Protein AF-A0A946S1A9-F1 (afdb_monomer_lite)

Sequence (657 aa):
MVNKIISTKKECAAPGMSVLFSILTIGLSAFFIILGGCDTFNGHIEGEVAENIAPTVRFSNVPANQDSFAFAPVIYWKGSDPDGFVEFYEYADIIDSAALSQPENFIELIPEDAWVRTINTSDTVYLLTESGEITEHVFYLKCTDDRDQESPVVSHTFYRSNNPPNVPDIKWHTSSDEDYANDVVLSDTLYVLKNITDTWAGLGFNWRSSDPDDKDLYSIPLEYRYFVEKVPHDTVWEWTSRQWSSGQDLNITGLETGHYKLTVWARDDGFEISERPASLTFDVYKPSFEESILLLNCTKVKENFNPALVGLGDVLPGHAIGESYQTLLEEVSFRYPDAVYKHFPTEVDTPLFKSLLGRFRLVILVSENKSGSYAQSFATELGDYARIGGNIWAIGNYVPRNLITDATLGLAQSTFGSSVSVPADEAEFVRATSGVYDVPDLDIDTEKIGETYSKFFFDRDGNPGRYGVYPLMPGVDIIMAGSGAETVYYFKSYTDTASGDVMNDSADVVVNIGTIYYPPTPLDCLVKLYRERVSNITRVENITREEIGEVVSVTNNVGIYNETVVRVSYESGEPWAMGDSIEVDYTFLPYSDFHFRPCAIRYERLSELDDGGFEVRYRVAVFTFPLYYLDNSAESGKKVSEMFASMLDWFFLPFAH

Foldseek 3Di:
DDDDDDDDDDDDDDDDPDCVVVVVVVVVVVVCCVVVVVVVVVPPPPPPPPPFDAKAKDWDPAPDFAEEDAFQDKTFMDIDGPPFDWPKKKKAKDQDPVCVVPVLVCPVVDDPVRIDIDRDRIDRGGSALDADQKGKIKMWMWTAGPVRHIHPIDIGIYIYHHHAWAAKFKDFPPDDPVNTDLEAEDPAAAEAAQDADPLRHARKMFMDTFGPSDDPVDGFQKWKKKWKAFPPRPDGPTPIDPDTHSDGMDGDHDDAFGKMKMWMWIATNSRHIHPGTRIYIHGYHHQDQQAAEEEEELEDADPDDDPVPDDDFRQDPGCLLVVVVVVLCVVCCVVGVRHDYDYPPVRPPPDRHLNVQSHYQEYEYEYATPVSLCLQVCLVSVLSSLSQQHAYEYDYLCHPPSNQPVVSVQFADDDPDPCPVVPQVQAFFAWWCFQDPQAHIWGFDLVSLCVRCVVVQADPVRHGPPPDSRSGDPRQGFDDGGDQKGFGTAGAGDFQDPPWKDWFAWWFFDQDFAPDGHHFDQWKTKIWGPDFAFDDWPWKAQPQVRWTWDFPDWDFQTHPVRIIMTITTTDGDDTDDRPTIMTTITGGDGSDPRGRGGQKIKHWDWDADPVRFIFTRYIYIYGNHHLSRTDCDVVVVRSSSSNSVSVSCVRPPRGDD

Secondary structure (DSSP, 8-state):
------------------SHHHHHHHHHHHHHHHHHSSSSS-----S--PPPPPPEEEE-SPPPTT-EESS--EEEEEEE-SSS-EEEEEEEEE--HHHHH-HHHHGGGS-GGG-EEESSSEEE-------EEEEEEEEEEEEEETTSPBPPPEEEEEEEEE-PPPPPEEEETTS-GGG-BSEEEEEEEEE--SS--SS---EEEEEE---TT-BTTB----EEEEEEEEESSSS---EE-SS-BS--EEEE--PPSEEEEEEEEEE-TT-PBPSS-EEEEEEEE-----EEEEEEE-----TT--TTSS-SS----TTHHHHHHHHHHHHHTTT-TT-EEEETTTTSPSS--HHHHTTEEEEEEE---GGGGGGGGGHHHHHHHHHTT-EEEEESTT--HHHHH-TTT-S-SS---S-----TTS--EEEEEESSTTS--EEB-HHHHHHHHHHHHB-TTSPBPTT-----B------PPPTTEEEEEEEEE--SSTTSSEEEEEEEEESEETTEE----SSEEEEEESSS-EEEEEEEEETTTTEEEEEEEEEEEETTTTEEEEEEE-SS-SPP-TTS-EEEEEEEPPSSTTTT-EEEEEEEEEEE-TTS-EEEEEEEEEE-S-STTB---TTTT-HHHHHHHHHHHHHH-SS--

Structure (mmCIF, N/CA/C/O backbone):
data_AF-A0A946S1A9-F1
#
_entry.id   AF-A0A946S1A9-F1
#
loop_
_atom_site.group_PDB
_atom_site.id
_atom_site.type_symbol
_atom_site.label_atom_id
_atom_site.label_alt_id
_atom_site.label_comp_id
_atom_site.label_asym_id
_atom_site.label_entity_id
_atom_site.label_seq_id
_atom_site.pdbx_PDB_ins_code
_atom_site.Cartn_x
_atom_site.Cartn_y
_atom_site.Cartn_z
_atom_site.occupancy
_atom_site.B_iso_or_equiv
_atom_site.auth_seq_id
_atom_site.auth_comp_id
_atom_site.auth_asym_id
_atom_site.auth_atom_id
_atom_site.pdbx_PDB_model_num
ATOM 1 N N . MET A 1 1 ? 31.779 -44.710 -0.315 1.00 39.25 1 MET A N 1
ATOM 2 C CA . MET A 1 1 ? 31.690 -46.185 -0.357 1.00 39.25 1 MET A CA 1
ATOM 3 C C . MET A 1 1 ? 32.135 -46.660 -1.726 1.00 39.25 1 MET A C 1
ATOM 5 O O . MET A 1 1 ? 31.590 -46.226 -2.728 1.00 39.25 1 MET A O 1
ATOM 9 N N . VAL A 1 2 ? 33.179 -47.480 -1.735 1.00 34.03 2 VAL A N 1
ATOM 10 C CA . VAL A 1 2 ? 33.739 -48.202 -2.883 1.00 34.03 2 VAL A CA 1
ATOM 11 C C . VAL A 1 2 ? 32.852 -49.420 -3.166 1.00 34.03 2 VAL A C 1
ATOM 13 O O . VAL A 1 2 ? 32.483 -50.083 -2.201 1.00 34.03 2 VAL A O 1
ATOM 16 N N . ASN A 1 3 ? 32.542 -49.749 -4.430 1.00 29.20 3 ASN A N 1
ATOM 17 C CA . ASN A 1 3 ? 32.803 -51.102 -4.945 1.00 29.20 3 ASN A CA 1
ATOM 18 C C . ASN A 1 3 ? 32.580 -51.305 -6.451 1.00 29.20 3 ASN A C 1
ATOM 20 O O . ASN A 1 3 ? 31.652 -50.802 -7.074 1.00 29.20 3 ASN A O 1
ATOM 24 N N . LYS A 1 4 ? 33.513 -52.103 -6.973 1.00 32.28 4 LYS A N 1
ATOM 25 C CA . LYS A 1 4 ? 33.746 -52.604 -8.326 1.00 32.28 4 LYS A CA 1
ATOM 26 C C . LYS A 1 4 ? 33.201 -54.046 -8.427 1.00 32.28 4 LYS A C 1
ATOM 28 O O . LYS A 1 4 ? 33.394 -54.802 -7.485 1.00 32.28 4 LYS A O 1
ATOM 33 N N . ILE A 1 5 ? 32.740 -54.413 -9.631 1.00 35.03 5 ILE A N 1
ATOM 34 C CA . ILE A 1 5 ? 32.873 -55.719 -10.340 1.00 35.03 5 ILE A CA 1
ATOM 35 C C . ILE A 1 5 ? 32.128 -56.958 -9.787 1.00 35.03 5 ILE A C 1
ATOM 37 O O . ILE A 1 5 ? 32.215 -57.273 -8.609 1.00 35.03 5 ILE A O 1
ATOM 41 N N . ILE A 1 6 ? 31.488 -57.705 -10.712 1.00 31.58 6 ILE A N 1
ATOM 42 C CA . ILE A 1 6 ? 31.585 -59.167 -11.025 1.00 31.58 6 ILE A CA 1
ATOM 43 C C . ILE A 1 6 ? 30.319 -59.524 -11.853 1.00 31.58 6 ILE A C 1
ATOM 45 O O . ILE A 1 6 ? 29.208 -59.435 -11.351 1.00 31.58 6 ILE A O 1
ATOM 49 N N . SER A 1 7 ? 30.373 -59.665 -13.187 1.00 33.94 7 SER A N 1
ATOM 50 C CA . SER A 1 7 ? 30.731 -60.863 -13.983 1.00 33.94 7 SER A CA 1
ATOM 51 C C . SER A 1 7 ? 29.992 -62.155 -13.602 1.00 33.94 7 SER A C 1
ATOM 53 O O . SER A 1 7 ? 30.291 -62.754 -12.578 1.00 33.94 7 SER A O 1
ATOM 55 N N . THR A 1 8 ? 29.138 -62.678 -14.490 1.00 31.91 8 THR A N 1
ATOM 56 C CA . THR A 1 8 ? 28.910 -64.132 -14.585 1.00 31.91 8 THR A CA 1
ATOM 57 C C . THR A 1 8 ? 28.829 -64.594 -16.040 1.00 31.91 8 THR A C 1
ATOM 59 O O . THR A 1 8 ? 27.943 -64.225 -16.805 1.00 31.91 8 THR A O 1
ATOM 62 N N . LYS A 1 9 ? 29.806 -65.437 -16.393 1.00 32.09 9 LYS A N 1
ATOM 63 C CA . LYS A 1 9 ? 29.830 -66.345 -17.543 1.00 32.09 9 LYS A CA 1
ATOM 64 C C . LYS A 1 9 ? 28.724 -67.401 -17.430 1.00 32.09 9 LYS A C 1
ATOM 66 O O . LYS A 1 9 ? 28.451 -67.892 -16.335 1.00 32.09 9 LYS A O 1
ATOM 71 N N . LYS A 1 10 ? 28.263 -67.902 -18.579 1.00 31.78 10 LYS A N 1
ATOM 72 C CA . LYS A 1 10 ? 27.843 -69.303 -18.725 1.00 31.78 10 LYS A CA 1
ATOM 73 C C . LYS A 1 10 ? 28.473 -69.902 -19.981 1.00 31.78 10 LYS A C 1
ATOM 75 O O . LYS A 1 10 ? 28.267 -69.416 -21.086 1.00 31.78 10 LYS A O 1
ATOM 80 N N . GLU A 1 11 ? 29.284 -70.928 -19.755 1.00 34.75 11 GLU A N 1
ATOM 81 C CA . GLU A 1 11 ? 29.922 -71.789 -20.750 1.00 34.75 11 GLU A CA 1
ATOM 82 C C . GLU A 1 11 ? 28.967 -72.918 -21.161 1.00 34.75 11 GLU A C 1
ATOM 84 O O . GLU A 1 11 ? 28.238 -73.426 -20.309 1.00 34.75 11 GLU A O 1
ATOM 89 N N . CYS A 1 12 ? 29.034 -73.370 -22.420 1.00 30.56 12 CYS A N 1
ATOM 90 C CA . CYS A 1 12 ? 29.021 -74.803 -22.735 1.00 30.56 12 CYS A CA 1
ATOM 91 C C . CYS A 1 12 ? 29.439 -75.113 -24.185 1.00 30.56 12 CYS A C 1
ATOM 93 O O . CYS A 1 12 ? 28.798 -74.684 -25.136 1.00 30.56 12 CYS A O 1
ATOM 95 N N . ALA A 1 13 ? 30.480 -75.948 -24.266 1.00 32.84 13 ALA A N 1
ATOM 96 C CA . ALA A 1 13 ? 30.691 -77.061 -25.195 1.00 32.84 13 ALA A CA 1
ATOM 97 C C . ALA A 1 13 ? 30.849 -76.800 -26.710 1.00 32.84 13 ALA A C 1
ATOM 99 O O . ALA A 1 13 ? 29.887 -76.657 -27.457 1.00 32.84 13 ALA A O 1
ATOM 100 N N . ALA A 1 14 ? 32.098 -76.942 -27.172 1.00 43.31 14 ALA A N 1
ATOM 101 C CA . ALA A 1 14 ? 32.426 -77.466 -28.501 1.00 43.31 14 ALA A CA 1
ATOM 102 C C . ALA A 1 14 ? 32.139 -78.982 -28.545 1.00 43.31 14 ALA A C 1
ATOM 104 O O . ALA A 1 14 ? 32.322 -79.660 -27.529 1.00 43.31 14 ALA A O 1
ATOM 105 N N . PRO A 1 15 ? 31.719 -79.539 -29.694 1.00 42.50 15 PRO A N 1
ATOM 106 C CA . PRO A 1 15 ? 32.713 -80.162 -30.578 1.00 42.50 15 PRO A CA 1
ATOM 107 C C . PRO A 1 15 ? 32.343 -80.056 -32.071 1.00 42.50 15 PRO A C 1
ATOM 109 O O . PRO A 1 15 ? 31.182 -79.885 -32.424 1.00 42.50 15 PRO A O 1
ATOM 112 N N . GLY A 1 16 ? 33.308 -80.236 -32.976 1.00 39.12 16 GLY A N 1
ATOM 113 C CA . GLY A 1 16 ? 32.959 -80.499 -34.381 1.00 39.12 16 GLY A CA 1
ATOM 114 C C . GLY A 1 16 ? 33.975 -80.033 -35.403 1.00 39.12 16 GLY A C 1
ATOM 115 O O . GLY A 1 16 ? 33.690 -79.215 -36.270 1.00 39.12 16 GLY A O 1
ATOM 116 N N . MET A 1 17 ? 35.177 -80.575 -35.292 1.00 46.88 17 MET A N 1
ATOM 117 C CA . MET A 1 17 ? 36.280 -80.450 -36.232 1.00 46.88 17 MET A CA 1
ATOM 118 C C . MET A 1 17 ? 35.890 -81.082 -37.586 1.00 46.88 17 MET A C 1
ATOM 120 O O . MET A 1 17 ? 36.119 -82.266 -37.795 1.00 46.88 17 MET A O 1
ATOM 124 N N . SER A 1 18 ? 35.244 -80.325 -38.484 1.00 47.88 18 SER A N 1
ATOM 125 C CA . SER A 1 18 ? 35.008 -80.757 -39.881 1.00 47.88 18 SER A CA 1
ATOM 126 C C . SER A 1 18 ? 34.768 -79.621 -40.900 1.00 47.88 18 SER A C 1
ATOM 128 O O . SER A 1 18 ? 34.360 -79.895 -42.025 1.00 47.88 18 SER A O 1
ATOM 130 N N . VAL A 1 19 ? 35.026 -78.351 -40.558 1.00 46.44 19 VAL A N 1
ATOM 131 C CA . VAL A 1 19 ? 34.833 -77.209 -41.495 1.00 46.44 19 VAL A CA 1
ATOM 132 C C . VAL A 1 19 ? 36.122 -76.392 -41.719 1.00 46.44 19 VAL A C 1
ATOM 134 O O . VAL A 1 19 ? 36.218 -75.575 -42.633 1.00 46.44 19 VAL A O 1
ATOM 137 N N . LEU A 1 20 ? 37.186 -76.682 -40.963 1.00 43.69 20 LEU A N 1
ATOM 138 C CA . LEU A 1 20 ? 38.464 -75.955 -41.020 1.00 43.69 20 LEU A CA 1
ATOM 139 C C . LEU A 1 20 ? 39.317 -76.234 -42.272 1.00 43.69 20 LEU A C 1
ATOM 141 O O . LEU A 1 20 ? 40.260 -75.495 -42.530 1.00 43.69 20 LEU A O 1
ATOM 145 N N . PHE A 1 21 ? 38.960 -77.230 -43.089 1.00 43.72 21 PHE A N 1
ATOM 146 C CA . PHE A 1 21 ? 39.637 -77.502 -44.365 1.00 43.72 21 PHE A CA 1
ATOM 147 C C . PHE A 1 21 ? 38.958 -76.866 -45.591 1.00 43.72 21 PHE A C 1
ATOM 149 O O . PHE A 1 21 ? 39.537 -76.885 -46.673 1.00 43.72 21 PHE A O 1
ATOM 156 N N . SER A 1 22 ? 37.775 -76.257 -45.426 1.00 49.78 22 SER A N 1
ATOM 157 C CA . SER A 1 22 ? 37.062 -75.546 -46.505 1.00 49.78 22 SER A CA 1
ATOM 158 C C . SER A 1 22 ? 37.144 -74.019 -46.377 1.00 49.78 22 SER A C 1
ATOM 160 O O . SER A 1 22 ? 36.990 -73.311 -47.366 1.00 49.78 22 SER A O 1
ATOM 162 N N . ILE A 1 23 ? 37.439 -73.494 -45.181 1.00 50.78 23 ILE A N 1
ATOM 163 C CA . ILE A 1 23 ? 37.608 -72.047 -44.949 1.00 50.78 23 ILE A CA 1
ATOM 164 C C . ILE A 1 23 ? 39.038 -71.588 -45.283 1.00 50.78 23 ILE A C 1
ATOM 166 O O . ILE A 1 23 ? 39.228 -70.463 -45.741 1.00 50.78 23 ILE A O 1
ATOM 170 N N . LEU A 1 24 ? 40.044 -72.464 -45.155 1.00 47.53 24 LEU A N 1
ATOM 171 C CA . LEU A 1 24 ? 41.423 -72.114 -45.515 1.00 47.53 24 LEU A CA 1
ATOM 172 C C . LEU A 1 24 ? 41.619 -71.981 -47.038 1.00 47.53 24 LEU A C 1
ATOM 174 O O . LEU A 1 24 ? 42.442 -71.191 -47.487 1.00 47.53 24 LEU A O 1
ATOM 178 N N . THR A 1 25 ? 40.832 -72.703 -47.839 1.00 52.09 25 THR A N 1
ATOM 179 C CA . THR A 1 25 ? 40.868 -72.632 -49.308 1.00 52.09 25 THR A CA 1
ATOM 180 C C . THR A 1 25 ? 40.114 -71.418 -49.851 1.00 52.09 25 THR A C 1
ATOM 182 O O . THR A 1 25 ? 40.596 -70.804 -50.792 1.00 52.09 25 THR A O 1
ATOM 185 N N . ILE A 1 26 ? 39.013 -70.985 -49.221 1.00 55.50 26 ILE A N 1
ATOM 186 C CA . ILE A 1 26 ? 38.316 -69.737 -49.600 1.00 55.50 26 ILE A CA 1
ATOM 187 C C . ILE A 1 26 ? 39.092 -68.500 -49.110 1.00 55.50 26 ILE A C 1
ATOM 189 O O . ILE A 1 26 ? 39.162 -67.497 -49.819 1.00 55.50 26 ILE A O 1
ATOM 193 N N . GLY A 1 27 ? 39.753 -68.584 -47.949 1.00 55.41 27 GLY A N 1
ATOM 194 C CA . GLY A 1 27 ? 40.601 -67.511 -47.420 1.00 55.41 27 GLY A CA 1
ATOM 195 C C . GLY A 1 27 ? 41.852 -67.240 -48.262 1.00 55.41 27 GLY A C 1
ATOM 196 O O . GLY A 1 27 ? 42.198 -66.081 -48.475 1.00 55.41 27 GLY A O 1
ATOM 197 N N . LEU A 1 28 ? 42.497 -68.278 -48.812 1.00 51.72 28 LEU A N 1
ATOM 198 C CA . LEU A 1 28 ? 43.658 -68.084 -49.689 1.00 51.72 28 LEU A CA 1
ATOM 199 C C . LEU A 1 28 ? 43.263 -67.589 -51.092 1.00 51.72 28 LEU A C 1
ATOM 201 O O . LEU A 1 28 ? 44.003 -66.812 -51.688 1.00 51.72 28 LEU A O 1
ATOM 205 N N . SER A 1 29 ? 42.089 -67.973 -51.610 1.00 54.94 29 SER A N 1
ATOM 206 C CA . SER A 1 29 ? 41.574 -67.445 -52.883 1.00 54.94 29 SER A CA 1
ATOM 207 C C . SER A 1 29 ? 41.122 -65.985 -52.772 1.00 54.94 29 SER A C 1
ATOM 209 O O . SER A 1 29 ? 41.391 -65.202 -53.678 1.00 54.94 29 SER A O 1
ATOM 211 N N . ALA A 1 30 ? 40.506 -65.582 -51.655 1.00 54.81 30 ALA A N 1
ATOM 212 C CA . ALA A 1 30 ? 40.133 -64.186 -51.414 1.00 54.81 30 ALA A CA 1
ATOM 213 C C . ALA A 1 30 ? 41.361 -63.280 -51.206 1.00 54.81 30 ALA A C 1
ATOM 215 O O . ALA A 1 30 ? 41.366 -62.143 -51.667 1.00 54.81 30 ALA A O 1
ATOM 216 N N . PHE A 1 31 ? 42.436 -63.789 -50.595 1.00 54.34 31 PHE A N 1
ATOM 217 C CA . PHE A 1 31 ? 43.674 -63.023 -50.417 1.00 54.34 31 PHE A CA 1
ATOM 218 C C . PHE A 1 31 ? 44.420 -62.780 -51.744 1.00 54.34 31 PHE A C 1
ATOM 220 O O . PHE A 1 31 ? 44.946 -61.690 -51.957 1.00 54.34 31 PHE A O 1
ATOM 227 N N . PHE A 1 32 ? 44.394 -63.737 -52.684 1.00 53.88 32 PHE A N 1
ATOM 228 C CA . PHE A 1 32 ? 44.943 -63.530 -54.034 1.00 53.88 32 PHE A CA 1
ATOM 229 C C . PHE A 1 32 ? 44.050 -62.668 -54.945 1.00 53.88 32 PHE A C 1
ATOM 231 O O . PHE A 1 32 ? 44.579 -62.007 -55.833 1.00 53.88 32 PHE A O 1
ATOM 238 N N . ILE A 1 33 ? 42.734 -62.596 -54.708 1.00 57.09 33 ILE A N 1
ATOM 239 C CA . ILE A 1 33 ? 41.859 -61.634 -55.405 1.00 57.09 33 ILE A CA 1
ATOM 240 C C . ILE A 1 33 ? 42.073 -60.207 -54.868 1.00 57.09 33 ILE A C 1
ATOM 242 O O . ILE A 1 33 ? 42.062 -59.262 -55.649 1.00 57.09 33 ILE A O 1
ATOM 246 N N . ILE A 1 34 ? 42.356 -60.034 -53.571 1.00 56.41 34 ILE A N 1
ATOM 247 C CA . ILE A 1 34 ? 42.611 -58.708 -52.977 1.00 56.41 34 ILE A CA 1
ATOM 248 C C . ILE A 1 34 ? 44.023 -58.185 -53.306 1.00 56.41 34 ILE A C 1
ATOM 250 O O . ILE A 1 34 ? 44.187 -56.986 -53.503 1.00 56.41 34 ILE A O 1
ATOM 254 N N . LEU A 1 35 ? 45.034 -59.054 -53.448 1.00 53.53 35 LEU A N 1
ATOM 255 C CA . LEU A 1 35 ? 46.390 -58.633 -53.846 1.00 53.53 35 LEU A CA 1
ATOM 256 C C . LEU A 1 35 ? 46.642 -58.636 -55.365 1.00 53.53 35 LEU A C 1
ATOM 258 O O . LEU A 1 35 ? 47.577 -57.982 -55.812 1.00 53.53 35 LEU A O 1
ATOM 262 N N . GLY A 1 36 ? 45.823 -59.329 -56.164 1.00 51.06 36 GLY A N 1
ATOM 263 C CA . GLY A 1 36 ? 45.875 -59.297 -57.635 1.00 51.06 36 GLY A CA 1
ATOM 264 C C . GLY A 1 36 ? 44.861 -58.350 -58.292 1.00 51.06 36 GLY A C 1
ATOM 265 O O . GLY A 1 36 ? 44.973 -58.072 -59.482 1.00 51.06 36 GLY A O 1
ATOM 266 N N . GLY A 1 37 ? 43.878 -57.848 -57.535 1.00 44.59 37 GLY A N 1
ATOM 267 C CA . GLY A 1 37 ? 42.864 -56.895 -58.005 1.00 44.59 37 GLY A CA 1
ATOM 268 C C . GLY A 1 37 ? 43.255 -55.420 -57.867 1.00 44.59 37 GLY A C 1
ATOM 269 O O . GLY A 1 37 ? 42.503 -54.555 -58.305 1.00 44.59 37 GLY A O 1
ATOM 270 N N . CYS A 1 38 ? 44.420 -55.119 -57.285 1.00 48.34 38 CYS A N 1
ATOM 271 C CA . CYS A 1 38 ? 44.869 -53.742 -57.047 1.00 48.34 38 CYS A CA 1
ATOM 272 C C . CYS A 1 38 ? 45.770 -53.153 -58.148 1.00 48.34 38 CYS A C 1
ATOM 274 O O . CYS A 1 38 ? 46.136 -51.992 -58.037 1.00 48.34 38 CYS A O 1
ATOM 276 N N . ASP A 1 39 ? 46.065 -53.895 -59.225 1.00 44.56 39 ASP A N 1
ATOM 277 C CA . ASP A 1 39 ? 46.786 -53.376 -60.407 1.00 44.56 39 ASP A CA 1
ATOM 278 C C . ASP A 1 39 ? 45.893 -53.238 -61.660 1.00 44.56 39 ASP A C 1
ATOM 280 O O . ASP A 1 39 ? 46.374 -52.940 -62.750 1.00 44.56 39 ASP A O 1
ATOM 284 N N . THR A 1 40 ? 44.569 -53.399 -61.525 1.00 46.38 40 THR A N 1
ATOM 285 C CA . THR A 1 40 ? 43.589 -53.139 -62.608 1.00 46.38 40 THR A CA 1
ATOM 286 C C . THR A 1 40 ? 42.586 -52.019 -62.308 1.00 46.38 40 THR A C 1
ATOM 288 O O . THR A 1 40 ? 41.685 -51.782 -63.104 1.00 46.38 40 THR A O 1
ATOM 291 N N . PHE A 1 41 ? 42.814 -51.239 -61.244 1.00 42.09 41 PHE A N 1
ATOM 292 C CA . PHE A 1 41 ? 42.332 -49.849 -61.132 1.00 42.09 41 PHE A CA 1
ATOM 293 C C . PHE A 1 41 ? 43.438 -48.819 -61.451 1.00 42.09 41 PHE A C 1
ATOM 295 O O . PHE A 1 41 ? 43.287 -47.637 -61.186 1.00 42.09 41 PHE A O 1
ATOM 302 N N . ASN A 1 42 ? 44.522 -49.274 -62.094 1.00 41.72 42 ASN A N 1
ATOM 303 C CA . ASN A 1 42 ? 45.310 -48.474 -63.040 1.00 41.72 42 ASN A CA 1
ATOM 304 C C . ASN A 1 42 ? 44.774 -48.648 -64.472 1.00 41.72 42 ASN A C 1
ATOM 306 O O . ASN A 1 42 ? 45.490 -48.460 -65.453 1.00 41.72 42 ASN A O 1
ATOM 310 N N . GLY A 1 43 ? 43.487 -48.988 -64.611 1.00 40.31 43 GLY A N 1
ATOM 311 C CA . GLY A 1 43 ? 42.743 -48.374 -65.690 1.00 40.31 43 GLY A CA 1
ATOM 312 C C . GLY A 1 43 ? 42.828 -46.886 -65.415 1.00 40.31 43 GLY A C 1
ATOM 313 O O . GLY A 1 43 ? 42.133 -46.387 -64.531 1.00 40.31 43 GLY A O 1
ATOM 314 N N . HIS A 1 44 ? 43.707 -46.188 -66.136 1.00 41.84 44 HIS A N 1
ATOM 315 C CA . HIS A 1 44 ? 43.395 -44.820 -66.468 1.00 41.84 44 HIS A CA 1
ATOM 316 C C . HIS A 1 44 ? 41.909 -44.840 -66.827 1.00 41.84 44 HIS A C 1
ATOM 318 O O . HIS A 1 44 ? 41.502 -45.538 -67.762 1.00 41.84 44 HIS A O 1
ATOM 324 N N . ILE A 1 45 ? 41.083 -44.129 -66.062 1.00 44.59 45 ILE A N 1
ATOM 325 C CA . ILE A 1 45 ? 39.919 -43.532 -66.687 1.00 44.59 45 ILE A CA 1
ATOM 326 C C . ILE A 1 45 ? 40.558 -42.563 -67.684 1.00 44.59 45 ILE A C 1
ATOM 328 O O . ILE A 1 45 ? 40.765 -41.396 -67.396 1.00 44.59 45 ILE A O 1
ATOM 332 N N . GLU A 1 46 ? 40.973 -43.098 -68.834 1.00 47.25 46 GLU A N 1
ATOM 333 C CA . GLU A 1 46 ? 41.120 -42.402 -70.101 1.00 47.25 46 GLU A CA 1
ATOM 334 C C . GLU A 1 46 ? 39.687 -42.080 -70.549 1.00 47.25 46 GLU A C 1
ATOM 336 O O . GLU A 1 46 ? 39.170 -42.572 -71.546 1.00 47.25 46 GLU A O 1
ATOM 341 N N . GLY A 1 47 ? 38.986 -41.319 -69.716 1.00 46.38 47 GLY A N 1
ATOM 342 C CA . GLY A 1 47 ? 38.204 -40.208 -70.199 1.00 46.38 47 GLY A CA 1
ATOM 343 C C . GLY A 1 47 ? 39.132 -39.013 -70.077 1.00 46.38 47 GLY A C 1
ATOM 344 O O . GLY A 1 47 ? 39.935 -38.950 -69.144 1.00 46.38 47 GLY A O 1
ATOM 345 N N . GLU A 1 48 ? 39.068 -38.087 -71.024 1.00 47.53 48 GLU A N 1
ATOM 346 C CA . GLU A 1 48 ? 39.593 -36.746 -70.780 1.00 47.53 48 GLU A CA 1
ATOM 347 C C . GLU A 1 48 ? 39.142 -36.331 -69.370 1.00 47.53 48 GLU A C 1
ATOM 349 O O . GLU A 1 48 ? 37.973 -36.542 -69.029 1.00 47.53 48 GLU A O 1
ATOM 354 N N . VAL A 1 49 ? 40.058 -35.842 -68.518 1.00 52.62 49 VAL A N 1
ATOM 355 C CA . VAL A 1 49 ? 39.630 -35.104 -67.323 1.00 52.62 49 VAL A CA 1
ATOM 356 C C . VAL A 1 49 ? 38.717 -34.039 -67.894 1.00 52.62 49 VAL A C 1
ATOM 358 O O . VAL A 1 49 ? 39.201 -33.189 -68.643 1.00 52.62 49 VAL A O 1
ATOM 361 N N . ALA A 1 50 ? 37.406 -34.191 -67.684 1.00 60.91 50 ALA A N 1
ATOM 362 C CA . ALA A 1 50 ? 36.456 -33.221 -68.183 1.00 60.91 50 ALA A CA 1
ATOM 363 C C . ALA A 1 50 ? 36.951 -31.881 -67.644 1.00 60.91 50 ALA A C 1
ATOM 365 O O . ALA A 1 50 ? 37.240 -31.783 -66.448 1.00 60.91 50 ALA A O 1
ATOM 366 N N . GLU A 1 51 ? 37.201 -30.925 -68.542 1.00 79.62 51 GLU A N 1
ATOM 367 C CA . GLU A 1 51 ? 37.613 -29.594 -68.115 1.00 79.62 51 GLU A CA 1
ATOM 368 C C . GLU A 1 51 ? 36.604 -29.127 -67.067 1.00 79.62 51 GLU A C 1
ATOM 370 O O . GLU A 1 51 ? 35.399 -29.261 -67.291 1.00 79.62 51 GLU A O 1
ATOM 375 N N . ASN A 1 52 ? 37.109 -28.670 -65.918 1.00 83.94 52 ASN A N 1
ATOM 376 C CA . ASN A 1 52 ? 36.267 -28.213 -64.821 1.00 83.94 52 ASN A CA 1
ATOM 377 C C . ASN A 1 52 ? 35.280 -27.172 -65.360 1.00 83.94 52 ASN A C 1
ATOM 379 O O . ASN A 1 52 ? 35.678 -26.255 -66.095 1.00 83.94 52 ASN A O 1
ATOM 383 N N . ILE A 1 53 ? 33.992 -27.361 -65.089 1.00 87.94 53 ILE A N 1
ATOM 384 C CA . ILE A 1 53 ? 32.958 -26.483 -65.615 1.00 87.94 53 ILE A CA 1
ATOM 385 C C . ILE A 1 53 ? 32.656 -25.466 -64.531 1.00 87.94 53 ILE A C 1
ATOM 387 O O . ILE A 1 53 ? 32.188 -25.822 -63.461 1.00 87.94 53 ILE A O 1
ATOM 391 N N . ALA A 1 54 ? 32.874 -24.184 -64.836 1.00 89.50 54 ALA A N 1
ATOM 392 C CA . ALA A 1 54 ? 32.617 -23.117 -63.878 1.00 89.50 54 ALA A CA 1
ATOM 393 C C . ALA A 1 54 ? 31.218 -23.250 -63.241 1.00 89.50 54 ALA A C 1
ATOM 395 O O . ALA A 1 54 ? 30.228 -23.451 -63.967 1.00 89.50 54 ALA A O 1
ATOM 396 N N . PRO A 1 55 ? 31.109 -23.082 -61.912 1.00 94.25 55 PRO A N 1
ATOM 397 C CA . PRO A 1 55 ? 29.832 -23.169 -61.236 1.00 94.25 55 PRO A CA 1
ATOM 398 C C . PRO A 1 55 ? 28.930 -22.005 -61.660 1.00 94.25 55 PRO A C 1
ATOM 400 O O . PRO A 1 55 ? 29.340 -21.019 -62.277 1.00 94.25 55 PRO A O 1
ATOM 403 N N . THR A 1 56 ? 27.651 -22.101 -61.317 1.00 94.19 56 THR A N 1
ATOM 404 C CA . THR A 1 56 ? 26.665 -21.047 -61.572 1.00 94.19 56 THR A CA 1
ATOM 405 C C . THR A 1 56 ? 26.000 -20.635 -60.275 1.00 94.19 56 THR A C 1
ATOM 407 O O . THR A 1 56 ? 25.645 -21.487 -59.461 1.00 94.19 56 THR A O 1
ATOM 410 N N . VAL A 1 57 ? 25.774 -19.336 -60.096 1.00 94.44 57 VAL A N 1
ATOM 411 C CA . VAL A 1 57 ? 25.057 -18.791 -58.942 1.00 94.44 57 VAL A CA 1
ATOM 412 C C . VAL A 1 57 ? 23.862 -17.971 -59.405 1.00 94.44 57 VAL A C 1
ATOM 414 O O . VAL A 1 57 ? 23.868 -17.364 -60.475 1.00 94.44 57 VAL A O 1
ATOM 417 N N . ARG A 1 58 ? 22.798 -17.974 -58.605 1.00 91.88 58 ARG A N 1
ATOM 418 C CA . ARG A 1 58 ? 21.636 -17.113 -58.819 1.00 91.88 58 ARG A CA 1
ATOM 419 C C . ARG A 1 58 ? 20.981 -16.725 -57.504 1.00 91.88 58 ARG A C 1
ATOM 421 O O . ARG A 1 58 ? 20.977 -17.506 -56.550 1.00 91.88 58 ARG A O 1
ATOM 428 N N . PHE A 1 59 ? 20.331 -15.570 -57.504 1.00 89.69 59 PHE A N 1
ATOM 429 C CA . PHE A 1 59 ? 19.390 -15.193 -56.457 1.00 89.69 59 PHE A CA 1
ATOM 430 C C . PHE A 1 59 ? 18.189 -16.149 -56.443 1.00 89.69 59 PHE A C 1
ATOM 432 O O . PHE A 1 59 ? 17.736 -16.634 -57.484 1.00 89.69 59 PHE A O 1
ATOM 439 N N . SER A 1 60 ? 17.679 -16.459 -55.257 1.00 86.12 60 SER A N 1
ATOM 440 C CA . SER A 1 60 ? 16.575 -17.399 -55.064 1.00 86.12 60 SER A CA 1
ATOM 441 C C . SER A 1 60 ? 15.646 -16.854 -54.000 1.00 86.12 60 SER A C 1
ATOM 443 O O . SER A 1 60 ? 16.088 -16.730 -52.880 1.00 86.12 60 SER A O 1
ATOM 445 N N . ASN A 1 61 ? 14.367 -16.594 -54.287 1.00 70.31 61 ASN A N 1
ATOM 446 C CA . ASN A 1 61 ? 13.449 -15.984 -53.306 1.00 70.31 61 ASN A CA 1
ATOM 447 C C . ASN A 1 61 ? 13.948 -14.622 -52.773 1.00 70.31 61 ASN A C 1
ATOM 449 O O . ASN A 1 61 ? 13.805 -14.310 -51.594 1.00 70.31 61 ASN A O 1
ATOM 453 N N . VAL A 1 62 ? 14.567 -13.843 -53.661 1.00 71.38 62 VAL A N 1
ATOM 454 C CA . VAL A 1 62 ? 15.010 -12.471 -53.401 1.00 71.38 62 VAL A CA 1
ATOM 455 C C . VAL A 1 62 ? 13.975 -11.519 -53.995 1.00 71.38 62 VAL A C 1
ATOM 457 O O . VAL A 1 62 ? 13.382 -11.853 -55.028 1.00 71.38 62 VAL A O 1
ATOM 460 N N . PRO A 1 63 ? 13.752 -10.361 -53.362 1.00 68.50 63 PRO A N 1
ATOM 461 C CA . PRO A 1 63 ? 12.976 -9.262 -53.926 1.00 68.50 63 PRO A CA 1
ATOM 462 C C . PRO A 1 63 ? 13.443 -8.912 -55.346 1.00 68.50 63 PRO A C 1
ATOM 464 O O . PRO A 1 63 ? 14.571 -9.226 -55.751 1.00 68.50 63 PRO A O 1
ATOM 467 N N . ALA A 1 64 ? 12.541 -8.350 -56.145 1.00 72.94 64 ALA A N 1
ATOM 468 C CA . ALA A 1 64 ? 12.843 -8.018 -57.525 1.00 72.94 64 ALA A CA 1
ATOM 469 C C . ALA A 1 64 ? 14.032 -7.047 -57.590 1.00 72.94 64 ALA A C 1
ATOM 471 O O . ALA A 1 64 ? 14.288 -6.267 -56.674 1.00 72.94 64 ALA A O 1
ATOM 472 N N . ASN A 1 65 ? 14.789 -7.118 -58.684 1.00 76.38 65 ASN A N 1
ATOM 473 C CA . ASN A 1 65 ? 15.817 -6.119 -58.947 1.00 76.38 65 ASN A CA 1
ATOM 474 C C . ASN A 1 65 ? 15.163 -4.727 -58.932 1.00 76.38 65 ASN A C 1
ATOM 476 O O . ASN A 1 65 ? 14.121 -4.567 -59.570 1.00 76.38 65 ASN A O 1
ATOM 480 N N . GLN A 1 66 ? 15.790 -3.756 -58.264 1.00 77.88 66 GLN A N 1
ATOM 481 C CA . GLN A 1 66 ? 15.274 -2.403 -58.010 1.00 77.88 66 GLN A CA 1
ATOM 482 C C . GLN A 1 66 ? 14.197 -2.291 -56.917 1.00 77.88 66 GLN A C 1
ATOM 484 O O . GLN A 1 66 ? 13.575 -1.235 -56.793 1.00 77.88 66 GLN A O 1
ATOM 489 N N . ASP A 1 67 ? 13.982 -3.328 -56.104 1.00 75.50 67 ASP A N 1
ATOM 490 C CA . ASP A 1 67 ? 13.116 -3.217 -54.927 1.00 75.50 67 ASP A CA 1
ATOM 491 C C . ASP A 1 67 ? 13.745 -2.335 -53.835 1.00 75.50 67 ASP A C 1
ATOM 493 O O . ASP A 1 67 ? 14.971 -2.235 -53.702 1.00 75.50 67 ASP A O 1
ATOM 497 N N . SER A 1 68 ? 12.879 -1.695 -53.045 1.00 74.75 68 SER A N 1
ATOM 498 C CA . SER A 1 68 ? 13.260 -0.865 -51.906 1.00 74.75 68 SER A CA 1
ATOM 499 C C . SER A 1 68 ? 12.954 -1.535 -50.570 1.00 74.75 68 SER A C 1
ATOM 501 O O . SER A 1 68 ? 11.901 -2.147 -50.376 1.00 74.75 68 SER A O 1
ATOM 503 N N . PHE A 1 69 ? 13.876 -1.373 -49.628 1.00 75.00 69 PHE A N 1
ATOM 504 C CA . PHE A 1 69 ? 13.804 -1.897 -48.277 1.00 75.00 69 PHE A CA 1
ATOM 505 C C . PHE A 1 69 ? 13.786 -0.776 -47.253 1.00 75.00 69 PHE A C 1
ATOM 507 O O . PHE A 1 69 ? 14.547 0.182 -47.347 1.00 75.00 69 PHE A O 1
ATOM 514 N N . ALA A 1 70 ? 12.933 -0.957 -46.253 1.00 73.25 70 ALA A N 1
ATOM 515 C CA . ALA A 1 70 ? 12.904 -0.147 -45.042 1.00 73.25 70 ALA A CA 1
ATOM 516 C C . ALA A 1 70 ? 13.726 -0.779 -43.899 1.00 73.25 70 ALA A C 1
ATOM 518 O O . ALA A 1 70 ? 13.779 -0.236 -42.814 1.00 73.25 70 ALA A O 1
ATOM 519 N N . PHE A 1 71 ? 14.306 -1.965 -44.107 1.00 75.94 71 PHE A N 1
ATOM 520 C CA . PHE A 1 71 ? 15.023 -2.745 -43.092 1.00 75.94 71 PHE A CA 1
ATOM 521 C C . PHE A 1 71 ? 16.101 -3.598 -43.768 1.00 75.94 71 PHE A C 1
ATOM 523 O O . PHE A 1 71 ? 16.052 -3.781 -44.982 1.00 75.94 71 PHE A O 1
ATOM 530 N N . ALA A 1 72 ? 17.042 -4.161 -43.016 1.00 82.50 72 ALA A N 1
ATOM 531 C CA . ALA A 1 72 ? 18.080 -5.058 -43.514 1.00 82.50 72 ALA A CA 1
ATOM 532 C C . ALA A 1 72 ? 17.467 -6.378 -44.043 1.00 82.50 72 ALA A C 1
ATOM 534 O O . ALA A 1 72 ? 17.013 -7.213 -43.248 1.00 82.50 72 ALA A O 1
ATOM 535 N N . PRO A 1 73 ? 17.423 -6.615 -45.371 1.00 81.19 73 PRO A N 1
ATOM 536 C CA . PRO A 1 73 ? 16.798 -7.812 -45.916 1.00 81.19 73 PRO A CA 1
ATOM 537 C C . PRO A 1 73 ? 17.642 -9.067 -45.679 1.00 81.19 73 PRO A C 1
ATOM 539 O O . PRO A 1 73 ? 18.873 -9.049 -45.707 1.00 81.19 73 PRO A O 1
ATOM 542 N N . VAL A 1 74 ? 16.962 -10.210 -45.562 1.00 85.81 74 VAL A N 1
ATOM 543 C CA . VAL A 1 74 ? 17.610 -11.516 -45.723 1.00 85.81 74 VAL A CA 1
ATOM 544 C C . VAL A 1 74 ? 17.620 -11.861 -47.208 1.00 85.81 74 VAL A C 1
ATOM 546 O O . VAL A 1 74 ? 16.568 -12.111 -47.803 1.00 85.81 74 VAL A O 1
ATOM 549 N N . ILE A 1 75 ? 18.806 -11.875 -47.809 1.00 87.56 75 ILE A N 1
ATOM 550 C CA . ILE A 1 75 ? 18.995 -12.207 -49.223 1.00 87.56 75 ILE A CA 1
ATOM 551 C C . ILE A 1 75 ? 19.347 -13.686 -49.323 1.00 87.56 75 ILE A C 1
ATOM 553 O O . ILE A 1 75 ? 20.172 -14.190 -48.571 1.00 87.56 75 ILE A O 1
ATOM 557 N N . TYR A 1 76 ? 18.710 -14.385 -50.258 1.00 91.19 76 TYR A N 1
ATOM 558 C CA . TYR A 1 76 ? 18.850 -15.822 -50.464 1.00 91.19 76 TYR A CA 1
ATOM 559 C C . TYR A 1 76 ? 19.450 -16.110 -51.843 1.00 91.19 76 TYR A C 1
ATOM 561 O O . TYR A 1 76 ? 19.077 -15.521 -52.860 1.00 91.19 76 TYR A O 1
ATOM 569 N N . TRP A 1 77 ? 20.349 -17.077 -51.922 1.00 93.69 77 TRP A N 1
ATOM 570 C CA . TRP A 1 77 ? 20.985 -17.474 -53.171 1.00 93.69 77 TRP A CA 1
ATOM 571 C C . TRP A 1 77 ? 21.166 -18.976 -53.266 1.00 93.69 77 TRP A C 1
ATOM 573 O O . TRP A 1 77 ? 21.010 -19.726 -52.306 1.00 93.69 77 TRP A O 1
ATOM 583 N N . LYS A 1 78 ? 21.462 -19.439 -54.476 1.00 93.69 78 LYS A N 1
ATOM 584 C CA . LYS A 1 78 ? 21.750 -20.840 -54.733 1.00 93.69 78 LYS A CA 1
ATOM 585 C C . LYS A 1 78 ? 22.822 -20.978 -55.798 1.00 93.69 78 LYS A C 1
ATOM 587 O O . LYS A 1 78 ? 22.658 -20.462 -56.904 1.00 93.69 78 LYS A O 1
ATOM 592 N N . GLY A 1 79 ? 23.863 -21.726 -55.460 1.00 93.25 79 GLY A N 1
ATOM 593 C CA . GLY A 1 79 ? 24.871 -22.205 -56.390 1.00 93.25 79 GLY A CA 1
ATOM 594 C C . GLY A 1 79 ? 24.531 -23.590 -56.944 1.00 93.25 79 GLY A C 1
ATOM 595 O O . GLY A 1 79 ? 23.806 -24.372 -56.319 1.00 93.25 79 GLY A O 1
ATOM 596 N N . SER A 1 80 ? 25.034 -23.886 -58.135 1.00 92.94 80 SER A N 1
ATOM 597 C CA . SER A 1 80 ? 25.024 -25.212 -58.741 1.00 92.94 80 SER A CA 1
ATOM 598 C C . SER A 1 80 ? 26.291 -25.387 -59.556 1.00 92.94 80 SER A C 1
ATOM 600 O O . SER A 1 80 ? 26.574 -24.573 -60.433 1.00 92.94 80 SER A O 1
ATOM 602 N N . ASP A 1 81 ? 26.983 -26.486 -59.307 1.00 91.75 81 ASP A N 1
ATOM 603 C CA . ASP A 1 81 ? 28.134 -26.926 -60.078 1.00 91.75 81 ASP A CA 1
ATOM 604 C C . ASP A 1 81 ? 27.728 -28.176 -60.896 1.00 91.75 81 ASP A C 1
ATOM 606 O O . ASP A 1 81 ? 27.150 -29.108 -60.324 1.00 91.75 81 ASP A O 1
ATOM 610 N N . PRO A 1 82 ? 27.889 -28.175 -62.234 1.00 88.75 82 PRO A N 1
ATOM 611 C CA . PRO A 1 82 ? 27.575 -29.323 -63.081 1.00 88.75 82 PRO A CA 1
ATOM 612 C C . PRO A 1 82 ? 28.447 -30.567 -62.861 1.00 88.75 82 PRO A C 1
ATOM 614 O O . PRO A 1 82 ? 27.947 -31.669 -63.115 1.00 88.75 82 PRO A O 1
ATOM 617 N N . ASP A 1 83 ? 29.712 -30.424 -62.453 1.00 87.31 83 ASP A N 1
ATOM 618 C CA . ASP A 1 83 ? 30.668 -31.539 -62.345 1.00 87.31 83 ASP A CA 1
ATOM 619 C C . ASP A 1 83 ? 31.271 -31.755 -60.947 1.00 87.31 83 ASP A C 1
ATOM 621 O O . ASP A 1 83 ? 31.999 -32.734 -60.742 1.00 87.31 83 ASP A O 1
ATOM 625 N N . GLY A 1 84 ? 30.872 -30.937 -59.974 1.00 88.94 84 GLY A N 1
ATOM 626 C CA . GLY A 1 84 ? 31.269 -31.049 -58.573 1.00 88.94 84 GLY A CA 1
ATOM 627 C C . GLY A 1 84 ? 30.245 -30.465 -57.595 1.00 88.94 84 GLY A C 1
ATOM 628 O O . GLY A 1 84 ? 29.039 -30.752 -57.664 1.00 88.94 84 GLY A O 1
ATOM 629 N N . PHE A 1 85 ? 30.731 -29.703 -56.616 1.00 89.81 85 PHE A N 1
ATOM 630 C CA . PHE A 1 85 ? 29.902 -28.969 -55.664 1.00 89.81 85 PHE A CA 1
ATOM 631 C C . PHE A 1 85 ? 30.468 -27.578 -55.378 1.00 89.81 85 PHE A C 1
ATOM 633 O O . PHE A 1 85 ? 31.665 -27.334 -55.417 1.00 89.81 85 PHE A O 1
ATOM 640 N N . VAL A 1 86 ? 29.578 -26.660 -55.002 1.00 93.88 86 VAL A N 1
ATOM 641 C CA . VAL A 1 86 ? 29.982 -25.323 -54.556 1.00 93.88 86 VAL A CA 1
ATOM 642 C C . VAL A 1 86 ? 30.603 -25.414 -53.163 1.00 93.88 86 VAL A C 1
ATOM 644 O O . VAL A 1 86 ? 29.936 -25.859 -52.225 1.00 93.88 86 VAL A O 1
ATOM 647 N N . GLU A 1 87 ? 31.853 -24.977 -53.027 1.00 93.62 87 GLU A N 1
ATOM 648 C CA . GLU A 1 87 ? 32.594 -24.982 -51.766 1.00 93.62 87 GLU A CA 1
ATOM 649 C C . GLU A 1 87 ? 32.196 -23.792 -50.878 1.00 93.62 87 GLU A C 1
ATOM 651 O O . GLU A 1 87 ? 31.918 -23.970 -49.689 1.00 93.62 87 GLU A O 1
ATOM 656 N N . PHE A 1 88 ? 32.115 -22.583 -51.446 1.00 95.38 88 PHE A N 1
ATOM 657 C CA . PHE A 1 88 ? 31.679 -21.373 -50.741 1.00 95.38 88 PHE A CA 1
ATOM 658 C C . PHE A 1 88 ? 31.098 -20.306 -51.686 1.00 95.38 88 PHE A C 1
ATOM 660 O O . PHE A 1 88 ? 31.209 -20.375 -52.911 1.00 95.38 88 PHE A O 1
ATOM 667 N N . TYR A 1 89 ? 30.463 -19.301 -51.086 1.00 96.56 89 TYR A N 1
ATOM 668 C CA . TYR A 1 89 ? 29.922 -18.105 -51.723 1.00 96.56 89 TYR A CA 1
ATOM 669 C C . TYR A 1 89 ? 30.687 -16.871 -51.256 1.00 96.56 89 TYR A C 1
ATOM 671 O O . TYR A 1 89 ? 31.159 -16.817 -50.118 1.00 96.56 89 TYR A O 1
ATOM 679 N N . GLU A 1 90 ? 30.747 -15.862 -52.112 1.00 95.62 90 GLU A N 1
ATOM 680 C CA . GLU A 1 90 ? 31.278 -14.543 -51.786 1.00 95.62 90 GLU A CA 1
ATOM 681 C C . GLU A 1 90 ? 30.300 -13.481 -52.278 1.00 95.62 90 GLU A C 1
ATOM 683 O O . GLU A 1 90 ? 29.804 -13.559 -53.406 1.00 95.62 90 GLU A O 1
ATOM 688 N N . TYR A 1 91 ? 30.009 -12.496 -51.431 1.00 94.06 91 TYR A N 1
ATOM 689 C CA . TYR A 1 91 ? 29.159 -11.368 -51.797 1.00 94.06 91 TYR A CA 1
ATOM 690 C C . TYR A 1 91 ? 29.789 -10.025 -51.423 1.00 94.06 91 TYR A C 1
ATOM 692 O O . TYR A 1 91 ? 30.576 -9.953 -50.483 1.00 94.06 91 TYR A O 1
ATOM 700 N N . ALA A 1 92 ? 29.432 -8.967 -52.147 1.00 91.94 92 ALA A N 1
ATOM 701 C CA . ALA A 1 92 ? 29.884 -7.602 -51.883 1.00 91.94 92 ALA A CA 1
ATOM 702 C C . ALA A 1 92 ? 28.728 -6.610 -52.069 1.00 91.94 92 ALA A C 1
ATOM 704 O O . ALA A 1 92 ? 27.954 -6.726 -53.019 1.00 91.94 92 ALA A O 1
ATOM 705 N N . ASP A 1 93 ? 28.626 -5.631 -51.172 1.00 88.75 93 ASP A N 1
ATOM 706 C CA . ASP A 1 93 ? 27.655 -4.533 -51.232 1.00 88.75 93 ASP A CA 1
ATOM 707 C C . ASP A 1 93 ? 28.380 -3.217 -51.545 1.00 88.75 93 ASP A C 1
ATOM 709 O O . ASP A 1 93 ? 29.289 -2.822 -50.814 1.00 88.75 93 ASP A O 1
ATOM 713 N N . ILE A 1 94 ? 28.018 -2.565 -52.654 1.00 88.19 94 ILE A N 1
ATOM 714 C CA . ILE A 1 94 ? 28.754 -1.425 -53.212 1.00 88.19 94 ILE A CA 1
ATOM 715 C C . ILE A 1 94 ? 27.811 -0.251 -53.508 1.00 88.19 94 ILE A C 1
ATOM 717 O O . ILE A 1 94 ? 26.826 -0.405 -54.228 1.00 88.19 94 ILE A O 1
ATOM 721 N N . ILE A 1 95 ? 28.190 0.943 -53.038 1.00 84.94 95 ILE A N 1
ATOM 722 C CA . ILE A 1 95 ? 27.489 2.226 -53.273 1.00 84.94 95 ILE A CA 1
ATOM 723 C C . ILE A 1 95 ? 28.243 3.177 -54.219 1.00 84.94 95 ILE A C 1
ATOM 725 O O . ILE A 1 95 ? 27.870 4.337 -54.389 1.00 84.94 95 ILE A O 1
ATOM 729 N N . ASP A 1 96 ? 29.346 2.721 -54.817 1.00 85.25 96 ASP A N 1
ATOM 730 C CA . ASP A 1 96 ? 30.150 3.547 -55.717 1.00 85.25 96 ASP A CA 1
ATOM 731 C C . ASP A 1 96 ? 29.335 3.974 -56.949 1.00 85.25 96 ASP A C 1
ATOM 733 O O . ASP A 1 96 ? 28.744 3.150 -57.643 1.00 85.25 96 ASP A O 1
ATOM 737 N N . SER A 1 97 ? 29.337 5.271 -57.261 1.00 84.00 97 SER A N 1
ATOM 738 C CA . SER A 1 97 ? 28.567 5.821 -58.387 1.00 84.00 97 SER A CA 1
ATOM 739 C C . SER A 1 97 ? 28.864 5.159 -59.745 1.00 84.00 97 SER A C 1
ATOM 741 O O . SER A 1 97 ? 27.975 5.075 -60.597 1.00 84.00 97 SER A O 1
ATOM 743 N N . ALA A 1 98 ? 30.086 4.656 -59.961 1.00 85.38 98 ALA A N 1
ATOM 744 C CA . ALA A 1 98 ? 30.438 3.899 -61.155 1.00 85.38 98 ALA A CA 1
ATOM 745 C C . ALA A 1 98 ? 29.778 2.514 -61.144 1.00 85.38 98 ALA A C 1
ATOM 747 O O . ALA A 1 98 ? 29.208 2.126 -62.165 1.00 85.38 98 ALA A O 1
ATOM 748 N N . ALA A 1 99 ? 29.769 1.829 -59.994 1.00 85.88 99 ALA A N 1
ATOM 749 C CA . ALA A 1 99 ? 29.056 0.566 -59.802 1.00 85.88 99 ALA A CA 1
ATOM 750 C C . ALA A 1 99 ? 27.549 0.720 -60.044 1.00 85.88 99 ALA A C 1
ATOM 752 O O . ALA A 1 99 ? 26.969 -0.091 -60.757 1.00 85.88 99 ALA A O 1
ATOM 753 N N . LEU A 1 100 ? 26.931 1.790 -59.531 1.00 84.06 100 LEU A N 1
ATOM 754 C CA . LEU A 1 100 ? 25.500 2.065 -59.718 1.00 84.06 100 LEU A CA 1
ATOM 755 C C . LEU A 1 100 ? 25.143 2.308 -61.192 1.00 84.06 100 LEU A C 1
ATOM 757 O O . LEU A 1 100 ? 24.122 1.836 -61.685 1.00 84.06 100 LEU A O 1
ATOM 761 N N . SER A 1 101 ? 25.999 3.030 -61.923 1.00 85.19 101 SER A N 1
ATOM 762 C CA . SER A 1 101 ? 25.740 3.359 -63.330 1.00 85.19 101 SER A CA 1
ATOM 763 C C . SER A 1 101 ? 25.997 2.198 -64.298 1.00 85.19 101 SER A C 1
ATOM 765 O O . SER A 1 101 ? 25.321 2.102 -65.326 1.00 85.19 101 SER A O 1
ATOM 767 N N . GLN A 1 102 ? 26.986 1.344 -64.008 1.00 87.69 102 GLN A N 1
ATOM 768 C CA . GLN A 1 102 ? 27.405 0.227 -64.861 1.00 87.69 102 GLN A CA 1
ATOM 769 C C . GLN A 1 102 ? 27.878 -0.983 -64.029 1.00 87.69 102 GLN A C 1
ATOM 771 O O . GLN A 1 102 ? 29.078 -1.273 -64.016 1.00 87.69 102 GLN A O 1
ATOM 776 N N . PRO A 1 103 ? 26.954 -1.731 -63.392 1.00 87.50 103 PRO A N 1
ATOM 777 C CA . PRO A 1 103 ? 27.289 -2.849 -62.507 1.00 87.50 103 PRO A CA 1
ATOM 778 C C . PRO A 1 103 ? 28.240 -3.882 -63.122 1.00 87.50 103 PRO A C 1
ATOM 780 O O . PRO A 1 103 ? 29.251 -4.254 -62.536 1.00 87.50 103 PRO A O 1
ATOM 783 N N . GLU A 1 104 ? 27.960 -4.298 -64.358 1.00 88.06 104 GLU A N 1
ATOM 784 C CA . GLU A 1 104 ? 28.727 -5.340 -65.052 1.00 88.06 104 GLU A CA 1
ATOM 785 C C . GLU A 1 104 ? 30.188 -4.931 -65.310 1.00 88.06 104 GLU A C 1
ATOM 787 O O . GLU A 1 104 ? 31.085 -5.767 -65.263 1.00 88.06 104 GLU A O 1
ATOM 792 N N . ASN A 1 105 ? 30.450 -3.638 -65.534 1.00 88.44 105 ASN A N 1
ATOM 793 C CA . ASN A 1 105 ? 31.800 -3.133 -65.808 1.00 88.44 105 ASN A CA 1
ATOM 794 C C . ASN A 1 105 ? 32.608 -2.882 -64.528 1.00 88.44 105 ASN A C 1
ATOM 796 O O . ASN A 1 105 ? 33.820 -2.684 -64.601 1.00 88.44 105 ASN A O 1
ATOM 800 N N . PHE A 1 106 ? 31.947 -2.846 -63.370 1.00 90.12 106 PHE A N 1
ATOM 801 C CA . PHE A 1 106 ? 32.584 -2.553 -62.091 1.00 90.12 106 PHE A CA 1
ATOM 802 C C . PHE A 1 106 ? 33.117 -3.807 -61.389 1.00 90.12 106 PHE A C 1
ATOM 804 O O . PHE A 1 106 ? 33.938 -3.683 -60.489 1.00 90.12 106 PHE A O 1
ATOM 811 N N . ILE A 1 107 ? 32.712 -5.008 -61.818 1.00 90.44 107 ILE A N 1
ATOM 812 C CA . ILE A 1 107 ? 33.082 -6.285 -61.183 1.00 90.44 107 ILE A CA 1
ATOM 813 C C . ILE A 1 107 ? 34.601 -6.412 -60.965 1.00 90.44 107 ILE A C 1
ATOM 815 O O . ILE A 1 107 ? 35.034 -6.778 -59.876 1.00 90.44 107 ILE A O 1
ATOM 819 N N . GLU A 1 108 ? 35.414 -6.057 -61.964 1.00 88.00 108 GLU A N 1
ATOM 820 C CA . GLU A 1 108 ? 36.885 -6.140 -61.891 1.00 88.00 108 GLU A CA 1
ATOM 821 C C . GLU A 1 108 ? 37.527 -5.071 -60.983 1.00 88.00 108 GLU A C 1
ATOM 823 O O . GLU A 1 108 ? 38.722 -5.132 -60.696 1.00 88.00 108 GLU A O 1
ATOM 828 N N . LEU A 1 109 ? 36.753 -4.070 -60.553 1.00 89.94 109 LEU A N 1
ATOM 829 C CA . LEU A 1 109 ? 37.192 -2.964 -59.700 1.00 89.94 109 LEU A CA 1
ATOM 830 C C . LEU A 1 109 ? 36.796 -3.157 -58.229 1.00 89.94 109 LEU A C 1
ATOM 832 O O . LEU A 1 109 ? 37.180 -2.330 -57.399 1.00 89.94 109 LEU A O 1
ATOM 836 N N . ILE A 1 110 ? 36.046 -4.215 -57.899 1.00 90.50 110 ILE A N 1
ATOM 837 C CA . ILE A 1 110 ? 35.644 -4.523 -56.523 1.00 90.50 110 ILE A CA 1
ATOM 838 C C . ILE A 1 110 ? 36.896 -4.931 -55.724 1.00 90.50 110 ILE A C 1
ATOM 840 O O . ILE A 1 110 ? 37.557 -5.902 -56.095 1.00 90.50 110 ILE A O 1
ATOM 844 N N . PRO A 1 111 ? 37.241 -4.221 -54.634 1.00 89.69 111 PRO A N 1
ATOM 845 C CA . PRO A 1 111 ? 38.369 -4.590 -53.784 1.00 89.69 111 PRO A CA 1
ATOM 846 C C . PRO A 1 111 ? 38.203 -5.988 -53.173 1.00 89.69 111 PRO A C 1
ATOM 848 O O . PRO A 1 111 ? 37.109 -6.360 -52.757 1.00 89.69 111 PRO A O 1
ATOM 851 N N . GLU A 1 112 ? 39.294 -6.751 -53.065 1.00 87.62 112 GLU A N 1
ATOM 852 C CA . GLU A 1 112 ? 39.274 -8.108 -52.486 1.00 87.62 112 GLU A CA 1
ATOM 853 C C . GLU A 1 112 ? 38.748 -8.141 -51.039 1.00 87.62 112 GLU A C 1
ATOM 855 O O . GLU A 1 112 ? 38.101 -9.097 -50.627 1.00 87.62 112 GLU A O 1
ATOM 860 N N . ASP A 1 113 ? 38.980 -7.082 -50.260 1.00 88.81 113 ASP A N 1
ATOM 861 C CA . ASP A 1 113 ? 38.506 -6.950 -48.879 1.00 88.81 113 ASP A CA 1
ATOM 862 C C . ASP A 1 113 ? 37.024 -6.560 -48.759 1.00 88.81 113 ASP A C 1
ATOM 864 O O . ASP A 1 113 ? 36.470 -6.629 -47.661 1.00 88.81 113 ASP A O 1
ATOM 868 N N . ALA A 1 114 ? 36.370 -6.191 -49.865 1.00 88.38 114 ALA A N 1
ATOM 869 C CA . ALA A 1 114 ? 34.930 -5.938 -49.902 1.00 88.38 114 ALA A CA 1
ATOM 870 C C . ALA A 1 114 ? 34.100 -7.232 -49.989 1.00 88.38 114 ALA A C 1
ATOM 872 O O . ALA A 1 114 ? 32.899 -7.207 -49.715 1.00 88.38 114 ALA A O 1
ATOM 873 N N . TRP A 1 115 ? 34.718 -8.358 -50.365 1.00 92.56 115 TRP A N 1
ATOM 874 C CA . TRP A 1 115 ? 34.039 -9.645 -50.478 1.00 92.56 115 TRP A CA 1
ATOM 875 C C . TRP A 1 115 ? 33.900 -10.333 -49.119 1.00 92.56 115 TRP A C 1
ATOM 877 O O . TRP A 1 115 ? 34.874 -10.633 -48.427 1.00 92.56 115 TRP A O 1
ATOM 887 N N . VAL A 1 116 ? 32.662 -10.654 -48.758 1.00 92.62 116 VAL A N 1
ATOM 888 C CA . VAL A 1 116 ? 32.327 -11.440 -47.574 1.00 92.62 116 VAL A CA 1
ATOM 889 C C . VAL A 1 116 ? 32.144 -12.896 -47.980 1.00 92.62 116 VAL A C 1
ATOM 891 O O . VAL A 1 116 ? 31.224 -13.235 -48.725 1.00 92.62 116 VAL A O 1
ATOM 894 N N . ARG A 1 117 ? 33.013 -13.772 -47.466 1.00 94.06 117 ARG A N 1
ATOM 895 C CA . ARG A 1 117 ? 32.942 -15.220 -47.701 1.00 94.06 117 ARG A CA 1
ATOM 896 C C . ARG A 1 117 ? 31.975 -15.902 -46.736 1.00 94.06 117 ARG A C 1
ATOM 898 O O . ARG A 1 117 ? 32.062 -15.720 -45.522 1.00 94.06 117 ARG A O 1
ATOM 905 N N . THR A 1 118 ? 31.121 -16.774 -47.262 1.00 93.50 118 THR A N 1
ATOM 906 C CA . THR A 1 118 ? 30.169 -17.573 -46.482 1.00 93.50 118 THR A CA 1
ATOM 907 C C . THR A 1 118 ? 29.867 -18.911 -47.155 1.00 93.50 118 THR A C 1
ATOM 909 O O . THR A 1 118 ? 29.922 -19.042 -48.371 1.00 93.50 118 THR A O 1
ATOM 912 N N . ILE A 1 119 ? 29.530 -19.931 -46.367 1.00 93.81 119 ILE A N 1
ATOM 913 C CA . ILE A 1 119 ? 29.035 -21.226 -46.879 1.00 93.81 119 ILE A CA 1
ATOM 914 C C . ILE A 1 119 ? 27.503 -21.302 -46.864 1.00 93.81 119 ILE A C 1
ATOM 916 O O . ILE A 1 119 ? 26.913 -22.267 -47.352 1.00 93.81 119 ILE A O 1
ATOM 920 N N . ASN A 1 120 ? 26.848 -20.296 -46.279 1.00 94.19 120 ASN A N 1
ATOM 921 C CA . ASN A 1 120 ? 25.399 -20.237 -46.191 1.00 94.19 120 ASN A CA 1
ATOM 922 C C . ASN A 1 120 ? 24.798 -19.830 -47.540 1.00 94.19 120 ASN A C 1
ATOM 924 O O . ASN A 1 120 ? 25.411 -19.127 -48.338 1.00 94.19 120 ASN A O 1
ATOM 928 N N . THR A 1 121 ? 23.555 -20.244 -47.770 1.00 92.19 121 THR A N 1
ATOM 929 C CA . THR A 1 121 ? 22.757 -19.872 -48.950 1.00 92.19 121 THR A CA 1
ATOM 930 C C . THR A 1 121 ? 21.884 -18.637 -48.708 1.00 92.19 121 THR A C 1
ATOM 932 O O . THR A 1 121 ? 20.942 -18.384 -49.458 1.00 92.19 121 THR A O 1
ATOM 935 N N . SER A 1 122 ? 22.131 -17.919 -47.615 1.00 90.38 122 SER A N 1
ATOM 936 C CA . SER A 1 122 ? 21.454 -16.677 -47.261 1.00 90.38 122 SER A CA 1
ATOM 937 C C . SER A 1 122 ? 22.227 -15.918 -46.193 1.00 90.38 122 SER A C 1
ATOM 939 O O . SER A 1 122 ? 22.865 -16.555 -45.349 1.00 90.38 122 SER A O 1
ATOM 941 N N . ASP A 1 123 ? 22.084 -14.597 -46.173 1.00 87.94 123 ASP A N 1
ATOM 942 C CA . ASP A 1 123 ? 22.602 -13.739 -45.105 1.00 87.94 123 ASP A CA 1
ATOM 943 C C . ASP A 1 123 ? 21.721 -12.493 -44.910 1.00 87.94 123 ASP A C 1
ATOM 945 O O . ASP A 1 123 ? 20.982 -12.102 -45.822 1.00 87.94 123 ASP A O 1
ATOM 949 N N . THR A 1 124 ? 21.783 -11.891 -43.720 1.00 84.69 124 THR A N 1
ATOM 950 C CA . THR A 1 124 ? 21.182 -10.581 -43.442 1.00 84.69 124 THR A CA 1
ATOM 951 C C . THR A 1 124 ? 22.130 -9.515 -43.962 1.00 84.69 124 THR A C 1
ATOM 953 O O . THR A 1 124 ? 23.201 -9.281 -43.401 1.00 84.69 124 THR A O 1
ATOM 956 N N . VAL A 1 125 ? 21.738 -8.867 -45.052 1.00 80.00 125 VAL A N 1
ATOM 957 C CA . VAL A 1 125 ? 22.575 -7.881 -45.726 1.00 80.00 125 VAL A CA 1
ATOM 958 C C . VAL A 1 125 ? 22.121 -6.504 -45.289 1.00 80.00 125 VAL A C 1
ATOM 960 O O . VAL A 1 125 ? 21.021 -6.078 -45.613 1.00 80.00 125 VAL A O 1
ATOM 963 N N . TYR A 1 126 ? 22.977 -5.806 -44.550 1.00 74.31 126 TYR A N 1
ATOM 964 C CA . TYR A 1 126 ? 22.636 -4.491 -44.020 1.00 74.31 126 TYR A CA 1
ATOM 965 C C . TYR A 1 126 ? 22.576 -3.406 -45.109 1.00 74.31 126 TYR A C 1
ATOM 967 O O . TYR A 1 126 ? 21.928 -2.410 -44.875 1.00 74.31 126 TYR A O 1
ATOM 975 N N . LEU A 1 127 ? 23.158 -3.575 -46.306 1.00 73.25 127 LEU A N 1
ATOM 976 C CA . LEU A 1 127 ? 23.064 -2.578 -47.395 1.00 73.25 127 LEU A CA 1
ATOM 977 C C . LEU A 1 127 ? 23.474 -1.153 -46.934 1.00 73.25 127 LEU A C 1
ATOM 979 O O . LEU A 1 127 ? 22.673 -0.231 -47.017 1.00 73.25 127 LEU A O 1
ATOM 983 N N . LEU A 1 128 ? 24.699 -1.018 -46.394 1.00 60.22 128 LEU A N 1
ATOM 984 C CA . LEU A 1 128 ? 25.254 0.075 -45.553 1.00 60.22 128 LEU A CA 1
ATOM 985 C C . LEU A 1 128 ? 24.329 0.735 -44.502 1.00 60.22 128 LEU A C 1
ATOM 987 O O . LEU A 1 128 ? 23.108 0.726 -44.543 1.00 60.22 128 LEU A O 1
ATOM 991 N N . THR A 1 129 ? 24.975 1.292 -43.481 1.00 57.22 129 THR A N 1
ATOM 992 C CA . THR A 1 129 ? 24.390 1.764 -42.214 1.00 57.22 129 THR A CA 1
ATOM 993 C C . THR A 1 129 ? 24.284 3.288 -42.119 1.00 57.22 129 THR A C 1
ATOM 995 O O . THR A 1 129 ? 24.072 3.810 -41.032 1.00 57.22 129 THR A O 1
ATOM 998 N N . GLU A 1 130 ? 24.538 4.024 -43.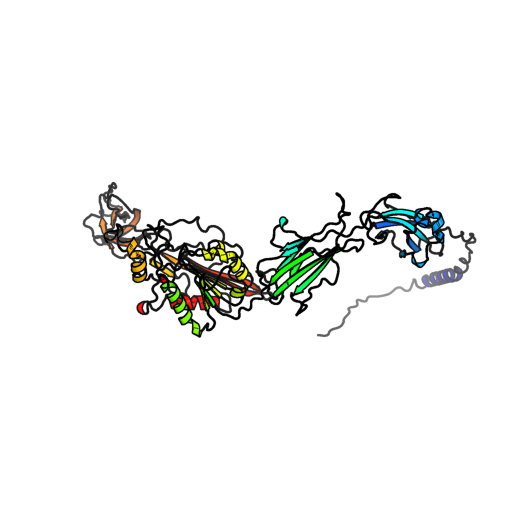204 1.00 64.38 130 GLU A N 1
ATOM 999 C CA . GLU A 1 130 ? 24.508 5.490 -43.164 1.00 64.38 130 GLU A CA 1
ATOM 1000 C C . GLU A 1 130 ? 23.069 5.999 -43.251 1.00 64.38 130 GLU A C 1
ATOM 1002 O O . GLU A 1 130 ? 22.284 5.531 -44.077 1.00 64.38 130 GLU A O 1
ATOM 1007 N N . SER A 1 131 ? 22.723 6.962 -42.399 1.00 64.62 131 SER A N 1
ATOM 1008 C CA . SER A 1 131 ? 21.405 7.589 -42.425 1.00 64.62 131 SER A CA 1
ATOM 1009 C C . SER A 1 131 ? 21.108 8.304 -43.748 1.00 64.62 131 SER A C 1
ATOM 1011 O O . SER A 1 131 ? 21.907 9.094 -44.261 1.00 64.62 131 SER A O 1
ATOM 1013 N N . GLY A 1 132 ? 19.919 8.063 -44.297 1.00 67.94 132 GLY A N 1
ATOM 1014 C CA . GLY A 1 132 ? 19.491 8.656 -45.558 1.00 67.94 132 GLY A CA 1
ATOM 1015 C C . GLY A 1 132 ? 18.094 8.227 -45.998 1.00 67.94 132 GLY A C 1
ATOM 1016 O O . GLY A 1 132 ? 17.641 7.122 -45.705 1.00 67.94 132 GLY A O 1
ATOM 1017 N N . GLU A 1 133 ? 17.419 9.112 -46.744 1.00 65.88 133 GLU A N 1
ATOM 1018 C CA . GLU A 1 133 ? 16.055 8.860 -47.227 1.00 65.88 133 GLU A CA 1
ATOM 1019 C C . GLU A 1 133 ? 15.990 7.654 -48.172 1.00 65.88 133 GLU A C 1
ATOM 1021 O O . GLU A 1 133 ? 15.069 6.860 -48.039 1.00 65.88 133 GLU A O 1
ATOM 1026 N N . ILE A 1 134 ? 16.940 7.514 -49.110 1.00 76.06 134 ILE A N 1
ATOM 1027 C CA . ILE A 1 134 ? 17.135 6.324 -49.956 1.00 76.06 134 ILE A CA 1
ATOM 1028 C C . ILE A 1 134 ? 18.607 6.258 -50.404 1.00 76.06 134 ILE A C 1
ATOM 1030 O O . ILE A 1 134 ? 19.080 7.167 -51.090 1.00 76.06 134 ILE A O 1
ATOM 1034 N N . THR A 1 135 ? 19.311 5.173 -50.094 1.00 76.62 135 THR A N 1
ATOM 1035 C CA . THR A 1 135 ? 20.608 4.799 -50.669 1.00 76.62 135 THR A CA 1
ATOM 1036 C C . THR A 1 135 ? 20.425 3.701 -51.717 1.00 76.62 135 THR A C 1
ATOM 1038 O O . THR A 1 135 ? 19.577 2.822 -51.576 1.00 76.62 135 THR A O 1
ATOM 1041 N N . GLU A 1 136 ? 21.186 3.769 -52.810 1.00 84.81 136 GLU A N 1
ATOM 1042 C CA . GLU A 1 136 ? 21.187 2.758 -53.874 1.00 84.81 136 GLU A CA 1
ATOM 1043 C C . GLU A 1 136 ? 22.420 1.866 -53.724 1.00 84.81 136 GLU A C 1
ATOM 1045 O O . GLU A 1 136 ? 23.531 2.360 -53.540 1.00 84.81 136 GLU A O 1
ATOM 1050 N N . HIS A 1 137 ? 22.211 0.558 -53.819 1.00 86.81 137 HIS A N 1
ATOM 1051 C CA . HIS A 1 137 ? 23.197 -0.480 -53.551 1.00 86.81 137 HIS A CA 1
ATOM 1052 C C . HIS A 1 137 ? 23.260 -1.444 -54.716 1.00 86.81 137 HIS A C 1
ATOM 1054 O O . HIS A 1 137 ? 22.220 -1.888 -55.198 1.00 86.81 137 HIS A O 1
ATOM 1060 N N . VAL A 1 138 ? 24.461 -1.838 -55.130 1.00 88.62 138 VAL A N 1
ATOM 1061 C CA . VAL A 1 138 ? 24.641 -2.979 -56.028 1.00 88.62 138 VAL A CA 1
ATOM 1062 C C . VAL A 1 138 ? 25.245 -4.130 -55.242 1.00 88.62 138 VAL A C 1
ATOM 1064 O O . VAL A 1 138 ? 26.397 -4.075 -54.815 1.00 88.62 138 VAL A O 1
ATOM 1067 N N . PHE A 1 139 ? 24.453 -5.184 -55.077 1.00 90.81 139 PHE A N 1
ATOM 1068 C CA . PHE A 1 139 ? 24.842 -6.412 -54.407 1.00 90.81 139 PHE A CA 1
ATOM 1069 C C . PHE A 1 139 ? 25.382 -7.413 -55.426 1.00 90.81 139 PHE A C 1
ATOM 1071 O O . PHE A 1 139 ? 24.626 -7.920 -56.259 1.00 90.81 139 PHE A O 1
ATOM 1078 N N . TYR A 1 140 ? 26.676 -7.701 -55.350 1.00 93.00 140 TYR A N 1
ATOM 1079 C CA . TYR A 1 140 ? 27.371 -8.678 -56.182 1.00 93.00 140 TYR A CA 1
ATOM 1080 C C . TYR A 1 140 ? 27.477 -10.016 -55.464 1.00 93.00 140 TYR A C 1
ATOM 1082 O O . TYR A 1 140 ? 27.667 -10.067 -54.252 1.00 93.00 140 TYR A O 1
ATOM 1090 N N . LEU A 1 141 ? 27.392 -11.104 -56.220 1.00 94.75 141 LEU A N 1
ATOM 1091 C CA . LEU A 1 141 ? 27.451 -12.461 -55.702 1.00 94.75 141 LEU A CA 1
ATOM 1092 C C . LEU A 1 141 ? 28.197 -13.370 -56.681 1.00 94.75 141 LEU A C 1
ATOM 1094 O O . LEU A 1 141 ? 27.887 -13.399 -57.874 1.00 94.75 141 LEU A O 1
ATOM 1098 N N . LYS A 1 142 ? 29.125 -14.165 -56.156 1.00 95.50 142 LYS A N 1
ATOM 1099 C CA . LYS A 1 142 ? 29.780 -15.273 -56.859 1.00 95.50 142 LYS A CA 1
ATOM 1100 C C . LYS A 1 142 ? 29.875 -16.503 -55.964 1.00 95.50 142 LYS A C 1
ATOM 1102 O O . LYS A 1 142 ? 29.645 -16.441 -54.755 1.00 95.50 142 LYS A O 1
ATOM 1107 N N . CYS A 1 143 ? 30.179 -17.641 -56.567 1.00 95.88 143 CYS A N 1
ATOM 1108 C CA . CYS A 1 143 ? 30.501 -18.863 -55.848 1.00 95.88 143 CYS A CA 1
ATOM 1109 C C . CYS A 1 143 ? 31.718 -19.544 -56.464 1.00 95.88 143 CYS A C 1
ATOM 1111 O O . CYS A 1 143 ? 31.969 -19.384 -57.660 1.00 95.88 143 CYS A O 1
ATOM 1113 N N . THR A 1 144 ? 32.419 -20.318 -55.645 1.00 95.69 144 THR A N 1
ATOM 1114 C CA . THR A 1 144 ? 33.618 -21.063 -56.032 1.00 95.69 144 THR A CA 1
ATOM 1115 C C . THR A 1 144 ? 33.380 -22.546 -55.775 1.00 95.69 144 THR A C 1
ATOM 1117 O O . THR A 1 144 ? 32.778 -22.912 -54.758 1.00 95.69 144 THR A O 1
ATOM 1120 N N . ASP A 1 145 ? 33.768 -23.390 -56.725 1.00 93.50 145 ASP A N 1
ATOM 1121 C CA . ASP A 1 145 ? 33.622 -24.846 -56.638 1.00 93.50 145 ASP A CA 1
ATOM 1122 C C . ASP A 1 145 ? 34.773 -25.528 -55.879 1.00 93.50 145 ASP A C 1
ATOM 1124 O O . ASP A 1 145 ? 35.703 -24.878 -55.405 1.00 93.50 145 ASP A O 1
ATOM 1128 N N . ASP A 1 146 ? 34.712 -26.858 -55.767 1.00 90.38 146 ASP A N 1
ATOM 1129 C CA . ASP A 1 146 ? 35.714 -27.691 -55.094 1.00 90.38 146 ASP A CA 1
ATOM 1130 C C . ASP A 1 146 ? 37.070 -27.792 -55.820 1.00 90.38 146 ASP A C 1
ATOM 1132 O O . ASP A 1 146 ? 37.968 -28.511 -55.366 1.00 90.38 146 ASP A O 1
ATOM 1136 N N . ARG A 1 147 ? 37.239 -27.079 -56.940 1.00 90.62 147 ARG A N 1
ATOM 1137 C CA . ARG A 1 147 ? 38.480 -27.005 -57.721 1.00 90.62 147 ARG A CA 1
ATOM 1138 C C . ARG A 1 147 ? 38.942 -25.566 -57.966 1.00 90.62 147 ARG A C 1
ATOM 1140 O O . ARG A 1 147 ? 39.701 -25.326 -58.908 1.00 90.62 147 ARG A O 1
ATOM 1147 N N . ASP A 1 148 ? 38.539 -24.644 -57.091 1.00 89.94 148 ASP A N 1
ATOM 1148 C CA . ASP A 1 148 ? 38.915 -23.226 -57.097 1.00 89.94 148 ASP A CA 1
ATOM 1149 C C . ASP A 1 148 ? 38.473 -22.454 -58.363 1.00 89.94 148 ASP A C 1
ATOM 1151 O O . ASP A 1 148 ? 39.056 -21.415 -58.693 1.00 89.94 148 ASP A O 1
ATOM 1155 N N . GLN A 1 149 ? 37.451 -22.917 -59.094 1.00 92.50 149 GLN A N 1
ATOM 1156 C CA . GLN A 1 149 ? 36.896 -22.175 -60.229 1.00 92.50 149 GLN A CA 1
ATOM 1157 C C . GLN A 1 149 ? 35.684 -21.338 -59.815 1.00 92.50 149 GLN A C 1
ATOM 1159 O O . GLN A 1 149 ? 34.747 -21.807 -59.170 1.00 92.50 149 GLN A O 1
ATOM 1164 N N . GLU A 1 150 ? 35.699 -20.068 -60.219 1.00 93.12 150 GLU A N 1
ATOM 1165 C CA . GLU A 1 150 ? 34.651 -19.105 -59.884 1.00 93.12 150 GLU A CA 1
ATOM 1166 C C . GLU A 1 150 ? 33.519 -19.093 -60.917 1.00 93.12 150 GLU A C 1
ATOM 1168 O O . GLU A 1 150 ? 33.733 -19.202 -62.129 1.00 93.12 150 GLU A O 1
ATOM 1173 N N . SER A 1 151 ? 32.295 -18.885 -60.437 1.00 94.94 151 SER A N 1
ATOM 1174 C CA . SER A 1 151 ? 31.147 -18.573 -61.282 1.00 94.94 151 SER A CA 1
ATOM 1175 C C . SER A 1 151 ? 31.240 -17.155 -61.851 1.00 94.94 151 SER A C 1
ATOM 1177 O O . SER A 1 151 ? 31.791 -16.272 -61.189 1.00 94.94 151 SER A O 1
ATOM 1179 N N . PRO A 1 152 ? 30.567 -16.856 -62.977 1.00 93.50 152 PRO A N 1
ATOM 1180 C CA . PRO A 1 152 ? 30.260 -15.476 -63.335 1.00 93.50 152 PRO A CA 1
ATOM 1181 C C . PRO A 1 152 ? 29.587 -14.745 -62.165 1.00 93.50 152 PRO A C 1
ATOM 1183 O O . PRO A 1 152 ? 28.682 -15.291 -61.528 1.00 93.50 152 PRO A O 1
ATOM 1186 N N . VAL A 1 153 ? 30.024 -13.516 -61.893 1.00 93.94 153 VAL A N 1
ATOM 1187 C CA . VAL A 1 153 ? 29.416 -12.671 -60.861 1.00 93.94 153 VAL A CA 1
ATOM 1188 C C . VAL A 1 153 ? 28.029 -12.241 -61.333 1.00 93.94 153 VAL A C 1
ATOM 1190 O O . VAL A 1 153 ? 27.865 -11.752 -62.451 1.00 93.94 153 VAL A O 1
ATOM 1193 N N . VAL A 1 154 ? 27.029 -12.406 -60.474 1.00 92.75 154 VAL A N 1
ATOM 1194 C CA . VAL A 1 154 ? 25.685 -11.855 -60.677 1.00 92.75 154 VAL A CA 1
ATOM 1195 C C . VAL A 1 154 ? 25.488 -10.658 -59.760 1.00 92.75 154 VAL A C 1
ATOM 1197 O O . VAL A 1 154 ? 26.032 -10.627 -58.659 1.00 92.75 154 VAL A O 1
ATOM 1200 N N . SER A 1 155 ? 24.698 -9.679 -60.195 1.00 90.56 155 SER A N 1
A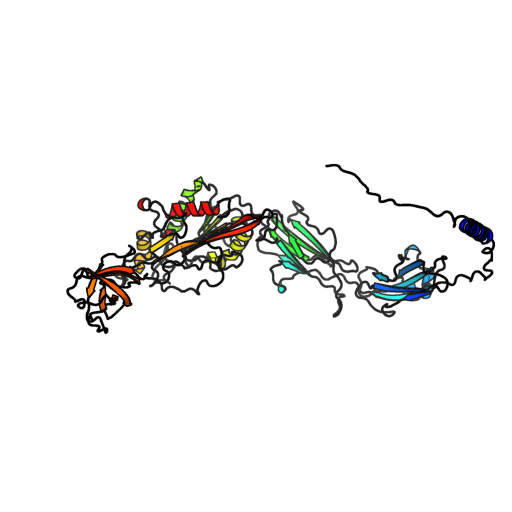TOM 1201 C CA . SER A 1 155 ? 24.425 -8.476 -59.409 1.00 90.56 155 SER A CA 1
ATOM 1202 C C . SER A 1 155 ? 22.942 -8.131 -59.385 1.00 90.56 155 SER A C 1
ATOM 1204 O O . SER A 1 155 ? 22.257 -8.291 -60.395 1.00 90.56 155 SER A O 1
ATOM 1206 N N . HIS A 1 156 ? 22.461 -7.610 -58.261 1.00 89.25 156 HIS A N 1
ATOM 1207 C CA . HIS A 1 156 ? 21.147 -6.978 -58.130 1.00 89.25 156 HIS A CA 1
ATOM 1208 C C . HIS A 1 156 ? 21.304 -5.587 -57.522 1.00 89.25 156 HIS A C 1
ATOM 1210 O O . HIS A 1 156 ? 22.147 -5.381 -56.653 1.00 89.25 156 HIS A O 1
ATOM 1216 N N . THR A 1 157 ? 20.471 -4.653 -57.965 1.00 85.88 157 THR A N 1
ATOM 1217 C CA . THR A 1 157 ? 20.372 -3.323 -57.377 1.00 85.88 157 THR A CA 1
ATOM 1218 C C . THR A 1 157 ? 19.249 -3.312 -56.348 1.00 85.88 157 THR A C 1
ATOM 1220 O O . THR A 1 157 ? 18.136 -3.756 -56.638 1.00 85.88 157 THR A O 1
ATOM 1223 N N . PHE A 1 158 ? 19.535 -2.789 -55.162 1.00 85.56 158 PHE A N 1
ATOM 1224 C CA . PHE A 1 158 ? 18.581 -2.607 -54.075 1.00 85.56 158 PHE A CA 1
ATOM 1225 C C . PHE A 1 158 ? 18.586 -1.157 -53.607 1.00 85.56 158 PHE A C 1
ATOM 1227 O O . PHE A 1 158 ? 19.600 -0.468 -53.706 1.00 85.56 158 PHE A O 1
ATOM 1234 N N . TYR A 1 159 ? 17.457 -0.704 -53.076 1.00 82.00 159 TYR A N 1
ATOM 1235 C CA . TYR A 1 159 ? 17.345 0.597 -52.426 1.00 82.00 159 TYR A CA 1
ATOM 1236 C C . TYR A 1 159 ? 17.107 0.398 -50.929 1.00 82.00 159 TYR A C 1
ATOM 1238 O O . TYR A 1 159 ? 16.309 -0.463 -50.562 1.00 82.00 159 TYR A O 1
ATOM 1246 N N . ARG A 1 160 ? 17.751 1.183 -50.062 1.00 80.38 160 ARG A N 1
ATOM 1247 C CA . ARG A 1 160 ? 17.528 1.157 -48.608 1.00 80.38 160 ARG A CA 1
ATOM 1248 C C . ARG A 1 160 ? 17.179 2.554 -48.106 1.00 80.38 160 ARG A C 1
ATOM 1250 O O . ARG A 1 160 ? 17.879 3.499 -48.437 1.00 80.38 160 ARG A O 1
ATOM 1257 N N . SER A 1 161 ? 16.120 2.694 -47.315 1.00 79.88 161 SER A N 1
ATOM 1258 C CA . SER A 1 161 ? 15.964 3.851 -46.428 1.00 79.88 161 SER A CA 1
ATOM 1259 C C . SER A 1 161 ? 16.434 3.465 -45.028 1.00 79.88 161 SER A C 1
ATOM 1261 O O . SER A 1 161 ? 16.223 2.328 -44.601 1.00 79.88 161 SER A O 1
ATOM 1263 N N . ASN A 1 162 ? 17.152 4.371 -44.368 1.00 84.69 162 ASN A N 1
ATOM 1264 C CA . ASN A 1 162 ? 17.625 4.172 -43.003 1.00 84.69 162 ASN A CA 1
ATOM 1265 C C . ASN A 1 162 ? 17.578 5.514 -42.276 1.00 84.69 162 ASN A C 1
ATOM 1267 O O . ASN A 1 162 ? 18.469 6.353 -42.430 1.00 84.69 162 ASN A O 1
ATOM 1271 N N . ASN A 1 163 ? 16.507 5.761 -41.542 1.00 85.06 163 ASN A N 1
ATOM 1272 C CA . ASN A 1 163 ? 16.321 6.958 -40.746 1.00 85.06 163 ASN A CA 1
ATOM 1273 C C . ASN A 1 163 ? 16.455 6.595 -39.269 1.00 85.06 163 ASN A C 1
ATOM 1275 O O . ASN A 1 163 ? 15.912 5.582 -38.853 1.00 85.06 163 ASN A O 1
ATOM 1279 N N . PRO A 1 164 ? 17.114 7.436 -38.452 1.00 88.75 164 PRO A N 1
ATOM 1280 C CA . PRO A 1 164 ? 17.200 7.172 -37.027 1.00 88.75 164 PRO A CA 1
ATOM 1281 C C . PRO A 1 164 ? 15.809 6.963 -36.412 1.00 88.75 164 PRO A C 1
ATOM 1283 O O . PRO A 1 164 ? 14.882 7.719 -36.740 1.00 88.75 164 PRO A O 1
ATOM 1286 N N . PRO A 1 165 ? 15.667 6.019 -35.468 1.00 93.38 165 PRO A N 1
ATOM 1287 C CA . PRO A 1 165 ? 14.388 5.754 -34.838 1.00 93.38 165 PRO A CA 1
ATOM 1288 C C . PRO A 1 165 ? 13.889 6.999 -34.105 1.00 93.38 165 PRO A C 1
ATOM 1290 O O . PRO A 1 165 ? 14.670 7.834 -33.624 1.00 93.38 165 PRO A O 1
ATOM 1293 N N . ASN A 1 166 ? 12.569 7.107 -33.959 1.00 94.88 166 ASN A N 1
ATOM 1294 C CA . ASN A 1 166 ? 11.976 8.192 -33.193 1.00 94.88 166 ASN A CA 1
ATOM 1295 C C . ASN A 1 166 ? 12.492 8.164 -31.744 1.00 94.88 166 ASN A C 1
ATOM 1297 O O . ASN A 1 166 ? 12.908 7.130 -31.204 1.00 94.88 166 ASN A O 1
ATOM 1301 N N . VAL A 1 167 ? 12.468 9.330 -31.095 1.00 96.25 167 VAL A N 1
ATOM 1302 C CA . VAL A 1 167 ? 12.819 9.428 -29.675 1.00 96.25 167 VAL A CA 1
ATOM 1303 C C . VAL A 1 167 ? 11.889 8.499 -28.883 1.00 96.25 167 VAL A C 1
ATOM 1305 O O . VAL A 1 167 ? 10.674 8.569 -29.084 1.00 96.25 167 VAL A O 1
ATOM 1308 N N . PRO A 1 168 ? 12.416 7.633 -27.996 1.00 96.62 168 PRO A N 1
ATOM 1309 C CA . PRO A 1 168 ? 11.569 6.738 -27.219 1.00 96.62 168 PRO A CA 1
ATOM 1310 C C . PRO A 1 168 ? 10.575 7.509 -26.350 1.00 96.62 168 PRO A C 1
ATOM 1312 O O . PRO A 1 168 ? 10.866 8.600 -25.866 1.00 96.62 168 PRO A O 1
ATOM 1315 N N . ASP A 1 169 ? 9.428 6.917 -26.071 1.00 96.94 169 ASP A N 1
ATOM 1316 C CA . ASP A 1 169 ? 8.556 7.367 -24.994 1.00 96.94 169 ASP A CA 1
ATOM 1317 C C . ASP A 1 169 ? 8.769 6.475 -23.776 1.00 96.94 169 ASP A C 1
ATOM 1319 O O . ASP A 1 169 ? 8.808 5.252 -23.910 1.00 96.94 169 ASP A O 1
ATOM 1323 N N . ILE A 1 170 ? 8.851 7.063 -22.584 1.00 96.62 170 ILE A N 1
ATOM 1324 C CA . ILE A 1 170 ? 8.952 6.350 -21.305 1.00 96.62 170 ILE A CA 1
ATOM 1325 C C . ILE A 1 170 ? 7.711 6.672 -20.468 1.00 96.62 170 ILE A C 1
ATOM 1327 O O . ILE A 1 170 ? 7.154 7.765 -20.558 1.00 96.62 170 ILE A O 1
ATOM 1331 N N . LYS A 1 171 ? 7.294 5.737 -19.615 1.00 95.31 171 LYS A N 1
ATOM 1332 C CA . LYS A 1 171 ? 6.329 5.980 -18.542 1.00 95.31 171 LYS A CA 1
ATOM 1333 C C . LYS A 1 171 ? 6.645 5.173 -17.284 1.00 95.31 171 LYS A C 1
ATOM 1335 O O . LYS A 1 171 ? 7.413 4.208 -17.305 1.00 95.31 171 LYS A O 1
ATOM 1340 N N . TRP A 1 172 ? 5.981 5.542 -16.193 1.00 93.31 172 TRP A N 1
ATOM 1341 C CA . TRP A 1 172 ? 5.868 4.697 -15.008 1.00 93.31 172 TRP A CA 1
ATOM 1342 C C . TRP A 1 172 ? 4.952 3.497 -15.295 1.00 93.31 172 TRP A C 1
ATOM 1344 O O . TRP A 1 172 ? 3.912 3.655 -15.933 1.00 93.31 172 TRP A O 1
ATOM 1354 N N . HIS A 1 173 ? 5.317 2.296 -14.841 1.00 89.62 173 HIS A N 1
ATOM 1355 C CA . HIS A 1 173 ? 4.643 1.055 -15.252 1.00 89.62 173 HIS A CA 1
ATOM 1356 C C . HIS A 1 173 ? 3.141 1.033 -14.940 1.00 89.62 173 HIS A C 1
ATOM 1358 O O . HIS A 1 173 ? 2.351 0.504 -15.719 1.00 89.62 173 HIS A O 1
ATOM 1364 N N . THR A 1 174 ? 2.728 1.640 -13.824 1.00 85.56 174 THR A N 1
ATOM 1365 C CA . THR A 1 174 ? 1.313 1.670 -13.419 1.00 85.56 174 THR A CA 1
ATOM 1366 C C . THR A 1 174 ? 0.526 2.827 -14.033 1.00 85.56 174 THR A C 1
ATOM 1368 O O . THR A 1 174 ? -0.671 2.944 -13.774 1.00 85.56 174 THR A O 1
ATOM 1371 N N . SER A 1 175 ? 1.179 3.705 -14.798 1.00 89.31 175 SER A N 1
ATOM 1372 C CA . SER A 1 175 ? 0.523 4.805 -15.505 1.00 89.31 175 SER A CA 1
ATOM 1373 C C . SER A 1 175 ? -0.209 4.305 -16.750 1.00 89.31 175 SER A C 1
ATOM 1375 O O . SER A 1 175 ? 0.065 3.217 -17.270 1.00 89.31 175 SER A O 1
ATOM 1377 N N . SER A 1 176 ? -1.156 5.102 -17.240 1.00 91.56 176 SER A N 1
ATOM 1378 C CA . SER A 1 176 ? -1.928 4.775 -18.439 1.00 91.56 176 SER A CA 1
ATOM 1379 C C . SER A 1 176 ? -1.044 4.789 -19.694 1.00 91.56 176 SER A C 1
ATOM 1381 O O . SER A 1 176 ? 0.103 5.233 -19.669 1.00 91.56 176 SER A O 1
ATOM 1383 N N . ASP A 1 177 ? -1.539 4.273 -20.818 1.00 91.44 177 ASP A N 1
ATOM 1384 C CA . ASP A 1 177 ? -0.809 4.339 -22.097 1.00 91.44 177 ASP A CA 1
ATOM 1385 C C . ASP A 1 177 ? -0.839 5.739 -22.739 1.00 91.44 177 ASP A C 1
ATOM 1387 O O . ASP A 1 177 ? -0.126 5.989 -23.711 1.00 91.44 177 ASP A O 1
ATOM 1391 N N . GLU A 1 178 ? -1.636 6.661 -22.197 1.00 92.88 178 GLU A N 1
ATOM 1392 C CA . GLU A 1 178 ? -1.653 8.069 -22.610 1.00 92.88 178 GLU A CA 1
ATOM 1393 C C . GLU A 1 178 ? -0.485 8.859 -21.994 1.00 92.88 178 GLU A C 1
ATOM 1395 O O . GLU A 1 178 ? -0.113 9.905 -22.517 1.00 92.88 178 GLU A O 1
ATOM 1400 N N . ASP A 1 179 ? 0.135 8.334 -20.929 1.00 92.25 179 ASP A N 1
ATOM 1401 C CA . ASP A 1 179 ? 1.208 8.997 -20.171 1.00 92.25 179 ASP A CA 1
ATOM 1402 C C . ASP A 1 179 ? 2.614 8.774 -20.760 1.00 92.25 179 ASP A C 1
ATOM 1404 O O . ASP A 1 179 ? 3.610 9.224 -20.192 1.00 92.25 179 ASP A O 1
ATOM 1408 N N . TYR A 1 180 ? 2.717 8.053 -21.879 1.00 95.62 180 TYR A N 1
ATOM 1409 C CA . TYR A 1 180 ? 3.970 7.897 -22.615 1.00 95.62 180 TYR A CA 1
ATOM 1410 C C . TYR A 1 180 ? 4.447 9.254 -23.146 1.00 95.62 180 TYR A C 1
ATOM 1412 O O . TYR A 1 180 ? 3.736 9.911 -23.906 1.00 95.62 180 TYR A O 1
ATOM 1420 N N . ALA A 1 181 ? 5.662 9.651 -22.767 1.00 95.62 181 ALA A N 1
ATOM 1421 C CA . ALA A 1 181 ? 6.296 10.869 -23.260 1.00 95.62 181 ALA A CA 1
ATOM 1422 C C . ALA A 1 181 ? 7.825 10.739 -23.298 1.00 95.62 181 ALA A C 1
ATOM 1424 O O . ALA A 1 181 ? 8.413 9.909 -22.602 1.00 95.62 181 ALA A O 1
ATOM 1425 N N . ASN A 1 182 ? 8.486 11.604 -24.072 1.00 95.50 182 ASN A N 1
ATOM 1426 C CA . ASN A 1 182 ? 9.948 11.613 -24.159 1.00 95.50 182 ASN A CA 1
ATOM 1427 C C . ASN A 1 182 ? 10.627 12.201 -22.912 1.00 95.50 182 ASN A C 1
ATOM 1429 O O . ASN A 1 182 ? 11.790 11.899 -22.672 1.00 95.50 182 ASN A O 1
ATOM 1433 N N . ASP A 1 183 ? 9.944 13.059 -22.148 1.00 95.19 183 ASP A N 1
ATOM 1434 C CA . ASP A 1 183 ? 10.501 13.753 -20.981 1.00 95.19 183 ASP A CA 1
ATOM 1435 C C . ASP A 1 183 ? 9.473 13.776 -19.841 1.00 95.19 183 ASP A C 1
ATOM 1437 O O . ASP A 1 183 ? 8.488 14.515 -19.883 1.00 95.19 183 ASP A O 1
ATOM 1441 N N . VAL A 1 184 ? 9.695 12.945 -18.822 1.00 93.94 184 VAL A N 1
ATOM 1442 C CA . VAL A 1 184 ? 8.755 12.701 -17.718 1.00 93.94 184 VAL A CA 1
ATOM 1443 C C . VAL A 1 184 ? 9.367 13.140 -16.390 1.00 93.94 184 VAL A C 1
ATOM 1445 O O . VAL A 1 184 ? 10.526 12.858 -16.096 1.00 93.94 184 VAL A O 1
ATOM 1448 N N . VAL A 1 185 ? 8.575 13.801 -15.547 1.00 92.81 185 VAL A N 1
ATOM 1449 C CA . VAL A 1 185 ? 8.952 14.122 -14.165 1.00 92.81 185 VAL A CA 1
ATOM 1450 C C . VAL A 1 185 ? 7.916 13.504 -13.242 1.00 92.81 185 VAL A C 1
ATOM 1452 O O . VAL A 1 185 ? 6.751 13.903 -13.259 1.00 92.81 185 VAL A O 1
ATOM 1455 N N . LEU A 1 186 ? 8.331 12.536 -12.429 1.00 88.94 186 LEU A N 1
ATOM 1456 C CA . LEU A 1 186 ? 7.482 11.995 -11.375 1.00 88.94 186 LEU A CA 1
ATOM 1457 C C . LEU A 1 186 ? 7.531 12.954 -10.184 1.00 88.94 186 LEU A C 1
ATOM 1459 O O . LEU A 1 186 ? 8.580 13.158 -9.581 1.00 88.94 186 LEU A O 1
ATOM 1463 N N . SER A 1 187 ? 6.390 13.569 -9.868 1.00 78.38 187 SER A N 1
ATOM 1464 C CA . SER A 1 187 ? 6.276 14.552 -8.783 1.00 78.38 187 SER A CA 1
ATOM 1465 C C . SER A 1 187 ? 6.289 13.936 -7.384 1.00 78.38 187 SER A C 1
ATOM 1467 O O . SER A 1 187 ? 6.388 14.667 -6.403 1.00 78.38 187 SER A O 1
ATOM 1469 N N . ASP A 1 188 ? 6.118 12.619 -7.286 1.00 73.69 188 ASP A N 1
ATOM 1470 C CA . ASP A 1 188 ? 6.022 11.903 -6.019 1.00 73.69 188 ASP A CA 1
ATOM 1471 C C . ASP A 1 188 ? 7.326 11.162 -5.694 1.00 73.69 188 ASP A C 1
ATOM 1473 O O . ASP A 1 188 ? 8.042 10.689 -6.579 1.00 73.69 188 ASP A O 1
ATOM 1477 N N . THR A 1 189 ? 7.622 11.043 -4.402 1.00 85.38 189 THR A N 1
ATOM 1478 C CA . THR A 1 189 ? 8.734 10.228 -3.913 1.00 85.38 189 THR A CA 1
ATOM 1479 C C . THR A 1 189 ? 8.349 8.751 -3.995 1.00 85.38 189 THR A C 1
ATOM 1481 O O . THR A 1 189 ? 7.250 8.354 -3.624 1.00 85.38 189 THR A O 1
ATOM 1484 N N . LEU A 1 190 ? 9.252 7.889 -4.444 1.00 89.94 190 LEU A N 1
ATOM 1485 C CA . LEU A 1 190 ? 9.010 6.451 -4.552 1.00 89.94 190 LEU A CA 1
ATOM 1486 C C . LEU A 1 190 ? 9.768 5.699 -3.459 1.00 89.94 190 LEU A C 1
ATOM 1488 O O . LEU A 1 190 ? 10.922 6.013 -3.166 1.00 89.94 190 LEU A O 1
ATOM 1492 N N . TYR A 1 191 ? 9.153 4.681 -2.859 1.00 92.38 191 TYR A N 1
ATOM 1493 C CA . TYR A 1 191 ? 9.883 3.805 -1.947 1.00 92.38 191 TYR A CA 1
ATOM 1494 C C . TYR A 1 191 ? 10.720 2.783 -2.702 1.00 92.38 191 TYR A C 1
ATOM 1496 O O . TYR A 1 191 ? 10.243 2.165 -3.653 1.00 92.38 191 TYR A O 1
ATOM 1504 N N . VAL A 1 192 ? 11.943 2.548 -2.227 1.00 92.94 192 VAL A N 1
ATOM 1505 C CA . VAL A 1 192 ? 12.834 1.535 -2.797 1.00 92.94 192 VAL A CA 1
ATOM 1506 C C . VAL A 1 192 ? 13.340 0.565 -1.735 1.00 92.94 192 VAL A C 1
ATOM 1508 O O . VAL A 1 192 ? 13.960 0.964 -0.751 1.00 92.94 192 VAL A O 1
ATOM 1511 N N . LEU A 1 193 ? 13.098 -0.730 -1.946 1.00 92.81 193 LEU A N 1
ATOM 1512 C CA . LEU A 1 193 ? 13.680 -1.800 -1.140 1.00 92.81 193 LEU A CA 1
ATOM 1513 C C . LEU A 1 193 ? 14.893 -2.412 -1.832 1.00 92.81 193 LEU A C 1
ATOM 1515 O O . LEU A 1 193 ? 15.088 -2.291 -3.041 1.00 92.81 193 LEU A O 1
ATOM 1519 N N . LYS A 1 194 ? 15.720 -3.104 -1.044 1.00 91.38 194 LYS A N 1
ATOM 1520 C CA . LYS A 1 194 ? 16.902 -3.815 -1.544 1.00 91.38 194 LYS A CA 1
ATOM 1521 C C . LYS A 1 194 ? 16.529 -4.950 -2.503 1.00 91.38 194 LYS A C 1
ATOM 1523 O O . LYS A 1 194 ? 17.146 -5.085 -3.556 1.00 91.38 194 LYS A O 1
ATOM 1528 N N . ASN A 1 195 ? 15.522 -5.731 -2.128 1.00 89.94 195 ASN A N 1
ATOM 1529 C CA . ASN A 1 195 ? 15.035 -6.886 -2.871 1.00 89.94 195 ASN A CA 1
ATOM 1530 C C . ASN A 1 195 ? 13.540 -6.713 -3.143 1.00 89.94 195 ASN A C 1
ATOM 1532 O O . ASN A 1 195 ? 12.854 -6.041 -2.372 1.00 89.94 195 ASN A O 1
ATOM 1536 N N . ILE A 1 196 ? 13.052 -7.349 -4.205 1.00 90.75 196 ILE A N 1
ATOM 1537 C CA . ILE A 1 196 ? 11.613 -7.518 -4.421 1.00 90.75 196 ILE A CA 1
ATOM 1538 C C . ILE A 1 196 ? 11.005 -8.376 -3.303 1.00 90.75 196 ILE A C 1
ATOM 1540 O O . ILE A 1 196 ? 11.668 -9.267 -2.766 1.00 90.75 196 ILE A O 1
ATOM 1544 N N . THR A 1 197 ? 9.748 -8.112 -2.972 1.00 88.12 197 THR A N 1
ATOM 1545 C CA . THR A 1 197 ? 8.927 -8.927 -2.069 1.00 88.12 197 THR A CA 1
ATOM 1546 C C . THR A 1 197 ? 7.635 -9.318 -2.786 1.00 88.12 197 THR A C 1
ATOM 1548 O O . THR A 1 197 ? 7.338 -8.826 -3.874 1.00 88.12 197 THR A O 1
ATOM 1551 N N . ASP A 1 198 ? 6.832 -10.195 -2.189 1.00 84.88 198 ASP A N 1
ATOM 1552 C CA . ASP A 1 198 ? 5.489 -10.514 -2.696 1.00 84.88 198 ASP A CA 1
ATOM 1553 C C . ASP A 1 198 ? 4.526 -9.312 -2.637 1.00 84.88 198 ASP A C 1
ATOM 1555 O O . ASP A 1 198 ? 3.522 -9.291 -3.345 1.00 84.88 198 ASP A O 1
ATOM 1559 N N . THR A 1 199 ? 4.834 -8.310 -1.808 1.00 84.44 199 THR A N 1
ATOM 1560 C CA . THR A 1 199 ? 4.063 -7.069 -1.644 1.00 84.44 199 THR A CA 1
ATOM 1561 C C . THR A 1 199 ? 4.652 -5.868 -2.394 1.00 84.44 199 THR A C 1
ATOM 1563 O O . THR A 1 199 ? 3.961 -4.862 -2.556 1.00 84.44 199 THR A O 1
ATOM 1566 N N . TRP A 1 200 ? 5.901 -5.948 -2.869 1.00 89.62 200 TRP A N 1
ATOM 1567 C CA . TRP A 1 200 ? 6.604 -4.869 -3.568 1.00 89.62 200 TRP A CA 1
ATOM 1568 C C . TRP A 1 200 ? 7.443 -5.411 -4.735 1.00 89.62 200 TRP A C 1
ATOM 1570 O O . TRP A 1 200 ? 8.480 -6.048 -4.545 1.00 89.62 200 TRP A O 1
ATOM 1580 N N . ALA A 1 201 ? 7.008 -5.118 -5.962 1.00 89.50 201 ALA A N 1
ATOM 1581 C CA . ALA A 1 201 ? 7.582 -5.673 -7.192 1.00 89.50 201 ALA A CA 1
ATOM 1582 C C . ALA A 1 201 ? 8.837 -4.943 -7.716 1.00 89.50 201 ALA A C 1
ATOM 1584 O O . ALA A 1 201 ? 9.414 -5.364 -8.718 1.00 89.50 201 ALA A O 1
ATOM 1585 N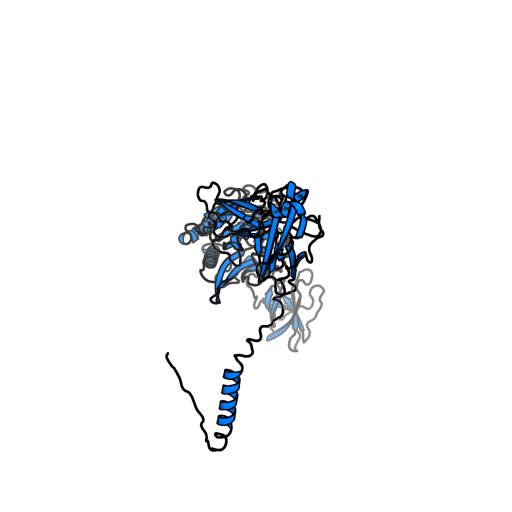 N . GLY A 1 202 ? 9.271 -3.863 -7.061 1.00 91.81 202 GLY A N 1
ATOM 1586 C CA . GLY A 1 202 ? 10.318 -2.981 -7.579 1.00 91.81 202 GLY A CA 1
ATOM 1587 C C . GLY A 1 202 ? 9.776 -1.693 -8.194 1.00 91.81 202 GLY A C 1
ATOM 1588 O O . GLY A 1 202 ? 8.567 -1.473 -8.275 1.00 91.81 202 GLY A O 1
ATOM 1589 N N . LEU A 1 203 ? 10.694 -0.822 -8.617 1.00 92.44 203 LEU A N 1
ATOM 1590 C CA . LEU A 1 203 ? 10.356 0.383 -9.370 1.00 92.44 203 LEU A CA 1
ATOM 1591 C C . LEU A 1 203 ? 10.267 0.054 -10.862 1.00 92.44 203 LEU A C 1
ATOM 1593 O O . LEU A 1 203 ? 11.306 -0.152 -11.492 1.00 92.44 203 LEU A O 1
ATOM 1597 N N . GLY A 1 204 ? 9.045 -0.012 -11.390 1.00 93.38 204 GLY A N 1
ATOM 1598 C CA . GLY A 1 204 ? 8.771 -0.431 -12.763 1.00 93.38 204 GLY A CA 1
ATOM 1599 C C . GLY A 1 204 ? 8.636 0.726 -13.748 1.00 93.38 204 GLY A C 1
ATOM 1600 O O . GLY A 1 204 ? 7.835 1.639 -13.545 1.00 93.38 204 GLY A O 1
ATOM 1601 N N . PHE A 1 205 ? 9.351 0.640 -14.864 1.00 94.94 205 PHE A N 1
ATOM 1602 C CA . PHE A 1 205 ? 9.293 1.589 -15.973 1.00 94.94 205 PHE A CA 1
ATOM 1603 C C . PHE A 1 205 ? 9.071 0.848 -17.284 1.00 94.94 205 PHE A C 1
ATOM 1605 O O . PHE A 1 205 ? 9.598 -0.247 -17.468 1.00 94.94 205 PHE A O 1
ATOM 1612 N N . ASN A 1 206 ? 8.333 1.462 -18.206 1.00 96.56 206 ASN A N 1
ATOM 1613 C CA . ASN A 1 206 ? 8.161 0.950 -19.563 1.00 96.56 206 ASN A CA 1
ATOM 1614 C C . ASN A 1 206 ? 8.544 2.004 -20.580 1.00 96.56 206 ASN A C 1
ATOM 1616 O O . ASN A 1 206 ? 8.341 3.197 -20.351 1.00 96.56 206 ASN A O 1
ATOM 1620 N N . TRP A 1 207 ? 9.015 1.555 -21.734 1.00 96.62 207 TRP A N 1
ATOM 1621 C CA . TRP A 1 207 ? 9.258 2.420 -22.873 1.00 96.62 207 TRP A CA 1
ATOM 1622 C C . TRP A 1 207 ? 8.808 1.779 -24.175 1.00 96.62 207 TRP A C 1
ATOM 1624 O O . TRP A 1 207 ? 8.634 0.567 -24.277 1.00 96.62 207 TRP A O 1
ATOM 1634 N N . ARG A 1 208 ? 8.606 2.621 -25.178 1.00 95.25 208 ARG A N 1
ATOM 1635 C CA . ARG A 1 208 ? 8.329 2.220 -26.554 1.00 95.25 208 ARG A CA 1
ATOM 1636 C C . ARG A 1 208 ? 9.005 3.195 -27.500 1.00 95.25 208 ARG A C 1
ATOM 1638 O O . ARG A 1 208 ? 9.295 4.324 -27.122 1.00 95.25 208 ARG A O 1
ATOM 1645 N N . SER A 1 209 ? 9.224 2.771 -28.728 1.00 94.50 209 SER A N 1
ATOM 1646 C CA . SER A 1 209 ? 9.592 3.666 -29.813 1.00 94.50 209 SER A CA 1
ATOM 1647 C C . SER A 1 209 ? 9.003 3.145 -31.123 1.00 94.50 209 SER A C 1
ATOM 1649 O O . SER A 1 209 ? 8.379 2.082 -31.153 1.00 94.50 209 SER A O 1
ATOM 1651 N N . SER A 1 210 ? 9.156 3.933 -32.175 1.00 93.19 210 SER A N 1
ATOM 1652 C CA . SER A 1 210 ? 8.781 3.619 -33.550 1.00 93.19 210 SER A CA 1
ATOM 1653 C C . SER A 1 210 ? 9.891 4.085 -34.471 1.00 93.19 210 SER A C 1
ATOM 1655 O O . SER A 1 210 ? 10.673 4.966 -34.102 1.00 93.19 210 SER A O 1
ATOM 1657 N N . ASP A 1 211 ? 9.932 3.528 -35.665 1.00 91.25 211 ASP A N 1
ATOM 1658 C CA . ASP A 1 211 ? 10.892 3.923 -36.676 1.00 91.25 211 ASP A CA 1
ATOM 1659 C C . ASP A 1 211 ? 10.189 4.703 -37.802 1.00 91.25 211 ASP A C 1
ATOM 1661 O O . ASP A 1 211 ? 9.106 4.295 -38.233 1.00 91.25 211 ASP A O 1
ATOM 1665 N N . PRO A 1 212 ? 10.728 5.839 -38.287 1.00 88.44 212 PRO A N 1
ATOM 1666 C CA . PRO A 1 212 ? 10.152 6.551 -39.430 1.00 88.44 212 PRO A CA 1
ATOM 1667 C C . PRO A 1 212 ? 10.002 5.689 -40.692 1.00 88.44 212 PRO A C 1
ATOM 1669 O O . PRO A 1 212 ? 9.143 5.978 -41.534 1.00 88.44 212 PRO A O 1
ATOM 1672 N N . ASP A 1 213 ? 10.815 4.640 -40.829 1.00 84.19 213 ASP A N 1
ATOM 1673 C CA . ASP A 1 213 ? 10.784 3.722 -41.961 1.00 84.19 213 ASP A CA 1
ATOM 1674 C C . ASP A 1 213 ? 9.723 2.612 -41.832 1.00 84.19 213 ASP A C 1
ATOM 1676 O O . ASP A 1 213 ? 9.433 1.934 -42.827 1.00 84.19 213 ASP A O 1
ATOM 1680 N N . ASP A 1 214 ? 9.050 2.500 -40.676 1.00 83.12 214 ASP A N 1
ATOM 1681 C CA . ASP A 1 214 ? 7.940 1.568 -40.437 1.00 83.12 214 ASP A CA 1
ATOM 1682 C C . ASP A 1 214 ? 6.852 1.654 -41.533 1.00 83.12 214 ASP A C 1
ATOM 1684 O O . ASP A 1 214 ? 6.515 2.721 -42.064 1.00 83.12 214 ASP A O 1
ATOM 1688 N N . LYS A 1 215 ? 6.258 0.503 -41.883 1.00 80.31 215 LYS A N 1
ATOM 1689 C CA . LYS A 1 215 ? 5.166 0.371 -42.869 1.00 80.31 215 LYS A CA 1
ATOM 1690 C C . LYS A 1 215 ? 3.970 -0.367 -42.263 1.00 80.31 215 LYS A C 1
ATOM 1692 O O . LYS A 1 215 ? 4.120 -1.172 -41.354 1.00 80.31 215 LYS A O 1
ATOM 1697 N N . ASP A 1 216 ? 2.781 -0.197 -42.850 1.00 74.50 216 ASP A N 1
ATOM 1698 C CA . ASP A 1 216 ? 1.517 -0.793 -42.360 1.00 74.50 216 ASP A CA 1
ATOM 1699 C C . ASP A 1 216 ? 1.567 -2.312 -42.088 1.00 74.50 216 ASP A C 1
ATOM 1701 O O . ASP A 1 216 ? 0.792 -2.830 -41.285 1.00 74.50 216 ASP A O 1
ATOM 1705 N N . LEU A 1 217 ? 2.445 -3.044 -42.781 1.00 73.62 217 LEU A N 1
ATOM 1706 C CA . LEU A 1 217 ? 2.583 -4.500 -42.676 1.00 73.62 217 LEU A CA 1
ATOM 1707 C C . LEU A 1 217 ? 3.909 -4.948 -42.045 1.00 73.62 217 LEU A C 1
ATOM 1709 O O . LEU A 1 217 ? 4.129 -6.153 -41.918 1.00 73.62 217 LEU A O 1
ATOM 1713 N N . TYR A 1 218 ? 4.796 -4.017 -41.686 1.00 69.88 218 TYR A N 1
ATOM 1714 C CA . TYR A 1 218 ? 6.129 -4.330 -41.179 1.00 69.88 218 TYR A CA 1
ATOM 1715 C C . TYR A 1 218 ? 6.655 -3.237 -40.243 1.00 69.88 218 TYR A C 1
ATOM 1717 O O . TYR A 1 218 ? 6.746 -2.078 -40.640 1.00 69.88 218 TYR A O 1
ATOM 1725 N N . SER A 1 219 ? 7.045 -3.636 -39.032 1.00 82.12 219 SER A N 1
ATOM 1726 C CA . SER A 1 219 ? 7.720 -2.783 -38.051 1.00 82.12 219 SER A CA 1
ATOM 1727 C C . SER A 1 219 ? 9.188 -3.172 -37.928 1.00 82.12 219 SER A C 1
ATOM 1729 O O . SER A 1 219 ? 9.495 -4.363 -37.789 1.00 82.12 219 SER A O 1
ATOM 1731 N N . ILE A 1 220 ? 10.074 -2.188 -37.910 1.00 85.38 220 ILE A N 1
ATOM 1732 C CA . ILE A 1 220 ? 11.509 -2.386 -37.751 1.00 85.38 220 ILE A CA 1
ATOM 1733 C C . ILE A 1 220 ? 11.792 -2.828 -36.309 1.00 85.38 220 ILE A C 1
ATOM 1735 O O . ILE A 1 220 ? 11.319 -2.204 -35.354 1.00 85.38 220 ILE A O 1
ATOM 1739 N N . PRO A 1 221 ? 12.518 -3.942 -36.105 1.00 86.81 221 PRO A N 1
ATOM 1740 C CA . PRO A 1 221 ? 12.905 -4.368 -34.769 1.00 86.81 221 PRO A CA 1
ATOM 1741 C C . PRO A 1 221 ? 13.843 -3.344 -34.123 1.00 86.81 221 PRO A C 1
ATOM 1743 O O . PRO A 1 221 ? 14.971 -3.161 -34.569 1.00 86.81 221 PRO A O 1
ATOM 1746 N N . LEU A 1 222 ? 13.383 -2.713 -33.042 1.00 92.88 222 LEU A N 1
ATOM 1747 C CA . LEU A 1 222 ? 14.179 -1.750 -32.285 1.00 92.88 222 LEU A CA 1
ATOM 1748 C C . LEU A 1 222 ? 14.873 -2.403 -31.091 1.00 92.88 222 LEU A C 1
ATOM 1750 O O . LEU A 1 222 ? 14.291 -3.219 -30.367 1.00 92.88 222 LEU A O 1
ATOM 1754 N N . GLU A 1 223 ? 16.102 -1.967 -30.840 1.00 94.19 223 GLU A N 1
ATOM 1755 C CA . GLU A 1 223 ? 16.851 -2.287 -29.637 1.00 94.19 223 GLU A CA 1
ATOM 1756 C C . GLU A 1 223 ? 16.995 -1.058 -28.740 1.00 94.19 223 GLU A C 1
ATOM 1758 O O . GLU A 1 223 ? 17.121 0.076 -29.196 1.00 94.19 223 GLU A O 1
ATOM 1763 N N . TYR A 1 224 ? 17.042 -1.291 -27.434 1.00 95.12 224 TYR A N 1
ATOM 1764 C CA . TYR A 1 224 ? 17.089 -0.251 -26.423 1.00 95.12 224 TYR A CA 1
ATOM 1765 C C . TYR A 1 224 ? 18.320 -0.375 -25.543 1.00 95.12 224 TYR A C 1
ATOM 1767 O O . TYR A 1 224 ? 18.794 -1.475 -25.219 1.00 95.12 224 TYR A O 1
ATOM 1775 N N . ARG A 1 225 ? 18.804 0.785 -25.105 1.00 93.88 225 ARG A N 1
ATOM 1776 C CA . ARG A 1 225 ? 19.841 0.906 -24.089 1.00 93.88 225 ARG A CA 1
ATOM 1777 C C . ARG A 1 225 ? 19.449 1.958 -23.069 1.00 93.88 225 ARG A C 1
ATOM 1779 O O . ARG A 1 225 ? 19.058 3.057 -23.447 1.00 93.88 225 ARG A O 1
ATOM 1786 N N . TYR A 1 226 ? 19.589 1.642 -21.786 1.00 92.56 226 TYR A N 1
ATOM 1787 C CA . TYR A 1 226 ? 19.183 2.546 -20.714 1.00 92.56 226 TYR A CA 1
ATOM 1788 C C . TYR A 1 226 ? 20.290 2.809 -19.696 1.00 92.56 226 TYR A C 1
ATOM 1790 O O . TYR A 1 226 ? 21.187 1.983 -19.489 1.00 92.56 226 TYR A O 1
ATOM 1798 N N . PHE A 1 227 ? 20.185 3.967 -19.047 1.00 90.31 227 PHE A N 1
ATOM 1799 C CA . PHE A 1 227 ? 21.069 4.428 -17.983 1.00 90.31 227 PHE A CA 1
ATOM 1800 C C . PHE A 1 227 ? 20.232 5.016 -16.854 1.00 90.31 227 PHE A C 1
ATOM 1802 O O . PHE A 1 227 ? 19.387 5.875 -17.098 1.00 90.31 227 PHE A O 1
ATOM 1809 N N . VAL A 1 228 ? 20.487 4.583 -15.623 1.00 90.50 228 VAL A N 1
ATOM 1810 C CA . VAL A 1 228 ? 19.923 5.201 -14.418 1.00 90.50 228 VAL A CA 1
ATOM 1811 C C . VAL A 1 228 ? 21.061 5.860 -13.661 1.00 90.50 228 VAL A C 1
ATOM 1813 O O . VAL A 1 228 ? 22.044 5.195 -13.338 1.00 90.50 228 VAL A O 1
ATOM 1816 N N . GLU A 1 229 ? 20.926 7.151 -13.383 1.00 88.88 229 GLU A N 1
ATOM 1817 C CA . GLU A 1 229 ? 21.942 7.958 -12.712 1.00 88.88 229 GLU A CA 1
ATOM 1818 C C . GLU A 1 229 ? 21.359 8.722 -11.523 1.00 88.88 229 GLU A C 1
ATOM 1820 O O . GLU A 1 229 ? 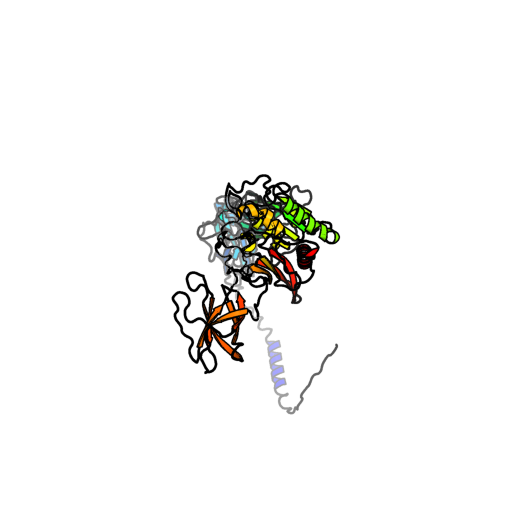20.224 9.193 -11.568 1.00 88.88 229 GLU A O 1
ATOM 1825 N N . LYS A 1 230 ? 22.149 8.861 -10.454 1.00 88.50 230 LYS A N 1
ATOM 1826 C CA . LYS A 1 230 ? 21.812 9.707 -9.304 1.00 88.50 230 LYS A CA 1
ATOM 1827 C C . LYS A 1 230 ? 22.223 11.153 -9.589 1.00 88.50 230 LYS A C 1
ATOM 1829 O O . LYS A 1 230 ? 23.332 11.397 -10.061 1.00 88.50 230 LYS A O 1
ATOM 1834 N N . VAL A 1 231 ? 21.354 12.107 -9.273 1.00 84.06 231 VAL A N 1
ATOM 1835 C CA . VAL A 1 231 ? 21.520 13.536 -9.563 1.00 84.06 231 VAL A CA 1
ATOM 1836 C C . VAL A 1 231 ? 21.544 14.334 -8.246 1.00 84.06 231 VAL A C 1
ATOM 1838 O O . VAL A 1 231 ? 20.660 14.139 -7.411 1.00 84.06 231 VAL A O 1
ATOM 1841 N N . PRO A 1 232 ? 22.505 15.257 -8.028 1.00 76.06 232 PRO A N 1
ATOM 1842 C CA . PRO A 1 232 ? 23.709 15.502 -8.831 1.00 76.06 232 PRO A CA 1
ATOM 1843 C C . PRO A 1 232 ? 24.694 14.316 -8.773 1.00 76.06 232 PRO A C 1
ATOM 1845 O O . PRO A 1 232 ? 24.650 13.523 -7.834 1.00 76.06 232 PRO A O 1
ATOM 1848 N N . HIS A 1 233 ? 25.572 14.194 -9.778 1.00 65.44 233 HIS A N 1
ATOM 1849 C CA . HIS A 1 233 ? 26.440 13.028 -10.057 1.00 65.44 233 HIS A CA 1
ATOM 1850 C C . HIS A 1 233 ? 27.546 12.731 -9.013 1.00 65.44 233 HIS A C 1
ATOM 1852 O O . HIS A 1 233 ? 28.604 12.204 -9.356 1.00 65.44 233 HIS A O 1
ATOM 1858 N N . ASP A 1 234 ? 27.338 13.044 -7.736 1.00 56.41 234 ASP A N 1
ATOM 1859 C CA . ASP A 1 234 ? 28.337 12.870 -6.675 1.00 56.41 234 ASP A CA 1
ATOM 1860 C C . ASP A 1 234 ? 28.636 11.385 -6.386 1.00 56.41 234 ASP A C 1
ATOM 1862 O O . ASP A 1 234 ? 29.670 11.043 -5.815 1.00 56.41 234 ASP A O 1
ATOM 1866 N N . THR A 1 235 ? 27.737 10.479 -6.787 1.00 54.00 235 THR A N 1
ATOM 1867 C CA . THR A 1 235 ? 27.899 9.020 -6.692 1.00 54.00 235 THR A CA 1
ATOM 1868 C C . THR A 1 235 ? 27.260 8.359 -7.910 1.00 54.00 235 THR A C 1
ATOM 1870 O O . THR A 1 235 ? 26.043 8.196 -7.967 1.00 54.00 235 THR A O 1
ATOM 1873 N N . VAL A 1 236 ? 28.068 7.982 -8.904 1.00 51.16 236 VAL A N 1
ATOM 1874 C CA . VAL A 1 236 ? 27.579 7.287 -10.104 1.00 51.16 236 VAL A CA 1
ATOM 1875 C C . VAL A 1 236 ? 27.233 5.839 -9.739 1.00 51.16 236 VAL A C 1
ATOM 1877 O O . VAL A 1 236 ? 28.055 4.933 -9.848 1.00 51.16 236 VAL A O 1
ATOM 1880 N N . TRP A 1 237 ? 26.009 5.617 -9.263 1.00 54.19 237 TRP A N 1
ATOM 1881 C CA . TRP A 1 237 ? 25.362 4.309 -9.339 1.00 54.19 237 TRP A CA 1
ATOM 1882 C C . TRP A 1 237 ? 24.813 4.160 -10.754 1.00 54.19 237 TRP A C 1
ATOM 1884 O O . TRP A 1 237 ? 23.655 4.473 -10.996 1.00 54.19 237 TRP A O 1
ATOM 1894 N N . GLU A 1 238 ? 25.662 3.755 -11.699 1.00 58.25 238 GLU A N 1
ATOM 1895 C CA . GLU A 1 238 ? 25.234 3.498 -13.076 1.00 58.25 238 GLU A CA 1
ATOM 1896 C C . GLU A 1 238 ? 24.609 2.104 -13.150 1.00 58.25 238 GLU A C 1
ATOM 1898 O O . GLU A 1 238 ? 25.311 1.087 -13.144 1.00 58.25 238 GLU A O 1
ATOM 1903 N N . TRP A 1 239 ? 23.283 2.038 -13.240 1.00 60.62 239 TRP A N 1
ATOM 1904 C CA . TRP A 1 239 ? 22.647 0.854 -13.810 1.00 60.62 239 TRP A CA 1
ATOM 1905 C C . TRP A 1 239 ? 22.616 1.044 -15.316 1.00 60.62 239 TRP A C 1
ATOM 1907 O O . TRP A 1 239 ? 21.860 1.870 -15.825 1.00 60.62 239 TRP A O 1
ATOM 1917 N N . THR A 1 240 ? 23.464 0.296 -16.016 1.00 62.69 240 THR A N 1
ATOM 1918 C CA . THR A 1 240 ? 23.502 0.297 -17.476 1.00 62.69 240 THR A CA 1
ATOM 1919 C C . THR A 1 240 ? 23.106 -1.053 -18.016 1.00 62.69 240 THR A C 1
ATOM 1921 O O . THR A 1 240 ? 23.637 -2.086 -17.591 1.00 62.69 240 THR A O 1
ATOM 1924 N N . SER A 1 241 ? 22.243 -1.055 -19.030 1.00 73.12 241 SER A N 1
ATOM 1925 C CA . SER A 1 241 ? 22.285 -2.177 -19.953 1.00 73.12 241 SER A CA 1
ATOM 1926 C C . SER A 1 241 ? 23.615 -2.092 -20.715 1.00 73.12 241 SER A C 1
ATOM 1928 O O . SER A 1 241 ? 23.935 -1.119 -21.409 1.00 73.12 241 SER A O 1
ATOM 1930 N N . ARG A 1 242 ? 24.469 -3.103 -20.511 1.00 72.00 242 ARG A N 1
ATOM 1931 C CA . ARG A 1 242 ? 25.761 -3.205 -21.214 1.00 72.00 242 ARG A CA 1
ATOM 1932 C C . ARG A 1 242 ? 25.585 -3.532 -22.694 1.00 72.00 242 ARG A C 1
ATOM 1934 O O . ARG A 1 242 ? 26.509 -3.324 -23.472 1.00 72.00 242 ARG A O 1
ATOM 1941 N N . GLN A 1 243 ? 24.422 -4.062 -23.056 1.00 85.31 243 GLN A N 1
ATOM 1942 C CA . GLN A 1 243 ? 24.074 -4.498 -24.397 1.00 85.31 243 GLN A CA 1
ATOM 1943 C C . GLN A 1 243 ? 22.763 -3.839 -24.820 1.00 85.31 243 GLN A C 1
ATOM 1945 O O . GLN A 1 243 ? 21.901 -3.558 -23.983 1.00 85.31 243 GLN A O 1
ATOM 1950 N N . TRP A 1 244 ? 22.652 -3.592 -26.120 1.00 90.75 244 TRP A N 1
ATOM 1951 C CA . TRP A 1 244 ? 21.387 -3.288 -26.770 1.00 90.75 244 TRP A CA 1
ATOM 1952 C C . TRP A 1 244 ? 20.485 -4.523 -26.687 1.00 90.75 244 TRP A C 1
ATOM 1954 O O . TRP A 1 244 ? 20.973 -5.651 -26.771 1.00 90.75 244 TRP A O 1
ATOM 1964 N N . SER A 1 245 ? 19.195 -4.324 -26.427 1.00 92.19 245 SER A N 1
ATOM 1965 C CA . SER A 1 245 ? 18.238 -5.426 -26.291 1.00 92.19 245 SER A CA 1
ATOM 1966 C C . SER A 1 245 ? 16.841 -4.998 -26.710 1.00 92.19 245 SER A C 1
ATOM 1968 O O . SER A 1 245 ? 16.491 -3.835 -26.556 1.00 92.19 245 SER A O 1
ATOM 1970 N N . SER A 1 246 ? 15.999 -5.933 -27.138 1.00 91.69 246 SER A N 1
ATOM 1971 C CA . SER A 1 246 ? 14.591 -5.658 -27.455 1.00 91.69 246 SER A CA 1
ATOM 1972 C C . SER A 1 246 ? 13.702 -5.431 -26.218 1.00 91.69 246 SER A C 1
ATOM 1974 O O . SER A 1 246 ? 12.484 -5.356 -26.352 1.00 91.69 246 SER A O 1
ATOM 1976 N N . GLY A 1 247 ? 14.276 -5.394 -25.007 1.00 91.94 247 GLY A N 1
ATOM 1977 C CA . GLY A 1 247 ? 13.534 -5.182 -23.763 1.00 91.94 247 GLY A CA 1
ATOM 1978 C C . GLY A 1 247 ? 12.886 -3.798 -23.719 1.00 91.94 247 GLY A C 1
ATOM 1979 O O . GLY A 1 247 ? 13.511 -2.806 -24.096 1.00 91.94 247 GLY A O 1
ATOM 1980 N N . GLN A 1 248 ? 11.637 -3.745 -23.255 1.00 94.12 248 GLN A N 1
ATOM 1981 C CA . GLN A 1 248 ? 10.796 -2.538 -23.211 1.00 94.12 248 GLN A CA 1
ATOM 1982 C C . GLN A 1 248 ? 10.382 -2.152 -21.785 1.00 94.12 248 GLN A C 1
ATOM 1984 O O . GLN A 1 248 ? 9.481 -1.336 -21.567 1.00 94.12 248 GLN A O 1
ATOM 1989 N N . ASP A 1 249 ? 11.022 -2.767 -20.799 1.00 93.56 249 ASP A N 1
ATOM 1990 C CA . ASP A 1 249 ? 10.703 -2.622 -19.394 1.00 93.56 249 ASP A CA 1
ATOM 1991 C C . ASP A 1 249 ? 11.948 -2.728 -18.510 1.00 93.56 249 ASP A C 1
ATOM 1993 O O . ASP A 1 249 ? 12.958 -3.345 -18.860 1.00 93.56 249 ASP A O 1
ATOM 1997 N N . LEU A 1 250 ? 11.866 -2.093 -17.343 1.00 91.81 250 LEU A N 1
ATOM 1998 C CA . LEU A 1 250 ? 12.886 -2.136 -16.306 1.00 91.81 250 LEU A CA 1
ATOM 1999 C C . LEU A 1 250 ? 12.224 -2.158 -14.936 1.00 91.81 250 LEU A C 1
ATOM 2001 O O . LEU A 1 250 ? 11.453 -1.258 -14.615 1.00 91.81 250 LEU A O 1
ATOM 2005 N N . ASN A 1 251 ? 12.614 -3.121 -14.104 1.00 92.06 251 ASN A N 1
ATOM 2006 C CA . ASN A 1 251 ? 12.316 -3.123 -12.676 1.00 92.06 251 ASN A CA 1
ATOM 2007 C C . ASN A 1 251 ? 13.601 -2.872 -11.881 1.00 92.06 251 ASN A C 1
ATOM 2009 O O . ASN A 1 251 ? 14.555 -3.646 -11.975 1.00 92.06 251 ASN A O 1
ATOM 2013 N N . ILE A 1 252 ? 13.630 -1.793 -11.097 1.00 91.12 252 ILE A N 1
ATOM 2014 C CA . ILE A 1 252 ? 14.799 -1.386 -10.306 1.00 91.12 252 ILE A CA 1
ATOM 2015 C C . ILE A 1 252 ? 14.576 -1.677 -8.821 1.00 91.12 252 ILE A C 1
ATOM 2017 O O . ILE A 1 252 ? 13.521 -1.370 -8.261 1.00 91.12 252 ILE A O 1
ATOM 2021 N N . THR A 1 253 ? 15.612 -2.192 -8.156 1.00 92.75 253 THR A N 1
ATOM 2022 C CA . THR A 1 253 ? 15.686 -2.307 -6.695 1.00 92.75 253 THR A CA 1
ATOM 2023 C C . THR A 1 253 ? 17.018 -1.777 -6.163 1.00 92.75 253 THR A C 1
ATOM 2025 O O . THR A 1 253 ? 17.964 -1.535 -6.912 1.00 92.75 253 THR A O 1
ATOM 2028 N N . GLY A 1 254 ? 17.103 -1.576 -4.848 1.00 90.06 254 GLY A N 1
ATOM 2029 C CA . GLY A 1 254 ? 18.362 -1.307 -4.152 1.00 90.06 254 GLY A CA 1
ATOM 2030 C C . GLY A 1 254 ? 18.988 0.062 -4.405 1.00 90.06 254 GLY A C 1
ATOM 2031 O O . GLY A 1 254 ? 20.163 0.236 -4.088 1.00 90.06 254 GLY A O 1
ATOM 2032 N N . LEU A 1 255 ? 18.237 1.029 -4.940 1.00 89.44 255 LEU A N 1
ATOM 2033 C CA . LEU A 1 255 ? 18.705 2.413 -5.026 1.00 89.44 255 LEU A CA 1
ATOM 2034 C C . LEU A 1 255 ? 18.857 3.020 -3.624 1.00 89.44 255 LEU A C 1
ATOM 2036 O O . LEU A 1 255 ? 18.085 2.736 -2.709 1.00 89.44 255 LEU A O 1
ATOM 2040 N N . GLU A 1 256 ? 19.852 3.888 -3.459 1.00 89.62 256 GLU A N 1
ATOM 2041 C CA . GLU A 1 256 ? 19.978 4.713 -2.255 1.00 89.62 256 GLU A CA 1
ATOM 2042 C C . GLU A 1 256 ? 19.066 5.938 -2.347 1.00 89.62 256 GLU A C 1
ATOM 2044 O O . GLU A 1 256 ? 18.821 6.437 -3.443 1.00 89.62 256 GLU A O 1
ATOM 2049 N N . THR A 1 257 ? 18.631 6.485 -1.210 1.00 90.25 257 THR A N 1
ATOM 2050 C CA . THR A 1 257 ? 17.817 7.714 -1.167 1.00 90.25 257 THR A CA 1
ATOM 2051 C C . THR A 1 257 ? 18.454 8.852 -1.976 1.00 90.25 257 THR A C 1
ATOM 2053 O O . THR A 1 257 ? 19.650 9.145 -1.825 1.00 90.25 257 THR A O 1
ATOM 2056 N N . GLY A 1 258 ? 17.662 9.506 -2.825 1.00 89.62 258 GLY A N 1
ATOM 2057 C CA . GLY A 1 258 ? 18.074 10.666 -3.616 1.00 89.62 258 GLY A CA 1
ATOM 2058 C C . GLY A 1 258 ? 17.245 10.875 -4.882 1.00 89.62 258 GLY A C 1
ATOM 2059 O O . GLY A 1 258 ? 16.258 10.181 -5.107 1.00 89.62 258 GLY A O 1
ATOM 2060 N N . HIS A 1 259 ? 17.679 11.830 -5.701 1.00 90.88 259 HIS A N 1
ATOM 2061 C CA . HIS A 1 259 ? 17.071 12.142 -6.992 1.00 90.88 259 HIS A CA 1
ATOM 2062 C C . HIS A 1 259 ? 17.748 11.330 -8.100 1.00 90.88 259 HIS A C 1
ATOM 2064 O O . HIS A 1 259 ? 18.976 11.204 -8.101 1.00 90.88 259 HIS A O 1
ATOM 2070 N N . TYR A 1 260 ? 16.973 10.780 -9.031 1.00 92.12 260 TYR A N 1
ATOM 2071 C CA . TYR A 1 260 ? 17.472 9.947 -10.122 1.00 92.12 260 TYR A CA 1
ATOM 2072 C C . TYR A 1 260 ? 16.920 10.385 -11.471 1.00 92.12 260 TYR A C 1
ATOM 2074 O O . TYR A 1 260 ? 15.829 10.946 -11.573 1.00 92.12 260 TYR A O 1
ATOM 2082 N N . LYS A 1 261 ? 17.684 10.075 -12.517 1.00 92.56 261 LYS A N 1
ATOM 2083 C CA . LYS A 1 261 ? 17.290 10.214 -13.913 1.00 92.56 261 LYS A CA 1
ATOM 2084 C C . LYS A 1 261 ? 17.485 8.881 -14.631 1.00 92.56 261 LYS A C 1
ATOM 2086 O O . LYS A 1 261 ? 18.584 8.335 -14.647 1.00 92.56 261 LYS A O 1
ATOM 2091 N N . LEU A 1 262 ? 16.415 8.360 -15.216 1.00 93.50 262 LEU A N 1
ATOM 2092 C CA . LEU A 1 262 ? 16.433 7.263 -16.175 1.00 93.50 262 LEU A CA 1
ATOM 2093 C C . LEU A 1 262 ? 16.512 7.867 -17.578 1.00 93.50 262 LEU A C 1
ATOM 2095 O O . LEU A 1 262 ? 15.733 8.755 -17.915 1.00 93.50 262 LEU A O 1
ATOM 2099 N N . THR A 1 263 ? 17.441 7.389 -18.397 1.00 94.31 263 THR A N 1
ATOM 2100 C CA . THR A 1 263 ? 17.511 7.715 -19.822 1.00 94.31 263 THR A CA 1
ATOM 2101 C C . THR A 1 263 ? 17.440 6.452 -20.656 1.00 94.31 263 THR A C 1
ATOM 2103 O O . THR A 1 263 ? 18.035 5.441 -20.284 1.00 94.31 263 THR A O 1
ATOM 2106 N N . VAL A 1 264 ? 16.715 6.507 -21.770 1.00 95.44 264 VAL A N 1
ATOM 2107 C CA . VAL A 1 264 ? 16.546 5.381 -22.696 1.00 95.44 264 VAL A CA 1
ATOM 2108 C C . VAL A 1 264 ? 16.844 5.854 -24.111 1.00 95.44 264 VAL A C 1
ATOM 2110 O O . VAL A 1 264 ? 16.293 6.852 -24.571 1.00 95.44 264 VAL A O 1
ATOM 2113 N N . TRP A 1 265 ? 17.713 5.122 -24.791 1.00 95.56 265 TRP A N 1
ATOM 2114 C CA . TRP A 1 265 ? 18.032 5.272 -26.204 1.00 95.56 265 TRP A CA 1
ATOM 2115 C C . TRP A 1 265 ? 17.388 4.138 -26.991 1.00 95.56 265 TRP A C 1
ATOM 2117 O O . TRP A 1 265 ? 17.355 3.007 -26.498 1.00 95.56 265 TRP A O 1
ATOM 2127 N N . ALA A 1 266 ? 16.936 4.430 -28.207 1.00 95.94 266 ALA A N 1
ATOM 2128 C CA . ALA A 1 266 ? 16.568 3.419 -29.192 1.00 95.94 266 ALA A CA 1
ATOM 2129 C C . ALA A 1 266 ? 17.596 3.393 -30.320 1.00 95.94 266 ALA A C 1
ATOM 2131 O O . ALA A 1 266 ? 18.228 4.408 -30.625 1.00 95.94 266 ALA A O 1
ATOM 2132 N N . ARG A 1 267 ? 17.748 2.219 -30.917 1.00 92.56 267 ARG A N 1
ATOM 2133 C CA . ARG A 1 267 ? 18.554 1.980 -32.102 1.00 92.56 267 ARG A CA 1
ATOM 2134 C C . ARG A 1 267 ? 17.815 1.025 -33.030 1.00 92.56 267 ARG A C 1
ATOM 2136 O O . ARG A 1 267 ? 17.172 0.091 -32.546 1.00 92.56 267 ARG A O 1
ATOM 2143 N N . ASP A 1 268 ? 17.909 1.280 -34.321 1.00 89.69 268 ASP A N 1
ATOM 2144 C CA . ASP A 1 268 ? 17.314 0.458 -35.373 1.00 89.69 268 ASP A CA 1
ATOM 2145 C C . ASP A 1 268 ? 18.228 -0.717 -35.786 1.00 89.69 268 ASP A C 1
ATOM 2147 O O . ASP A 1 268 ? 19.247 -1.019 -35.146 1.00 89.69 268 ASP A O 1
ATOM 2151 N N . ASP A 1 269 ? 17.859 -1.390 -36.874 1.00 84.25 269 ASP A N 1
ATOM 2152 C CA . ASP A 1 269 ? 18.623 -2.473 -37.491 1.00 84.25 269 ASP A CA 1
ATOM 2153 C C . ASP A 1 269 ? 19.791 -1.985 -38.373 1.00 84.25 269 ASP A C 1
ATOM 2155 O O . ASP A 1 269 ? 20.710 -2.752 -38.667 1.00 84.25 269 ASP A O 1
ATOM 2159 N N . GLY A 1 270 ? 19.791 -0.710 -38.774 1.00 81.94 270 GLY A N 1
ATOM 2160 C CA . GLY A 1 270 ? 20.917 0.007 -39.375 1.00 81.94 270 GLY A CA 1
ATOM 2161 C C . GLY A 1 270 ? 21.961 0.489 -38.371 1.00 81.94 270 GLY A C 1
ATOM 2162 O O . GLY A 1 270 ? 23.000 1.000 -38.777 1.00 81.94 270 GLY A O 1
ATOM 2163 N N . PHE A 1 271 ? 21.727 0.264 -37.079 1.00 86.31 271 PHE A N 1
ATOM 2164 C CA . PHE A 1 271 ? 22.523 0.747 -35.958 1.00 86.31 271 PHE A CA 1
ATOM 2165 C C . PHE A 1 271 ? 22.504 2.270 -35.747 1.00 86.31 271 PHE A C 1
ATOM 2167 O O . PHE A 1 271 ? 23.305 2.765 -34.943 1.00 86.31 271 PHE A O 1
ATOM 2174 N N . GLU A 1 272 ? 21.583 2.991 -36.385 1.00 89.19 272 GLU A N 1
ATOM 2175 C CA . GLU A 1 272 ? 21.354 4.412 -36.144 1.00 89.19 272 GLU A CA 1
ATOM 2176 C C . GLU A 1 272 ? 20.599 4.610 -34.834 1.00 89.19 272 GLU A C 1
ATOM 2178 O O . GLU A 1 272 ? 19.675 3.879 -34.474 1.00 89.19 272 GLU A O 1
ATOM 2183 N N . ILE A 1 273 ? 21.048 5.599 -34.070 1.00 92.50 273 ILE A N 1
ATOM 2184 C CA . ILE A 1 273 ? 20.555 5.868 -32.721 1.00 92.50 273 ILE A CA 1
ATOM 2185 C C . ILE A 1 273 ? 19.595 7.051 -32.787 1.00 92.50 273 ILE A C 1
ATOM 2187 O O . ILE A 1 273 ? 19.874 8.039 -33.463 1.00 92.50 273 ILE A O 1
ATOM 2191 N N . SER A 1 274 ? 18.501 6.983 -32.027 1.00 94.88 274 SER A N 1
ATOM 2192 C CA . SER A 1 274 ? 17.544 8.085 -31.888 1.00 94.88 274 SER A CA 1
ATOM 2193 C C . SER A 1 274 ? 18.247 9.420 -31.606 1.00 94.88 274 SER A C 1
ATOM 2195 O O . SER A 1 274 ? 19.167 9.457 -30.788 1.00 94.88 274 SER A O 1
ATOM 2197 N N . GLU A 1 275 ? 17.767 10.523 -32.197 1.00 94.44 275 GLU A N 1
ATOM 2198 C CA . GLU A 1 275 ? 18.393 11.865 -32.127 1.00 94.44 275 GLU A CA 1
ATOM 2199 C C . GLU A 1 275 ? 18.815 12.280 -30.703 1.00 94.44 275 GLU A C 1
ATOM 2201 O O . GLU A 1 275 ? 19.851 12.912 -30.484 1.00 94.44 275 GLU A O 1
ATOM 2206 N N . ARG A 1 276 ? 18.002 11.906 -29.714 1.00 95.38 276 ARG A N 1
ATOM 2207 C CA . ARG A 1 276 ? 18.240 12.121 -28.286 1.00 95.38 276 ARG A CA 1
ATOM 2208 C C . ARG A 1 276 ? 17.626 10.973 -27.479 1.00 95.38 276 ARG A C 1
ATOM 2210 O O . ARG A 1 276 ? 16.727 10.305 -27.992 1.00 95.38 276 ARG A O 1
ATOM 2217 N N . PRO A 1 277 ? 18.032 10.764 -26.214 1.00 95.00 277 PRO A N 1
ATOM 2218 C CA . PRO A 1 277 ? 17.347 9.813 -25.364 1.00 95.00 277 PRO A CA 1
ATOM 2219 C C . PRO A 1 277 ? 16.035 10.403 -24.857 1.00 95.00 277 PRO A C 1
ATOM 2221 O O . PRO A 1 277 ? 15.878 11.622 -24.710 1.00 95.00 277 PRO A O 1
ATOM 2224 N N . ALA A 1 278 ? 15.141 9.505 -24.488 1.00 96.94 278 ALA A N 1
ATOM 2225 C CA . ALA A 1 278 ? 14.044 9.815 -23.598 1.00 96.94 278 ALA A CA 1
ATOM 2226 C C . ALA A 1 278 ? 14.563 9.940 -22.162 1.00 96.94 278 ALA A C 1
ATOM 2228 O O . ALA A 1 278 ? 15.535 9.272 -21.795 1.00 96.94 278 ALA A O 1
ATOM 2229 N N . SER A 1 279 ? 13.944 10.788 -21.346 1.00 95.44 279 SER A N 1
ATOM 2230 C CA . SER A 1 279 ? 14.351 11.024 -19.967 1.00 95.44 279 SER A CA 1
ATOM 2231 C C . SER A 1 279 ? 13.182 10.970 -18.986 1.00 95.44 279 SER A C 1
ATOM 2233 O O . SER A 1 279 ? 12.093 11.460 -19.260 1.00 95.44 279 SER A O 1
ATOM 2235 N N . LEU A 1 280 ? 13.408 10.364 -17.822 1.00 95.25 280 LEU A N 1
ATOM 2236 C CA . LEU A 1 280 ? 12.453 10.323 -16.720 1.00 95.25 280 LEU A CA 1
ATOM 2237 C C . LEU A 1 280 ? 13.175 10.637 -15.409 1.00 95.25 280 LEU A C 1
ATOM 2239 O O . LEU A 1 280 ? 14.112 9.929 -15.043 1.00 95.25 280 LEU A O 1
ATOM 2243 N N . THR A 1 281 ? 12.756 11.681 -14.694 1.00 94.31 281 THR A N 1
ATOM 2244 C CA . THR A 1 281 ? 13.304 12.030 -13.374 1.00 94.31 281 THR A CA 1
ATOM 2245 C C . THR A 1 281 ? 12.340 11.684 -12.248 1.00 94.31 281 THR A C 1
ATOM 2247 O O . THR A 1 281 ? 11.122 11.804 -12.389 1.00 94.31 281 THR A O 1
ATOM 2250 N N . PHE A 1 282 ? 12.889 11.215 -11.130 1.00 92.81 282 PHE A N 1
ATOM 2251 C CA . PHE A 1 282 ? 12.111 10.753 -9.986 1.00 92.81 282 PHE A CA 1
ATOM 2252 C C . PHE A 1 282 ? 12.926 10.806 -8.694 1.00 92.81 282 PHE A C 1
ATOM 2254 O O . PHE A 1 282 ? 14.149 10.652 -8.704 1.00 92.81 282 PHE A O 1
ATOM 2261 N N . ASP A 1 283 ? 12.239 10.999 -7.571 1.00 91.12 283 ASP A N 1
ATOM 2262 C CA . ASP A 1 283 ? 12.839 10.922 -6.242 1.00 91.12 283 ASP A CA 1
ATOM 2263 C C . ASP A 1 283 ? 12.598 9.547 -5.636 1.00 91.12 283 ASP A C 1
ATOM 2265 O O . ASP A 1 283 ? 11.490 9.014 -5.695 1.00 91.12 283 ASP A O 1
ATOM 2269 N N . VAL A 1 284 ? 13.623 8.975 -5.007 1.00 91.31 284 VAL A N 1
ATOM 2270 C CA . VAL A 1 284 ? 13.486 7.730 -4.248 1.00 91.31 284 VAL A CA 1
ATOM 2271 C C . VAL A 1 284 ? 13.869 7.921 -2.795 1.00 91.31 284 VAL A C 1
ATOM 2273 O O . VAL A 1 284 ? 14.822 8.626 -2.451 1.00 91.31 284 VAL A O 1
ATOM 2276 N N . TYR A 1 285 ? 13.150 7.213 -1.936 1.00 91.38 285 TYR A N 1
ATOM 2277 C CA . TYR A 1 285 ? 13.436 7.100 -0.523 1.00 91.38 285 TYR A CA 1
ATOM 2278 C C . TYR A 1 285 ? 13.569 5.630 -0.140 1.00 91.38 285 TYR A C 1
ATOM 2280 O O . TYR A 1 285 ? 12.638 4.834 -0.272 1.00 91.38 285 TYR A O 1
ATOM 2288 N N . LYS A 1 286 ? 14.751 5.274 0.352 1.00 92.19 286 LYS A N 1
ATOM 2289 C CA . LYS A 1 286 ? 15.010 3.980 0.966 1.00 92.19 286 LYS A CA 1
ATOM 2290 C C . LYS A 1 286 ? 14.535 4.047 2.424 1.00 92.19 286 LYS A C 1
ATOM 2292 O O . LYS A 1 286 ? 15.118 4.820 3.189 1.00 92.19 286 LYS A O 1
ATOM 2297 N N . PRO A 1 287 ? 13.485 3.300 2.805 1.00 93.44 287 PRO A N 1
ATOM 2298 C CA . PRO A 1 287 ? 12.956 3.331 4.162 1.00 93.44 287 PRO A CA 1
ATOM 2299 C C . PRO A 1 287 ? 14.003 2.821 5.156 1.00 93.44 287 PRO A C 1
ATOM 2301 O O . PRO A 1 287 ? 14.693 1.835 4.885 1.00 93.44 287 PRO A O 1
ATOM 2304 N N . SER A 1 288 ? 14.146 3.517 6.287 1.00 92.50 288 SER A N 1
ATOM 2305 C CA . SER A 1 288 ? 15.106 3.155 7.333 1.00 92.50 288 SER A CA 1
ATOM 2306 C C . SER A 1 288 ? 14.485 2.268 8.409 1.00 92.50 288 SER A C 1
ATOM 2308 O O . SER A 1 288 ? 15.173 1.388 8.922 1.00 92.50 288 SER A O 1
ATOM 2310 N N . PHE A 1 289 ? 13.198 2.466 8.733 1.00 93.44 289 PHE A N 1
ATOM 2311 C CA . PHE A 1 289 ? 12.507 1.765 9.829 1.00 93.44 289 PHE A CA 1
ATOM 2312 C C . PHE A 1 289 ? 13.298 1.780 11.157 1.00 93.44 289 PHE A C 1
ATOM 2314 O O . PHE A 1 289 ? 13.266 0.825 11.944 1.00 93.44 289 PHE A O 1
ATOM 2321 N N . GLU A 1 290 ? 14.067 2.848 11.372 1.00 93.75 290 GLU A N 1
ATOM 2322 C CA . GLU A 1 290 ? 14.922 3.037 12.544 1.00 93.75 290 GLU A CA 1
ATOM 2323 C C . GLU A 1 290 ? 14.130 3.529 13.754 1.00 93.75 290 GLU A C 1
ATOM 2325 O O . GLU A 1 290 ? 14.501 3.190 14.873 1.00 93.75 290 GLU A O 1
ATOM 2330 N N . GLU A 1 291 ? 13.050 4.278 13.520 1.00 95.19 291 GLU A N 1
ATOM 2331 C CA . GLU A 1 291 ? 12.169 4.807 14.556 1.00 95.19 291 GLU A CA 1
ATOM 2332 C C . GLU A 1 291 ? 11.008 3.829 14.831 1.00 95.19 291 GLU A C 1
ATOM 2334 O O . GLU A 1 291 ? 10.498 3.156 13.928 1.00 95.19 291 GLU A O 1
ATOM 2339 N N . SER A 1 292 ? 10.563 3.725 16.081 1.00 95.88 292 SER A N 1
ATOM 2340 C CA . SER A 1 292 ? 9.520 2.769 16.462 1.00 95.88 292 SER A CA 1
ATOM 2341 C C . SER A 1 292 ? 8.133 3.211 15.993 1.00 95.88 292 SER A C 1
ATOM 2343 O O . SER A 1 292 ? 7.503 2.510 15.201 1.00 95.88 292 SER A O 1
ATOM 2345 N N . ILE A 1 293 ? 7.638 4.357 16.477 1.00 97.12 293 ILE A N 1
ATOM 2346 C CA . ILE A 1 293 ? 6.219 4.733 16.360 1.00 97.12 293 ILE A CA 1
ATOM 2347 C C . ILE A 1 293 ? 6.072 6.189 15.918 1.00 97.12 293 ILE A C 1
ATOM 2349 O O . ILE A 1 293 ? 6.598 7.085 16.571 1.00 97.12 293 ILE A O 1
ATOM 2353 N N . LEU A 1 294 ? 5.276 6.432 14.879 1.00 94.81 294 LEU A N 1
ATOM 2354 C CA . LEU A 1 294 ? 4.712 7.747 14.576 1.00 94.81 294 LEU A CA 1
ATOM 2355 C C . LEU A 1 294 ? 3.227 7.742 14.921 1.00 94.81 294 LEU A C 1
ATOM 2357 O O . LEU A 1 294 ? 2.444 7.091 14.235 1.00 94.81 294 LEU A O 1
ATOM 2361 N N . LEU A 1 295 ? 2.825 8.494 15.943 1.00 93.81 295 LEU A N 1
ATOM 2362 C CA . LEU A 1 295 ? 1.420 8.767 16.228 1.00 93.81 295 LEU A CA 1
ATOM 2363 C C . LEU A 1 295 ? 1.029 10.087 15.566 1.00 93.81 295 LEU A C 1
ATOM 2365 O O . LEU A 1 295 ? 1.393 11.170 16.026 1.00 93.81 295 LEU A O 1
ATOM 2369 N N . LEU A 1 296 ? 0.284 9.981 14.471 1.00 89.19 296 LEU A N 1
ATOM 2370 C CA . LEU A 1 296 ? -0.218 11.102 13.698 1.00 89.19 296 LEU A CA 1
ATOM 2371 C C . LEU A 1 296 ? -1.681 11.375 14.055 1.00 89.19 296 LEU A C 1
ATOM 2373 O O . LEU A 1 296 ? -2.592 10.647 13.657 1.00 89.19 296 LEU A O 1
ATOM 2377 N N . ASN A 1 297 ? -1.909 12.464 14.780 1.00 87.56 297 ASN A N 1
ATOM 2378 C CA . ASN A 1 297 ? -3.243 12.940 15.100 1.00 87.56 297 ASN A CA 1
ATOM 2379 C C . ASN A 1 297 ? -3.761 13.876 14.001 1.00 87.56 297 ASN A C 1
ATOM 2381 O O . ASN A 1 297 ? -3.273 14.994 13.838 1.00 87.56 297 ASN A O 1
ATOM 2385 N N . CYS A 1 298 ? -4.770 13.420 13.263 1.00 81.00 298 CYS A N 1
ATOM 2386 C CA . CYS A 1 298 ? -5.463 14.166 12.211 1.00 81.00 298 CYS A CA 1
ATOM 2387 C C . CYS A 1 298 ? -6.794 14.770 12.683 1.00 81.00 298 CYS A C 1
ATOM 2389 O O . CYS A 1 298 ? -7.575 15.275 11.871 1.00 81.00 298 CYS A O 1
ATOM 2391 N N . THR A 1 299 ? -7.086 14.695 13.981 1.00 79.44 299 THR A N 1
ATOM 2392 C CA . THR A 1 299 ? -8.316 15.227 14.564 1.00 79.44 299 THR A CA 1
ATOM 2393 C C . THR A 1 299 ? -8.328 16.745 14.470 1.00 79.44 299 THR A C 1
ATOM 2395 O O . THR A 1 299 ? -7.452 17.428 14.986 1.00 79.44 299 THR A O 1
ATOM 2398 N N . LYS A 1 300 ? -9.359 17.318 13.849 1.00 74.50 300 LYS A N 1
ATOM 2399 C CA . LYS A 1 300 ? -9.438 18.773 13.706 1.00 74.50 300 LYS A CA 1
ATOM 2400 C C . LYS A 1 300 ? -9.798 19.441 15.034 1.00 74.50 300 LYS A C 1
ATOM 2402 O O . LYS A 1 300 ? -10.929 19.313 15.497 1.00 74.50 300 LYS A O 1
ATOM 2407 N N . VAL A 1 301 ? -8.883 20.228 15.593 1.00 70.06 301 VAL A N 1
ATOM 2408 C CA . VAL A 1 301 ? -9.135 21.055 16.784 1.00 70.06 301 VAL A CA 1
ATOM 2409 C C . VAL A 1 301 ? -10.006 22.266 16.410 1.00 70.06 301 VAL A C 1
ATOM 2411 O O . VAL A 1 301 ? -9.674 23.029 15.500 1.00 70.06 301 VAL A O 1
ATOM 2414 N N . LYS A 1 302 ? -11.132 22.474 17.105 1.00 59.53 302 LYS A N 1
ATOM 2415 C CA . LYS A 1 302 ? -11.921 23.720 17.048 1.00 59.53 302 LYS A CA 1
ATOM 2416 C C . LYS A 1 302 ? -12.095 24.275 18.460 1.00 59.53 302 LYS A C 1
ATOM 2418 O O . LYS A 1 302 ? -12.872 23.738 19.236 1.00 59.53 302 LYS A O 1
ATOM 2423 N N . GLU A 1 303 ? -11.431 25.389 18.761 1.00 49.03 303 GLU A N 1
ATOM 2424 C CA . GLU A 1 303 ? -11.452 26.007 20.100 1.00 49.03 303 GLU A CA 1
ATOM 2425 C C . GLU A 1 303 ? -12.789 26.690 20.465 1.00 49.03 303 GLU A C 1
ATOM 2427 O O . GLU A 1 303 ? -13.012 26.996 21.628 1.00 49.03 303 GLU A O 1
ATOM 2432 N N . ASN A 1 304 ? -13.703 26.920 19.508 1.00 43.47 304 ASN A N 1
ATOM 2433 C CA . ASN A 1 304 ? -14.943 27.691 19.724 1.00 43.47 304 ASN A CA 1
ATOM 2434 C C . ASN A 1 304 ? -16.147 27.156 18.922 1.00 43.47 304 ASN A C 1
ATOM 2436 O O . ASN A 1 304 ? -16.799 27.904 18.188 1.00 43.47 304 ASN A O 1
ATOM 2440 N N . PHE A 1 305 ? -16.440 25.855 18.986 1.00 45.72 305 PHE A N 1
ATOM 2441 C CA . PHE A 1 305 ? -17.588 25.318 18.248 1.00 45.72 305 PHE A CA 1
ATOM 2442 C C . PHE A 1 305 ? -18.930 25.654 18.926 1.00 45.72 305 PHE A C 1
ATOM 2444 O O . PHE A 1 305 ? -19.127 25.415 20.116 1.00 45.72 305 PHE A O 1
ATOM 2451 N N . ASN A 1 306 ? -19.865 26.202 18.140 1.00 42.66 306 ASN A N 1
ATOM 2452 C CA . ASN A 1 306 ? -21.246 26.463 18.539 1.00 42.66 306 ASN A CA 1
ATOM 2453 C C . ASN A 1 306 ? -22.141 25.312 18.033 1.00 42.66 306 ASN A C 1
ATOM 2455 O O . ASN A 1 306 ? -22.333 25.218 16.819 1.00 42.66 306 ASN A O 1
ATOM 2459 N N . PRO A 1 307 ? -22.735 24.490 18.922 1.00 42.59 307 PRO A N 1
ATOM 2460 C CA . PRO A 1 307 ? -23.602 23.363 18.554 1.00 42.59 307 PRO A CA 1
ATOM 2461 C C . PRO A 1 307 ? -24.793 23.734 17.655 1.00 42.59 307 PRO A C 1
ATOM 2463 O O . PRO A 1 307 ? -25.368 22.869 17.005 1.00 42.59 307 PRO A O 1
ATOM 2466 N N . ALA A 1 308 ? -25.170 25.017 17.594 1.00 40.31 308 ALA A N 1
ATOM 2467 C CA . ALA A 1 308 ? -26.262 25.506 16.754 1.00 40.31 308 ALA A CA 1
ATOM 2468 C C . ALA A 1 308 ? -25.912 25.610 15.253 1.00 40.31 308 ALA A C 1
ATOM 2470 O O . ALA A 1 308 ? -26.800 25.866 14.439 1.00 40.31 308 ALA A O 1
ATOM 2471 N N . LEU A 1 309 ? -24.640 25.450 14.868 1.00 40.50 309 LEU A N 1
ATOM 2472 C CA . LEU A 1 309 ? -24.167 25.595 13.491 1.00 40.50 309 LEU A CA 1
ATOM 2473 C C . LEU A 1 309 ? -23.566 24.269 12.991 1.00 40.50 309 LEU A C 1
ATOM 2475 O O . LEU A 1 309 ? -22.368 24.044 13.116 1.00 40.50 309 LEU A O 1
ATOM 2479 N N . VAL A 1 310 ? -24.406 23.470 12.320 1.00 36.22 310 VAL A N 1
ATOM 2480 C CA . VAL A 1 310 ? -24.080 22.282 11.495 1.00 36.22 310 VAL A CA 1
ATOM 2481 C C . VAL A 1 310 ? -23.935 20.941 12.242 1.00 36.22 310 VAL A C 1
ATOM 2483 O O . VAL A 1 310 ? -23.121 20.803 13.141 1.00 36.22 310 VAL A O 1
ATOM 2486 N N . GLY A 1 311 ? -24.725 19.959 11.772 1.00 45.53 311 GLY A N 1
ATOM 2487 C CA . GLY A 1 311 ? -24.591 18.493 11.851 1.00 45.53 311 GLY A CA 1
ATOM 2488 C C . GLY A 1 311 ? -23.832 17.855 13.024 1.00 45.53 311 GLY A C 1
ATOM 2489 O O . GLY A 1 311 ? -22.622 17.979 13.125 1.00 45.53 311 GLY A O 1
ATOM 2490 N N . LEU A 1 312 ? -24.574 17.058 13.793 1.00 46.34 312 LEU A N 1
ATOM 2491 C CA . LEU A 1 312 ? -24.292 16.182 14.951 1.00 46.34 312 LEU A CA 1
ATOM 2492 C C . LEU A 1 312 ? -22.935 15.424 15.083 1.00 46.34 312 LEU A C 1
ATOM 2494 O O . LEU A 1 312 ? -22.805 14.639 16.011 1.00 46.34 312 LEU A O 1
ATOM 2498 N N . GLY A 1 313 ? -21.926 15.609 14.224 1.00 47.03 313 GLY A N 1
ATOM 2499 C CA . GLY A 1 313 ? -20.733 14.741 14.147 1.00 47.03 313 GLY A CA 1
ATOM 2500 C C . GLY A 1 313 ? -19.357 15.380 14.399 1.00 47.03 313 GLY A C 1
ATOM 2501 O O . GLY A 1 313 ? -18.358 14.747 14.072 1.00 47.03 313 GLY A O 1
ATOM 2502 N N . ASP A 1 314 ? -19.276 16.617 14.908 1.00 50.66 314 ASP A N 1
ATOM 2503 C CA . ASP A 1 314 ? -18.013 17.390 14.986 1.00 50.66 314 ASP A CA 1
ATOM 2504 C C . ASP A 1 314 ? -17.707 18.004 16.375 1.00 50.66 314 ASP A C 1
ATOM 2506 O O . ASP A 1 314 ? -16.857 18.893 16.489 1.00 50.66 314 ASP A O 1
ATOM 2510 N N . VAL A 1 315 ? -18.392 17.574 17.440 1.00 52.69 315 VAL A N 1
ATOM 2511 C CA . VAL A 1 315 ? -18.171 18.107 18.797 1.00 52.69 315 VAL A CA 1
ATOM 2512 C C . VAL A 1 315 ? -17.062 17.325 19.484 1.00 52.69 315 VAL A C 1
ATOM 2514 O O . VAL A 1 315 ? -17.294 16.212 19.930 1.00 52.69 315 VAL A O 1
ATOM 2517 N N . LEU A 1 316 ? -15.869 17.914 19.580 1.00 61.41 316 LEU A N 1
ATOM 2518 C CA . LEU A 1 316 ? -14.733 17.330 20.295 1.00 61.41 316 LEU A CA 1
ATOM 2519 C C . LEU A 1 316 ? -14.075 18.368 21.227 1.00 61.41 316 LEU A C 1
ATOM 2521 O O . LEU A 1 316 ? -14.002 19.544 20.852 1.00 61.41 316 LEU A O 1
ATOM 2525 N N . PRO A 1 317 ? -13.553 17.964 22.402 1.00 60.47 317 PRO A N 1
ATOM 2526 C CA . PRO A 1 317 ? -12.968 18.849 23.423 1.00 60.47 317 PRO A CA 1
ATOM 2527 C C . PRO A 1 317 ? -11.573 19.423 23.081 1.00 60.47 317 PRO A C 1
ATOM 2529 O O . PRO A 1 317 ? -10.705 19.566 23.940 1.00 60.47 317 PRO A O 1
ATOM 2532 N N . GLY A 1 318 ? -11.345 19.819 21.827 1.00 61.97 318 GLY A N 1
ATOM 2533 C CA . GLY A 1 318 ? -10.133 20.531 21.415 1.00 61.97 318 GLY A CA 1
ATOM 2534 C C . GLY A 1 318 ? -8.833 19.760 21.699 1.00 61.97 318 GLY A C 1
ATOM 2535 O O . GLY A 1 318 ? -8.659 18.648 21.205 1.00 61.97 318 GLY A O 1
ATOM 2536 N N . HIS A 1 319 ? -7.918 20.363 22.469 1.00 74.06 319 HIS A N 1
ATOM 2537 C CA . HIS A 1 319 ? -6.569 19.836 22.758 1.00 74.06 319 HIS A CA 1
ATOM 2538 C C . HIS A 1 319 ? -6.554 18.578 23.645 1.00 74.06 319 HIS A C 1
ATOM 2540 O O . HIS A 1 319 ? -5.601 17.805 23.569 1.00 74.06 319 HIS A O 1
ATOM 2546 N N . ALA A 1 320 ? -7.623 18.315 24.409 1.00 82.94 320 ALA A N 1
ATOM 2547 C CA . ALA A 1 320 ? -7.688 17.196 25.358 1.00 82.94 320 ALA A CA 1
ATOM 2548 C C . ALA A 1 320 ? -7.521 15.816 24.693 1.00 82.94 320 ALA A C 1
ATOM 2550 O O . ALA A 1 320 ? -6.996 14.882 25.296 1.00 82.94 320 ALA A O 1
ATOM 2551 N N . ILE A 1 321 ? -7.934 15.685 23.429 1.00 83.62 321 ILE A N 1
ATOM 2552 C CA . ILE A 1 321 ? -7.727 14.458 22.649 1.00 83.62 321 ILE A CA 1
ATOM 2553 C C . ILE A 1 321 ? -6.238 14.243 22.396 1.00 83.62 321 ILE A C 1
ATOM 2555 O O . ILE A 1 321 ? -5.721 13.157 22.644 1.00 83.62 321 ILE A O 1
ATOM 2559 N N . GLY A 1 322 ? -5.537 15.284 21.940 1.00 86.81 322 GLY A N 1
ATOM 2560 C CA . GLY A 1 322 ? -4.098 15.219 21.703 1.00 86.81 322 GLY A CA 1
ATOM 2561 C C . GLY A 1 322 ? -3.324 14.868 22.972 1.00 86.81 322 GLY A C 1
ATOM 2562 O O . GLY A 1 322 ? -2.504 13.956 22.941 1.00 86.81 322 GLY A O 1
ATOM 2563 N N . GLU A 1 323 ? -3.650 15.516 24.092 1.00 90.06 323 GLU A N 1
ATOM 2564 C CA . GLU A 1 323 ? -3.051 15.238 25.407 1.00 90.06 323 GLU A CA 1
ATOM 2565 C C . GLU A 1 323 ? -3.287 13.789 25.864 1.00 90.06 323 GLU A C 1
ATOM 2567 O O . GLU A 1 323 ? -2.379 13.144 26.389 1.00 90.06 323 GLU A O 1
ATOM 2572 N N . SER A 1 324 ? -4.479 13.235 25.614 1.00 91.38 324 SER A N 1
ATOM 2573 C CA . SER A 1 324 ? -4.786 11.838 25.939 1.00 91.38 324 SER A CA 1
ATOM 2574 C C . SER A 1 324 ? -3.917 10.858 25.147 1.00 91.38 324 SER A C 1
ATOM 2576 O O . SER A 1 324 ? -3.385 9.911 25.723 1.00 91.38 324 SER A O 1
ATOM 2578 N N . TYR A 1 325 ? -3.749 11.069 23.840 1.00 93.00 325 TYR A N 1
ATOM 2579 C CA . TYR A 1 325 ? -2.906 10.202 23.008 1.00 93.00 325 TYR A CA 1
ATOM 2580 C C . TYR A 1 325 ? -1.411 10.384 23.293 1.00 93.00 325 TYR A C 1
ATOM 2582 O O . TYR A 1 325 ? -0.668 9.405 23.262 1.00 93.00 325 TYR A O 1
ATOM 2590 N N . GLN A 1 326 ? -0.970 11.602 23.621 1.00 93.69 326 GLN A N 1
ATOM 2591 C CA . GLN A 1 326 ? 0.388 11.844 24.119 1.00 93.69 326 GLN A CA 1
ATOM 2592 C C . GLN A 1 326 ? 0.635 11.077 25.416 1.00 93.69 326 GLN A C 1
ATOM 2594 O O . GLN A 1 326 ? 1.638 10.382 25.515 1.00 93.69 326 GLN A O 1
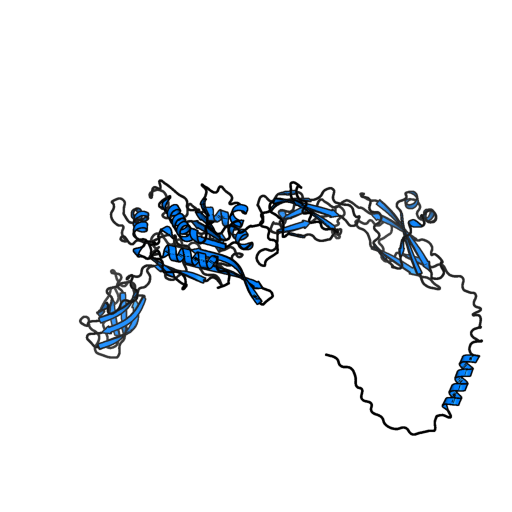ATOM 2599 N N . THR A 1 327 ? -0.313 11.112 26.356 1.00 94.62 327 THR A N 1
ATOM 2600 C CA . THR A 1 327 ? -0.216 10.375 27.624 1.00 94.62 327 THR A CA 1
ATOM 2601 C C . THR A 1 327 ? -0.091 8.865 27.389 1.00 94.62 327 THR A C 1
ATOM 2603 O O . THR A 1 327 ? 0.782 8.226 27.971 1.00 94.62 327 THR A O 1
ATOM 2606 N N . LEU A 1 328 ? -0.907 8.286 26.497 1.00 95.12 328 LEU A N 1
ATOM 2607 C CA . LEU A 1 328 ? -0.798 6.865 26.129 1.00 95.12 328 LEU A CA 1
ATOM 2608 C C . LEU A 1 328 ? 0.583 6.525 25.548 1.00 95.12 328 LEU A C 1
ATOM 2610 O O . LEU A 1 328 ? 1.153 5.484 25.874 1.00 95.12 328 LEU A O 1
ATOM 2614 N N . LEU A 1 329 ? 1.138 7.410 24.713 1.00 94.56 329 LEU A N 1
ATOM 2615 C CA . LEU A 1 329 ? 2.466 7.234 24.126 1.00 94.56 329 LEU A CA 1
ATOM 2616 C C . LEU A 1 329 ? 3.585 7.372 25.174 1.00 94.56 329 LEU A C 1
ATOM 2618 O O . LEU A 1 329 ? 4.543 6.600 25.171 1.00 94.56 329 LEU A O 1
ATOM 2622 N N . GLU A 1 330 ? 3.454 8.317 26.103 1.00 94.19 330 GLU A N 1
ATOM 2623 C CA . GLU A 1 330 ? 4.385 8.527 27.214 1.00 94.19 330 GLU A CA 1
ATOM 2624 C C . GLU A 1 330 ? 4.436 7.315 28.151 1.00 94.19 330 GLU A C 1
ATOM 2626 O O . GLU A 1 330 ? 5.526 6.901 28.555 1.00 94.19 330 GLU A O 1
ATOM 2631 N N . GLU A 1 331 ? 3.295 6.686 28.443 1.00 93.00 331 GLU A N 1
ATOM 2632 C CA . GLU A 1 331 ? 3.224 5.486 29.288 1.00 93.00 331 GLU A CA 1
ATOM 2633 C C . GLU A 1 331 ? 3.987 4.285 28.700 1.00 93.00 331 GLU A C 1
ATOM 2635 O O . GLU A 1 331 ? 4.472 3.431 29.446 1.00 93.00 331 GLU A O 1
ATOM 2640 N N . VAL A 1 332 ? 4.160 4.233 27.376 1.00 92.38 332 VAL A N 1
ATOM 2641 C CA . VAL A 1 332 ? 4.917 3.178 26.676 1.00 92.38 332 VAL A CA 1
ATOM 2642 C C . VAL A 1 332 ? 6.300 3.628 26.195 1.00 92.38 332 VAL A C 1
ATOM 2644 O O . VAL A 1 332 ? 7.060 2.813 25.668 1.00 92.38 332 VAL A O 1
ATOM 2647 N N . SER A 1 333 ? 6.675 4.887 26.431 1.00 90.56 333 SER A N 1
ATOM 2648 C CA . SER A 1 333 ? 7.939 5.482 25.966 1.00 90.56 333 SER A CA 1
ATOM 2649 C C . SER A 1 333 ? 9.190 4.761 26.477 1.00 90.56 333 SER A C 1
ATOM 2651 O O . SER A 1 333 ? 10.218 4.747 25.810 1.00 90.56 333 SER A O 1
ATOM 2653 N N . PHE A 1 334 ? 9.120 4.089 27.631 1.00 91.38 334 PHE A N 1
ATOM 2654 C CA . PHE A 1 334 ? 10.242 3.293 28.138 1.00 91.38 334 PHE A CA 1
ATOM 2655 C C . PHE A 1 334 ? 10.577 2.083 27.245 1.00 91.38 334 PHE A C 1
ATOM 2657 O O . PHE A 1 334 ? 11.720 1.627 27.252 1.00 91.38 334 PHE A O 1
ATOM 2664 N N . ARG A 1 335 ? 9.592 1.555 26.499 1.00 92.38 335 ARG A N 1
ATOM 2665 C CA . ARG A 1 335 ? 9.777 0.495 25.489 1.00 92.38 335 ARG A CA 1
ATOM 2666 C C . ARG A 1 335 ? 10.103 1.072 24.117 1.00 92.38 335 ARG A C 1
ATOM 2668 O O . ARG A 1 335 ? 10.881 0.469 23.387 1.00 92.38 335 ARG A O 1
ATOM 2675 N N . TYR A 1 336 ? 9.528 2.232 23.806 1.00 93.94 336 TYR A N 1
ATOM 2676 C CA . TYR A 1 336 ? 9.621 2.899 22.507 1.00 93.94 336 TYR A CA 1
ATOM 2677 C C . TYR A 1 336 ? 10.114 4.347 22.694 1.00 93.94 336 TYR A C 1
ATOM 2679 O O . TYR A 1 336 ? 9.324 5.288 22.600 1.00 93.94 336 TYR A O 1
ATOM 2687 N N . PRO A 1 337 ? 11.404 4.550 23.031 1.00 91.69 337 PRO A N 1
ATOM 2688 C CA . PRO A 1 337 ? 11.943 5.865 23.413 1.00 91.69 337 PRO A CA 1
ATOM 2689 C C . PRO A 1 337 ? 12.003 6.874 22.258 1.00 91.69 337 PRO A C 1
ATOM 2691 O O . PRO A 1 337 ? 12.182 8.068 22.473 1.00 91.69 337 PRO A O 1
ATOM 2694 N N . ASP A 1 338 ? 11.879 6.377 21.038 1.00 93.50 338 ASP A N 1
ATOM 2695 C CA . ASP A 1 338 ? 11.870 7.069 19.756 1.00 93.50 338 ASP A CA 1
ATOM 2696 C C . ASP A 1 338 ? 10.450 7.199 19.176 1.00 93.50 338 ASP A C 1
ATOM 2698 O O . ASP A 1 338 ? 10.279 7.500 17.998 1.00 93.50 338 ASP A O 1
ATOM 2702 N N . ALA A 1 339 ? 9.416 6.964 19.989 1.00 94.38 339 ALA A N 1
ATOM 2703 C CA . ALA A 1 339 ? 8.041 7.230 19.604 1.00 94.38 339 ALA A CA 1
ATOM 2704 C C . ALA A 1 339 ? 7.784 8.743 19.487 1.00 94.38 339 ALA A C 1
ATOM 2706 O O . ALA A 1 339 ? 8.104 9.521 20.387 1.00 94.38 339 ALA A O 1
ATOM 2707 N N . VAL A 1 340 ? 7.164 9.163 18.385 1.00 94.00 340 VAL A N 1
ATOM 2708 C CA . VAL A 1 340 ? 6.924 10.571 18.058 1.00 94.00 340 VAL A CA 1
ATOM 2709 C C . VAL A 1 340 ? 5.430 10.832 17.911 1.00 94.00 340 VAL A C 1
ATOM 2711 O O . VAL A 1 340 ? 4.748 10.182 17.123 1.00 94.00 340 VAL A O 1
ATOM 2714 N N . TYR A 1 341 ? 4.932 11.842 18.624 1.00 93.44 341 TYR A N 1
ATOM 2715 C CA . TYR A 1 341 ? 3.602 12.410 18.406 1.00 93.44 341 TYR A CA 1
ATOM 2716 C C . TYR A 1 341 ? 3.681 13.587 17.425 1.00 93.44 341 TYR A C 1
ATOM 2718 O O . TYR A 1 341 ? 4.553 14.453 17.562 1.00 93.44 341 TYR A O 1
ATOM 2726 N N . LYS A 1 342 ? 2.757 13.641 16.461 1.00 90.12 342 LYS A N 1
ATOM 2727 C CA . LYS A 1 342 ? 2.565 14.779 15.554 1.00 90.12 342 LYS A CA 1
ATOM 2728 C C . LYS A 1 342 ? 1.093 15.114 15.372 1.00 90.12 342 LYS A C 1
ATOM 2730 O O . LYS A 1 342 ? 0.266 14.219 15.217 1.00 90.12 342 LYS A O 1
ATOM 2735 N N . HIS A 1 343 ? 0.777 16.403 15.302 1.00 85.44 343 HIS A N 1
ATOM 2736 C CA . HIS A 1 343 ? -0.560 16.885 14.964 1.00 85.44 343 HIS A CA 1
ATOM 2737 C C . HIS A 1 343 ? -0.624 17.475 13.547 1.00 85.44 343 HIS A C 1
ATOM 2739 O O . HIS A 1 343 ? 0.142 18.368 13.181 1.00 85.44 343 HIS A O 1
ATOM 2745 N N . PHE A 1 344 ? -1.584 17.016 12.749 1.00 78.44 344 PHE A N 1
ATOM 2746 C CA . PHE A 1 344 ? -1.822 17.477 11.385 1.00 78.44 344 PHE A CA 1
ATOM 2747 C C . PHE A 1 344 ? -3.045 18.416 11.320 1.00 78.44 344 PHE A C 1
ATOM 2749 O O . PHE A 1 344 ? -4.069 18.126 11.942 1.00 78.44 344 PHE A O 1
ATOM 2756 N N . PRO A 1 345 ? -3.015 19.516 10.536 1.00 69.94 345 PRO A N 1
ATOM 2757 C CA . PRO A 1 345 ? -1.923 19.980 9.669 1.00 69.94 345 PRO A CA 1
ATOM 2758 C C . PRO A 1 345 ? -0.920 20.919 10.360 1.00 69.94 345 PRO A C 1
ATOM 2760 O O . PRO A 1 345 ? -0.060 21.487 9.707 1.00 69.94 345 PRO A O 1
ATOM 2763 N N . THR A 1 346 ? -1.040 21.164 11.667 1.00 74.00 346 THR A N 1
ATOM 2764 C CA . THR A 1 346 ? -0.279 22.247 12.323 1.00 74.00 346 THR A CA 1
ATOM 2765 C C . THR A 1 346 ? 1.223 21.984 12.421 1.00 74.00 346 THR A C 1
ATOM 2767 O O . THR A 1 346 ? 1.999 22.932 12.415 1.00 74.00 346 THR A O 1
ATOM 2770 N N . GLU A 1 347 ? 1.632 20.722 12.551 1.00 74.19 347 GLU A N 1
ATOM 2771 C CA . GLU A 1 347 ? 3.039 20.315 12.697 1.00 74.19 347 GLU A CA 1
ATOM 2772 C C . GLU A 1 347 ? 3.563 19.533 11.488 1.00 74.19 347 GLU A C 1
ATOM 2774 O O . GLU A 1 347 ? 4.767 19.301 11.372 1.00 74.19 347 GLU A O 1
ATOM 2779 N N . VAL A 1 348 ? 2.655 19.109 10.609 1.00 69.38 348 VAL A N 1
ATOM 2780 C CA . VAL A 1 348 ? 2.942 18.384 9.374 1.00 69.38 348 VAL A CA 1
ATOM 2781 C C . VAL A 1 348 ? 2.100 19.037 8.282 1.00 69.38 348 VAL A C 1
ATOM 2783 O O . VAL A 1 348 ? 0.886 18.858 8.253 1.00 69.38 348 VAL A O 1
ATOM 2786 N N . ASP A 1 349 ? 2.737 19.830 7.422 1.00 58.88 349 ASP A N 1
ATOM 2787 C CA . ASP A 1 349 ? 2.090 20.422 6.246 1.00 58.88 349 ASP A CA 1
ATOM 2788 C C . ASP A 1 349 ? 1.779 19.344 5.185 1.00 58.88 349 ASP A C 1
ATOM 2790 O O . ASP A 1 349 ? 2.276 18.218 5.245 1.00 58.88 349 ASP A O 1
ATOM 2794 N N . THR A 1 350 ? 0.934 19.669 4.201 1.00 61.31 350 THR A N 1
ATOM 2795 C CA . THR A 1 350 ? 0.613 18.743 3.091 1.00 61.31 350 THR A CA 1
ATOM 2796 C C . THR A 1 350 ? 1.641 18.797 1.960 1.00 61.31 350 THR A C 1
ATOM 2798 O O . THR A 1 350 ? 2.134 19.890 1.668 1.00 61.31 350 THR A O 1
ATOM 2801 N N . PRO A 1 351 ? 1.888 17.676 1.241 1.00 60.03 351 PRO A N 1
ATOM 2802 C CA . PRO A 1 351 ? 1.467 16.288 1.505 1.00 60.03 351 PRO A CA 1
ATOM 2803 C C . PRO A 1 351 ? 2.417 15.544 2.465 1.00 60.03 351 PRO A C 1
ATOM 2805 O O . PRO A 1 351 ? 3.582 15.909 2.618 1.00 60.03 351 PRO A O 1
ATOM 2808 N N . LEU A 1 352 ? 1.910 14.495 3.128 1.00 64.62 352 LEU A N 1
ATOM 2809 C CA . LEU A 1 352 ? 2.673 13.700 4.092 1.00 64.62 352 LEU A CA 1
ATOM 2810 C C . LEU A 1 352 ? 3.854 13.022 3.386 1.00 64.62 352 LEU A C 1
ATOM 2812 O O . LEU A 1 352 ? 3.671 12.114 2.579 1.00 64.62 352 LEU A O 1
ATOM 2816 N N . PHE A 1 353 ? 5.074 13.474 3.665 1.00 71.12 353 PHE A N 1
ATOM 2817 C CA . PHE A 1 353 ? 6.237 12.981 2.939 1.00 71.12 353 PHE A CA 1
ATOM 2818 C C . PHE A 1 353 ? 6.441 11.484 3.196 1.00 71.12 353 PHE A C 1
ATOM 2820 O O . PHE A 1 353 ? 6.606 11.058 4.340 1.00 71.12 353 PHE A O 1
ATOM 2827 N N . LYS A 1 354 ? 6.529 10.682 2.131 1.00 79.38 354 LYS A N 1
ATOM 2828 C CA . LYS A 1 354 ? 6.916 9.262 2.209 1.00 79.38 354 LYS A CA 1
ATOM 2829 C C . LYS A 1 354 ? 8.217 9.053 2.996 1.00 79.38 354 LYS A C 1
ATOM 2831 O O . LYS A 1 354 ? 8.361 8.070 3.725 1.00 79.38 354 LYS A O 1
ATOM 2836 N N . SER A 1 355 ? 9.127 10.026 2.936 1.00 82.25 355 SER A N 1
ATOM 2837 C CA . SER A 1 355 ? 10.372 10.057 3.711 1.00 82.25 355 SER A CA 1
ATOM 2838 C C . SER A 1 355 ? 10.198 10.246 5.223 1.00 82.25 355 SER A C 1
ATOM 2840 O O . SER A 1 355 ? 11.136 9.979 5.972 1.00 82.25 355 SER A O 1
ATOM 2842 N N . LEU A 1 356 ? 9.041 10.731 5.685 1.00 87.94 356 LEU A N 1
ATOM 2843 C CA . LEU A 1 356 ? 8.670 10.747 7.099 1.00 87.94 356 LEU A CA 1
ATOM 2844 C C . LEU A 1 356 ? 8.174 9.362 7.512 1.00 87.94 356 LEU A C 1
ATOM 2846 O O . LEU A 1 356 ? 8.730 8.777 8.433 1.00 87.94 356 LEU A O 1
ATOM 2850 N N . LEU A 1 357 ? 7.181 8.824 6.797 1.00 89.88 357 LEU A N 1
ATOM 2851 C CA . LEU A 1 357 ? 6.578 7.520 7.094 1.00 89.88 357 LEU A CA 1
ATOM 2852 C C . LEU A 1 357 ? 7.617 6.393 7.140 1.00 89.88 357 LEU A C 1
ATOM 2854 O O . LEU A 1 357 ? 7.671 5.645 8.109 1.00 89.88 357 LEU A O 1
ATOM 2858 N N . GLY A 1 358 ? 8.497 6.306 6.136 1.00 91.25 358 GLY A N 1
ATOM 2859 C CA . GLY A 1 358 ? 9.463 5.207 6.025 1.00 91.25 358 GLY A CA 1
ATOM 2860 C C . GLY A 1 358 ? 10.601 5.229 7.058 1.00 91.25 358 GLY A C 1
ATOM 2861 O O . GLY A 1 358 ? 11.485 4.376 6.994 1.00 91.25 358 GLY A O 1
ATOM 2862 N N . ARG A 1 359 ? 10.604 6.179 8.003 1.00 93.44 359 ARG A N 1
ATOM 2863 C CA . ARG A 1 359 ? 11.476 6.138 9.189 1.00 93.44 359 ARG A CA 1
ATOM 2864 C C . ARG A 1 359 ? 10.917 5.238 10.277 1.00 93.44 359 ARG A C 1
ATOM 2866 O O . ARG A 1 359 ? 11.698 4.663 11.025 1.00 93.44 359 ARG A O 1
ATOM 2873 N N . PHE A 1 360 ? 9.593 5.124 10.354 1.00 95.56 360 PHE A N 1
ATOM 2874 C CA . PHE A 1 360 ? 8.892 4.495 11.464 1.00 95.56 360 PHE A CA 1
ATOM 2875 C C . PHE A 1 360 ? 8.458 3.078 11.122 1.00 95.56 360 PHE A C 1
ATOM 2877 O O . PHE A 1 360 ? 7.980 2.825 10.018 1.00 95.56 360 PHE A O 1
ATOM 2884 N N . ARG A 1 361 ? 8.561 2.158 12.081 1.00 95.88 361 ARG A N 1
ATOM 2885 C CA . ARG A 1 361 ? 8.061 0.776 11.963 1.00 95.88 361 ARG A CA 1
ATOM 2886 C C . ARG A 1 361 ? 6.546 0.671 12.086 1.00 95.88 361 ARG A C 1
ATOM 2888 O O . ARG A 1 361 ? 5.966 -0.243 11.505 1.00 95.88 361 ARG A O 1
ATOM 2895 N N . LEU A 1 362 ? 5.931 1.570 12.851 1.00 96.25 362 LEU A N 1
ATOM 2896 C CA . LEU A 1 362 ? 4.490 1.649 13.056 1.00 96.25 362 LEU A CA 1
ATOM 2897 C C . LEU A 1 362 ? 4.009 3.091 12.901 1.00 96.25 362 LEU A C 1
ATOM 2899 O O . LEU A 1 362 ? 4.542 4.009 13.524 1.00 96.25 362 LEU A O 1
ATOM 2903 N N . VAL A 1 363 ? 2.947 3.273 12.123 1.00 93.56 363 VAL A N 1
ATOM 2904 C CA . VAL A 1 363 ? 2.229 4.540 11.988 1.00 93.56 363 VAL A CA 1
ATOM 2905 C C . VAL A 1 363 ? 0.840 4.376 12.594 1.00 93.56 363 VAL A C 1
ATOM 2907 O O . VAL A 1 363 ? 0.018 3.607 12.097 1.00 93.56 363 VAL A O 1
ATOM 2910 N N . ILE A 1 364 ? 0.580 5.108 13.674 1.00 93.06 364 ILE A N 1
ATOM 2911 C CA . ILE A 1 364 ? -0.720 5.173 14.339 1.00 93.06 364 ILE A CA 1
ATOM 2912 C C . ILE A 1 364 ? -1.438 6.429 13.851 1.00 93.06 364 ILE A C 1
ATOM 2914 O O . ILE A 1 364 ? -1.007 7.547 14.122 1.00 93.06 364 ILE A O 1
ATOM 2918 N N . LEU A 1 365 ? -2.537 6.250 13.133 1.00 88.19 365 LEU A N 1
ATOM 2919 C CA . LEU A 1 365 ? -3.368 7.318 12.603 1.00 88.19 365 LEU A CA 1
ATOM 2920 C C . LEU A 1 365 ? -4.592 7.511 13.496 1.00 88.19 365 LEU A C 1
ATOM 2922 O O . LEU A 1 365 ? -5.409 6.603 13.633 1.00 88.19 365 LEU A O 1
ATOM 2926 N N . VAL A 1 366 ? -4.751 8.708 14.051 1.00 86.62 366 VAL A N 1
ATOM 2927 C CA . VAL A 1 366 ? -5.894 9.056 14.905 1.00 86.62 366 VAL A CA 1
ATOM 2928 C C . VAL A 1 366 ? -6.788 10.067 14.191 1.00 86.62 366 VAL A C 1
ATOM 2930 O O . VAL A 1 366 ? -6.324 11.135 13.786 1.00 86.62 366 VAL A O 1
ATOM 2933 N N . SER A 1 367 ? -8.079 9.760 14.051 1.00 80.31 367 SER A N 1
ATOM 2934 C CA . SER A 1 367 ? -9.071 10.669 13.465 1.00 80.31 367 SER A CA 1
ATOM 2935 C C . SER A 1 367 ? -10.431 10.553 14.157 1.00 80.31 367 SER A C 1
ATOM 2937 O O . SER A 1 367 ? -11.257 9.700 13.830 1.00 80.31 367 SER A O 1
ATOM 2939 N N . GLU A 1 368 ? -10.677 11.459 15.104 1.00 77.75 368 GLU A N 1
ATOM 2940 C CA . GLU A 1 368 ? -11.858 11.388 15.974 1.00 77.75 368 GLU A CA 1
ATOM 2941 C C . GLU A 1 368 ? -13.079 12.177 15.457 1.00 77.75 368 GLU A C 1
ATOM 2943 O O . GLU A 1 368 ? -14.174 12.029 16.002 1.00 77.75 368 GLU A O 1
ATOM 2948 N N . ASN A 1 369 ? -12.938 13.012 14.411 1.00 68.88 369 ASN A N 1
ATOM 2949 C CA . ASN A 1 369 ? -14.041 13.804 13.838 1.00 68.88 369 ASN A CA 1
ATOM 2950 C C . ASN A 1 369 ? -14.141 13.792 12.309 1.00 68.88 369 ASN A C 1
ATOM 2952 O O . ASN A 1 369 ? -13.161 13.669 11.576 1.00 68.88 369 ASN A O 1
ATOM 2956 N N . LYS A 1 370 ? -15.366 14.041 11.828 1.00 59.06 370 LYS A N 1
ATOM 2957 C CA . LYS A 1 370 ? -15.723 14.049 10.404 1.00 59.06 370 LYS A CA 1
ATOM 2958 C C . LYS A 1 370 ? -15.036 15.169 9.632 1.00 59.06 370 LYS A C 1
ATOM 2960 O O . LYS A 1 370 ? -14.608 14.986 8.493 1.00 59.06 370 LYS A O 1
ATOM 2965 N N . SER A 1 371 ? -14.938 16.353 10.234 1.00 53.91 371 SER A N 1
ATOM 2966 C CA . SER A 1 371 ? -14.294 17.520 9.620 1.00 53.91 371 SER A CA 1
ATOM 2967 C C . SER A 1 371 ? -12.765 17.434 9.548 1.00 53.91 371 SER A C 1
ATOM 2969 O O . SER A 1 371 ? -12.152 18.303 8.921 1.00 53.91 371 SER A O 1
ATOM 2971 N N . GLY A 1 372 ? -12.167 16.397 10.146 1.00 53.03 372 GLY A N 1
ATOM 2972 C CA . GLY A 1 372 ? -10.755 16.025 10.059 1.00 53.03 372 GLY A CA 1
ATOM 2973 C C . GLY A 1 372 ? -10.436 14.990 8.973 1.00 53.03 372 GLY A C 1
ATOM 2974 O O . GLY A 1 372 ? -9.394 14.351 9.058 1.00 53.03 372 GLY A O 1
ATOM 2975 N N . SER A 1 373 ? -11.290 14.833 7.946 1.00 53.03 373 SER A N 1
ATOM 2976 C CA . SER A 1 373 ? -11.177 13.883 6.809 1.00 53.03 373 SER A CA 1
ATOM 2977 C C . SER A 1 373 ? -9.874 13.955 5.966 1.00 53.03 373 SER A C 1
ATOM 2979 O O . SER A 1 373 ? -9.813 13.422 4.858 1.00 53.03 373 SER A O 1
ATOM 2981 N N . TYR A 1 374 ? -8.808 14.572 6.465 1.00 56.69 374 TYR A N 1
ATOM 2982 C CA . TYR A 1 374 ? -7.455 14.534 5.911 1.00 56.69 374 TYR A CA 1
ATOM 2983 C C . TYR A 1 374 ? -6.849 13.130 5.901 1.00 56.69 374 TYR A C 1
ATOM 2985 O O . TYR A 1 374 ? -5.973 12.835 5.102 1.00 56.69 374 TYR A O 1
ATOM 2993 N N . ALA A 1 375 ? -7.355 12.218 6.727 1.00 54.19 375 ALA A N 1
ATOM 2994 C CA . ALA A 1 375 ? -6.942 10.826 6.668 1.00 54.19 375 ALA A CA 1
ATOM 2995 C C . ALA A 1 375 ? -7.183 10.210 5.261 1.00 54.19 375 ALA A C 1
ATOM 2997 O O . ALA A 1 375 ? -6.399 9.377 4.813 1.00 54.19 375 ALA A O 1
ATOM 2998 N N . GLN A 1 376 ? -8.207 10.661 4.511 1.00 59.44 376 GLN A N 1
ATOM 2999 C CA . GLN A 1 376 ? -8.435 10.203 3.128 1.00 59.44 376 GLN A CA 1
ATOM 3000 C C . GLN A 1 376 ? -7.320 10.623 2.167 1.00 59.44 376 GLN A C 1
ATOM 3002 O O . GLN A 1 376 ? -7.063 9.899 1.209 1.00 59.44 376 GLN A O 1
ATOM 3007 N N . SER A 1 377 ? -6.649 11.751 2.422 1.00 61.94 377 SER A N 1
ATOM 3008 C CA . SER A 1 377 ? -5.535 12.205 1.585 1.00 61.94 377 SER A CA 1
ATOM 3009 C C . SER A 1 377 ? -4.241 11.422 1.798 1.00 61.94 377 SER A C 1
ATOM 3011 O O . SER A 1 377 ? -3.291 11.706 1.091 1.00 61.94 377 SER A O 1
ATOM 3013 N N . PHE A 1 378 ? -4.198 10.470 2.740 1.00 71.62 378 PHE A N 1
ATOM 3014 C CA . PHE A 1 378 ? -3.012 9.643 3.008 1.00 71.62 378 PHE A CA 1
ATOM 3015 C C . PHE A 1 378 ? -3.189 8.175 2.615 1.00 71.62 378 PHE A C 1
ATOM 3017 O O . PHE A 1 378 ? -2.313 7.358 2.885 1.00 71.62 378 PHE A O 1
ATOM 3024 N N . ALA A 1 379 ? -4.346 7.799 2.060 1.00 72.44 379 ALA A N 1
ATOM 3025 C CA . ALA A 1 379 ? -4.659 6.393 1.818 1.00 72.44 379 ALA A CA 1
ATOM 3026 C C . ALA A 1 379 ? -3.651 5.740 0.859 1.00 72.44 379 ALA A C 1
ATOM 3028 O O . ALA A 1 379 ? -3.204 4.624 1.116 1.00 72.44 379 ALA A O 1
ATOM 3029 N N . THR A 1 380 ? -3.252 6.458 -0.194 1.00 75.88 380 THR A N 1
ATOM 3030 C CA . THR A 1 380 ? -2.264 5.984 -1.169 1.00 75.88 380 THR A CA 1
ATOM 3031 C C . THR A 1 380 ? -0.882 5.843 -0.532 1.00 75.88 380 THR A C 1
ATOM 3033 O O . THR A 1 380 ? -0.242 4.806 -0.670 1.00 75.88 380 THR A O 1
ATOM 3036 N N . GLU A 1 381 ? -0.434 6.847 0.222 1.00 81.38 381 GLU A N 1
ATOM 3037 C CA . GLU A 1 381 ? 0.877 6.876 0.873 1.00 81.38 381 GLU A CA 1
ATOM 3038 C C . GLU A 1 381 ? 1.001 5.797 1.951 1.00 81.38 381 GLU A C 1
ATOM 3040 O O . GLU A 1 381 ? 2.046 5.159 2.070 1.00 81.38 381 GLU A O 1
ATOM 3045 N N . LEU A 1 382 ? -0.067 5.565 2.717 1.00 82.56 382 LEU A N 1
ATOM 3046 C CA . LEU A 1 382 ? -0.137 4.492 3.705 1.00 82.56 382 LEU A CA 1
ATOM 3047 C C . LEU A 1 382 ? -0.174 3.113 3.034 1.00 82.56 382 LEU A C 1
ATOM 3049 O O . LEU A 1 382 ? 0.500 2.200 3.502 1.00 82.56 382 LEU A O 1
ATOM 3053 N N . GLY A 1 383 ? -0.896 2.960 1.920 1.00 81.56 383 GLY A N 1
ATOM 3054 C CA . GLY A 1 383 ? -0.869 1.736 1.115 1.00 81.56 383 GLY A CA 1
ATOM 3055 C C . GLY A 1 383 ? 0.536 1.424 0.593 1.00 81.56 383 GLY A C 1
ATOM 3056 O O . GLY A 1 383 ? 1.034 0.312 0.772 1.00 81.56 383 GLY A O 1
ATOM 3057 N N . ASP A 1 384 ? 1.218 2.421 0.028 1.00 85.19 384 ASP A N 1
ATOM 3058 C CA . ASP A 1 384 ? 2.610 2.306 -0.418 1.00 85.19 384 ASP A CA 1
ATOM 3059 C C . ASP A 1 384 ? 3.561 1.970 0.742 1.00 85.19 384 ASP A C 1
ATOM 3061 O O . ASP A 1 384 ? 4.439 1.120 0.591 1.00 85.19 384 ASP A O 1
ATOM 3065 N N . TYR A 1 385 ? 3.369 2.593 1.908 1.00 89.81 385 TYR A N 1
ATOM 3066 C CA . TYR A 1 385 ? 4.134 2.323 3.127 1.00 89.81 385 TYR A CA 1
ATOM 3067 C C . TYR A 1 385 ? 3.928 0.890 3.648 1.00 89.81 385 TYR A C 1
ATOM 3069 O O . TYR A 1 385 ? 4.894 0.227 4.019 1.00 89.81 385 TYR A O 1
ATOM 3077 N N . ALA A 1 386 ? 2.706 0.359 3.622 1.00 88.56 386 ALA A N 1
ATOM 3078 C CA . ALA A 1 386 ? 2.456 -1.029 4.009 1.00 88.56 386 ALA A CA 1
ATOM 3079 C C . ALA A 1 386 ? 3.086 -2.031 3.034 1.00 88.56 386 ALA A C 1
ATOM 3081 O O . ALA A 1 386 ? 3.675 -3.025 3.459 1.00 88.56 386 ALA A O 1
ATOM 3082 N N . ARG A 1 387 ? 3.034 -1.754 1.722 1.00 86.56 387 ARG A N 1
ATOM 3083 C CA . ARG A 1 387 ? 3.630 -2.620 0.686 1.00 86.56 387 ARG A CA 1
ATOM 3084 C C . ARG A 1 387 ? 5.126 -2.827 0.882 1.00 86.56 387 ARG A C 1
ATOM 3086 O O . ARG A 1 387 ? 5.631 -3.903 0.565 1.00 86.56 387 ARG A O 1
ATOM 3093 N N . ILE A 1 388 ? 5.817 -1.831 1.434 1.00 90.81 388 ILE A N 1
ATOM 3094 C CA . ILE A 1 388 ? 7.245 -1.916 1.755 1.00 90.81 388 ILE A CA 1
ATOM 3095 C C . ILE A 1 388 ? 7.549 -2.467 3.159 1.00 90.81 388 ILE A C 1
ATOM 3097 O O . ILE A 1 388 ? 8.710 -2.463 3.564 1.00 90.81 388 ILE A O 1
ATOM 3101 N N . GLY A 1 389 ? 6.534 -2.941 3.886 1.00 90.38 389 GLY A N 1
ATOM 3102 C CA . GLY A 1 389 ? 6.662 -3.596 5.192 1.00 90.38 389 GLY A CA 1
ATOM 3103 C C . GLY A 1 389 ? 6.340 -2.721 6.408 1.00 90.38 389 GLY A C 1
ATOM 3104 O O . GLY A 1 389 ? 6.624 -3.106 7.540 1.00 90.38 389 GLY A O 1
ATOM 3105 N N . GLY A 1 390 ? 5.776 -1.531 6.203 1.00 92.69 390 GLY A N 1
ATOM 3106 C CA . GLY A 1 390 ? 5.351 -0.649 7.285 1.00 92.69 390 GLY A CA 1
ATOM 3107 C C . GLY A 1 390 ? 4.063 -1.110 7.977 1.00 92.69 390 GLY A C 1
ATOM 3108 O O . GLY A 1 390 ? 3.133 -1.571 7.319 1.00 92.69 390 GLY A O 1
ATOM 3109 N N . ASN A 1 391 ? 3.970 -0.955 9.301 1.00 93.69 391 ASN A N 1
ATOM 3110 C CA . ASN A 1 391 ? 2.774 -1.336 10.062 1.00 93.69 391 ASN A CA 1
ATOM 3111 C C . ASN A 1 391 ? 1.833 -0.149 10.286 1.00 93.69 391 ASN A C 1
ATOM 3113 O O . ASN A 1 391 ? 2.287 0.966 10.539 1.00 93.69 391 ASN A O 1
ATOM 3117 N N . ILE A 1 392 ? 0.520 -0.380 10.255 1.00 91.62 392 ILE A N 1
ATOM 3118 C CA . ILE A 1 392 ? -0.482 0.694 10.355 1.00 91.62 392 ILE A CA 1
ATOM 3119 C C . ILE A 1 392 ? -1.488 0.399 11.463 1.00 91.62 392 ILE A C 1
ATOM 3121 O O . ILE A 1 392 ? -2.069 -0.678 11.519 1.00 91.62 392 ILE A O 1
ATOM 3125 N N . TRP A 1 393 ? -1.790 1.389 12.294 1.00 92.81 393 TRP A N 1
ATOM 3126 C CA . TRP A 1 393 ? -2.916 1.323 13.219 1.00 92.81 393 TRP A CA 1
ATOM 3127 C C . TRP A 1 393 ? -3.806 2.546 13.063 1.00 92.81 393 TRP A C 1
ATOM 3129 O O . TRP A 1 393 ? -3.404 3.651 13.400 1.00 92.81 393 TRP A O 1
ATOM 3139 N N . ALA A 1 394 ? -5.024 2.370 12.563 1.00 88.00 394 ALA A N 1
ATOM 3140 C CA . ALA A 1 394 ? -5.988 3.455 12.452 1.00 88.00 394 ALA A CA 1
ATOM 3141 C C . ALA A 1 394 ? -7.023 3.412 13.583 1.00 88.00 394 ALA A C 1
ATOM 3143 O O . ALA A 1 394 ? -7.575 2.352 13.879 1.00 88.00 394 ALA A O 1
ATOM 3144 N N . ILE A 1 395 ? -7.296 4.567 14.190 1.00 87.88 395 ILE A N 1
ATOM 3145 C CA . ILE A 1 395 ? -8.171 4.722 15.354 1.00 87.88 395 ILE A CA 1
ATOM 3146 C C . ILE A 1 395 ? -9.119 5.909 15.140 1.00 87.88 395 ILE A C 1
ATOM 3148 O O . ILE A 1 395 ? -8.680 7.008 14.787 1.00 87.88 395 ILE A O 1
ATOM 3152 N N . GLY A 1 396 ? -10.406 5.694 15.404 1.00 80.69 396 GLY A N 1
ATOM 3153 C CA . GLY A 1 396 ? -11.402 6.745 15.594 1.00 80.69 396 GLY A CA 1
ATOM 3154 C C . GLY A 1 396 ? -12.669 6.587 14.756 1.00 80.69 396 GLY A C 1
ATOM 3155 O O . GLY A 1 396 ? -12.841 5.630 14.006 1.00 80.69 396 GLY A O 1
ATOM 3156 N N . ASN A 1 397 ? -13.572 7.559 14.881 1.00 69.44 397 ASN A N 1
ATOM 3157 C CA . ASN A 1 397 ? -14.908 7.535 14.263 1.00 69.44 397 ASN A CA 1
ATOM 3158 C C . ASN A 1 397 ? -14.907 7.663 12.728 1.00 69.44 397 ASN A C 1
ATOM 3160 O O . ASN A 1 397 ? -15.916 7.396 12.084 1.00 69.44 397 ASN A O 1
ATOM 3164 N N . TYR A 1 398 ? -13.816 8.146 12.125 1.00 62.72 398 TYR A N 1
ATOM 3165 C CA . TYR A 1 398 ? -13.778 8.478 10.695 1.00 62.72 398 TYR A CA 1
ATOM 3166 C C . TYR A 1 398 ? -12.495 7.988 10.019 1.00 62.72 398 TYR A C 1
ATOM 3168 O O . TYR A 1 398 ? -11.826 8.728 9.292 1.00 62.72 398 TYR A O 1
ATOM 3176 N N . VAL A 1 399 ? -12.161 6.712 10.232 1.00 64.81 399 VAL A N 1
ATOM 3177 C CA . VAL A 1 399 ? -11.062 6.061 9.509 1.00 64.81 399 VAL A CA 1
ATOM 3178 C C . VAL A 1 399 ? -11.377 6.030 7.998 1.00 64.81 399 VAL A C 1
ATOM 3180 O O . VAL A 1 399 ? -12.506 5.714 7.607 1.00 64.81 399 VAL A O 1
ATOM 3183 N N . PRO A 1 400 ? -10.427 6.368 7.103 1.00 58.31 400 PRO A N 1
ATOM 3184 C CA . PRO A 1 400 ? -10.683 6.420 5.666 1.00 58.31 400 PRO A CA 1
ATOM 3185 C C . PRO A 1 400 ? -11.135 5.070 5.126 1.00 58.31 400 PRO A C 1
ATOM 3187 O O . PRO A 1 400 ? -10.382 4.102 5.171 1.00 58.31 400 PRO A O 1
ATOM 3190 N N . ARG A 1 401 ? -12.322 5.019 4.512 1.00 56.94 401 ARG A N 1
ATOM 3191 C CA . ARG A 1 401 ? -12.804 3.795 3.849 1.00 56.94 401 ARG A CA 1
ATOM 3192 C C . ARG A 1 401 ? -11.794 3.272 2.831 1.00 56.94 401 ARG A C 1
ATOM 3194 O O . ARG A 1 401 ? -11.509 2.086 2.840 1.00 56.94 401 ARG A O 1
ATOM 3201 N N . ASN A 1 402 ? -11.194 4.167 2.041 1.00 53.25 402 ASN A N 1
ATOM 3202 C CA . ASN A 1 402 ? -10.214 3.815 1.009 1.00 53.25 402 ASN A CA 1
ATOM 3203 C C . ASN A 1 402 ? -8.946 3.153 1.573 1.00 53.25 402 ASN A C 1
ATOM 3205 O O . ASN A 1 402 ? -8.400 2.280 0.913 1.00 53.25 402 ASN A O 1
ATOM 3209 N N . LEU A 1 403 ? -8.517 3.518 2.790 1.00 58.19 403 LEU A N 1
ATOM 3210 C CA . LEU A 1 403 ? -7.387 2.874 3.474 1.00 58.19 403 LEU A CA 1
ATOM 3211 C C . LEU A 1 403 ? -7.702 1.410 3.824 1.00 58.19 403 LEU A C 1
ATOM 3213 O O . LEU A 1 403 ? -6.806 0.593 3.936 1.00 58.19 403 LEU A O 1
ATOM 3217 N N . ILE A 1 404 ? -8.975 1.065 4.008 1.00 55.72 404 ILE A N 1
ATOM 3218 C CA . ILE A 1 404 ? -9.401 -0.264 4.464 1.00 55.72 404 ILE A CA 1
ATOM 3219 C C . ILE A 1 404 ? -9.888 -1.120 3.286 1.00 55.72 404 ILE A C 1
ATOM 3221 O O . ILE A 1 404 ? -9.754 -2.341 3.298 1.00 55.72 404 ILE A O 1
ATOM 3225 N N . THR A 1 405 ? -10.449 -0.489 2.251 1.00 48.97 405 THR A N 1
ATOM 3226 C CA . THR A 1 405 ? -10.961 -1.159 1.047 1.00 48.97 405 THR A CA 1
ATOM 3227 C C . THR A 1 405 ? -9.925 -1.334 -0.055 1.00 48.97 405 THR A C 1
ATOM 3229 O O . THR A 1 405 ? -10.258 -1.921 -1.085 1.00 48.97 405 THR A O 1
ATOM 3232 N N . ASP A 1 406 ? -8.707 -0.808 0.103 1.00 55.81 406 ASP A N 1
ATOM 3233 C CA . ASP A 1 406 ? -7.632 -1.083 -0.846 1.00 55.81 406 ASP A CA 1
ATOM 3234 C C . ASP A 1 406 ? -7.376 -2.597 -0.872 1.00 55.81 406 ASP A C 1
ATOM 3236 O O . ASP A 1 406 ? -6.985 -3.207 0.129 1.00 55.81 406 ASP A O 1
ATOM 3240 N N . ALA A 1 407 ? -7.620 -3.208 -2.034 1.00 45.69 407 ALA A N 1
ATOM 3241 C CA . ALA A 1 407 ? -7.444 -4.638 -2.259 1.00 45.69 407 ALA A CA 1
ATOM 3242 C C . ALA A 1 407 ? -6.026 -5.118 -1.902 1.00 45.69 407 ALA A C 1
ATOM 3244 O O . ALA A 1 407 ? -5.841 -6.296 -1.602 1.00 45.69 407 ALA A O 1
ATOM 3245 N N . THR A 1 408 ? -5.040 -4.214 -1.897 1.00 48.22 408 THR A N 1
ATOM 3246 C CA . THR A 1 408 ? -3.655 -4.513 -1.528 1.00 48.22 408 THR A CA 1
ATOM 3247 C C . THR A 1 408 ? -3.395 -4.589 -0.027 1.00 48.22 408 THR A C 1
ATOM 3249 O O . THR A 1 408 ? -2.439 -5.251 0.357 1.00 48.22 408 THR A O 1
ATOM 3252 N N . LEU A 1 409 ? -4.247 -4.009 0.826 1.00 54.53 409 LEU A N 1
ATOM 3253 C CA . LEU A 1 409 ? -4.124 -4.131 2.285 1.00 54.53 409 LEU A CA 1
ATOM 3254 C C . LEU A 1 409 ? -4.838 -5.374 2.837 1.00 54.53 409 LEU A C 1
ATOM 3256 O O . LEU A 1 409 ? -4.555 -5.785 3.960 1.00 54.53 409 LEU A O 1
ATOM 3260 N N . GLY A 1 410 ? -5.703 -6.012 2.037 1.00 49.66 410 GLY A N 1
ATOM 3261 C CA . GLY A 1 410 ? -6.281 -7.330 2.331 1.00 49.66 410 GLY A CA 1
ATOM 3262 C C . GLY A 1 410 ? -7.298 -7.365 3.479 1.00 49.66 410 GLY A C 1
ATOM 3263 O O . GLY A 1 410 ? -7.708 -8.447 3.887 1.00 49.66 410 GLY A O 1
ATOM 3264 N N . LEU A 1 411 ? -7.730 -6.207 3.992 1.00 51.22 411 LEU A N 1
ATOM 3265 C CA . LEU A 1 411 ? -8.535 -6.123 5.218 1.00 51.22 411 LEU A CA 1
ATOM 3266 C C . LEU A 1 411 ? -10.005 -6.524 5.039 1.00 51.22 411 LEU A C 1
ATOM 3268 O O . LEU A 1 411 ? -10.630 -6.976 6.000 1.00 51.22 411 LEU A O 1
ATOM 3272 N N . ALA A 1 412 ? -10.566 -6.385 3.831 1.00 44.66 412 ALA A N 1
ATOM 3273 C CA . ALA A 1 412 ? -11.974 -6.676 3.561 1.00 44.66 412 ALA A CA 1
ATOM 3274 C C . ALA A 1 412 ? -12.230 -7.098 2.099 1.00 44.66 412 ALA A C 1
ATOM 3276 O O . ALA A 1 412 ? -11.868 -6.390 1.161 1.00 44.66 412 ALA A O 1
ATOM 3277 N N . GLN A 1 413 ? -12.934 -8.219 1.888 1.00 38.84 413 GLN A N 1
ATOM 3278 C CA . GLN A 1 413 ? -13.652 -8.471 0.632 1.00 38.84 413 GLN A CA 1
ATOM 3279 C C . GLN A 1 413 ? -15.015 -7.785 0.724 1.00 38.84 413 GLN A C 1
ATOM 3281 O O . GLN A 1 413 ? -15.803 -8.139 1.589 1.00 38.84 413 GLN A O 1
ATOM 3286 N N . SER A 1 414 ? -15.259 -6.822 -0.171 1.00 34.00 414 SER A N 1
ATOM 3287 C CA . SER A 1 414 ? -16.552 -6.222 -0.546 1.00 34.00 414 SER A CA 1
ATOM 3288 C C . SER A 1 414 ? -17.602 -6.002 0.557 1.00 34.00 414 SER A C 1
ATOM 3290 O O . SER A 1 414 ? -18.155 -6.942 1.124 1.00 34.00 414 SER A O 1
ATOM 3292 N N . THR A 1 415 ? -18.045 -4.745 0.656 1.00 34.31 415 THR A N 1
ATOM 3293 C CA . THR A 1 415 ? -19.166 -4.222 1.463 1.00 34.31 415 THR A CA 1
ATOM 3294 C C . THR A 1 415 ? -18.775 -3.741 2.866 1.00 34.31 415 THR A C 1
ATOM 3296 O O . THR A 1 415 ? -19.241 -4.256 3.871 1.00 34.31 415 THR A O 1
ATOM 3299 N N . PHE A 1 416 ? -18.044 -2.620 2.955 1.00 38.75 416 PHE A N 1
ATOM 3300 C CA . PHE A 1 416 ? -18.523 -1.628 3.923 1.00 38.75 416 PHE A CA 1
ATOM 3301 C C . PHE A 1 416 ? -19.919 -1.267 3.446 1.00 38.75 416 PHE A C 1
ATOM 3303 O O . PHE A 1 416 ? -20.070 -0.822 2.302 1.00 38.75 416 PHE A O 1
ATOM 3310 N N . GLY A 1 417 ? -20.930 -1.541 4.273 1.00 32.88 417 GLY A N 1
ATOM 3311 C CA . GLY A 1 417 ? -22.277 -1.068 4.014 1.00 32.88 417 GLY A CA 1
ATOM 3312 C C . GLY A 1 417 ? -22.163 0.373 3.544 1.00 32.88 417 GLY A C 1
ATOM 3313 O O . GLY A 1 417 ? -21.473 1.180 4.176 1.00 32.88 417 GLY A O 1
ATOM 3314 N N . SER A 1 418 ? -22.774 0.671 2.391 1.00 28.73 418 SER A N 1
ATOM 3315 C CA . SER A 1 418 ? -23.260 2.015 2.087 1.00 28.73 418 SER A CA 1
ATOM 3316 C C . SER A 1 418 ? -23.548 2.664 3.416 1.00 28.73 418 SER A C 1
ATOM 3318 O O . SER A 1 418 ? -24.368 2.070 4.109 1.00 28.73 418 SER A O 1
ATOM 3320 N N . SER A 1 419 ? -22.805 3.717 3.786 1.00 34.12 419 SER A N 1
ATOM 3321 C CA . SER A 1 419 ? -22.974 4.452 5.039 1.00 34.12 419 SER A CA 1
ATOM 3322 C C . SER A 1 419 ? -24.389 4.241 5.525 1.00 34.12 419 SER A C 1
ATOM 3324 O O . SER A 1 419 ? -25.304 4.896 5.016 1.00 34.12 419 SER A O 1
ATOM 3326 N N . VAL A 1 420 ? -24.584 3.260 6.410 1.00 34.03 420 VAL A N 1
ATOM 3327 C CA . VAL A 1 420 ? -25.823 3.206 7.146 1.00 34.03 420 VAL A CA 1
ATOM 3328 C C . VAL A 1 420 ? -25.498 4.309 8.108 1.00 34.03 420 VAL A C 1
ATOM 3330 O O . VAL A 1 420 ? -24.796 4.106 9.090 1.00 34.03 420 VAL A O 1
ATOM 3333 N N . SER A 1 421 ? -25.780 5.536 7.663 1.00 36.53 421 SER A N 1
ATOM 3334 C CA . SER A 1 421 ? -25.829 6.690 8.516 1.00 36.53 421 SER A CA 1
ATOM 3335 C C . SER A 1 421 ? -26.872 6.275 9.520 1.00 36.53 421 SER A C 1
ATOM 3337 O O . SER A 1 421 ? -28.067 6.389 9.244 1.00 36.53 421 SER A O 1
ATOM 3339 N N . VAL A 1 422 ? -26.403 5.647 10.593 1.00 37.75 422 VAL A N 1
ATOM 3340 C CA . VAL A 1 422 ? -27.224 5.362 11.741 1.00 37.75 422 VAL A CA 1
ATOM 3341 C C . VAL A 1 422 ? -27.723 6.746 12.119 1.00 37.75 422 VAL A C 1
ATOM 3343 O O . VAL A 1 422 ? -26.893 7.656 12.289 1.00 37.75 422 VAL A O 1
ATOM 3346 N N . PRO A 1 423 ? -29.042 6.977 12.070 1.00 38.09 423 PRO A N 1
ATOM 3347 C CA . PRO A 1 423 ? -29.605 8.225 12.540 1.00 38.09 423 PRO A CA 1
ATOM 3348 C C . PRO A 1 423 ? -28.959 8.536 13.900 1.00 38.09 423 PRO A C 1
ATOM 3350 O O . PRO A 1 423 ? -28.727 7.634 14.704 1.00 38.09 423 PRO A O 1
ATOM 3353 N N . ALA A 1 424 ? -28.559 9.787 14.139 1.00 41.94 424 ALA A N 1
ATOM 3354 C CA . ALA A 1 424 ? -27.858 10.177 15.373 1.00 41.94 424 ALA A CA 1
ATOM 3355 C C . ALA A 1 424 ? -28.671 9.875 16.655 1.00 41.94 424 ALA A C 1
ATOM 3357 O O . ALA A 1 424 ? -28.161 9.964 17.766 1.00 41.94 424 ALA A O 1
ATOM 3358 N N . ASP A 1 425 ? -29.938 9.538 16.461 1.00 41.09 425 ASP A N 1
ATOM 3359 C CA . ASP A 1 425 ? -30.973 9.092 17.372 1.00 41.09 425 ASP A CA 1
ATOM 3360 C C . ASP A 1 425 ? -30.954 7.575 17.689 1.00 41.09 425 ASP A C 1
ATOM 3362 O O . ASP A 1 425 ? -31.729 7.152 18.541 1.00 41.09 425 ASP A O 1
ATOM 3366 N N . GLU A 1 426 ? -30.058 6.768 17.094 1.00 47.53 426 GLU A N 1
ATOM 3367 C CA . GLU A 1 426 ? -30.023 5.291 17.241 1.00 47.53 426 GLU A CA 1
ATOM 3368 C C . GLU A 1 426 ? -28.644 4.689 17.626 1.00 47.53 426 GLU A C 1
ATOM 3370 O O . GLU A 1 426 ? -28.475 3.469 17.641 1.00 47.53 426 GLU A O 1
ATOM 3375 N N . ALA A 1 427 ? -27.621 5.497 17.935 1.00 53.47 427 ALA A N 1
ATOM 3376 C CA . ALA A 1 427 ? -26.292 4.972 18.289 1.00 53.47 427 ALA A CA 1
ATOM 3377 C C . ALA A 1 427 ? -26.114 4.815 19.809 1.00 53.47 427 ALA A C 1
ATOM 3379 O O . ALA A 1 427 ? -26.145 5.795 20.545 1.00 53.47 427 ALA A O 1
ATOM 3380 N N . GLU A 1 428 ? -25.890 3.576 20.259 1.00 66.69 428 GLU A N 1
ATOM 3381 C CA . GLU A 1 428 ? -26.020 3.138 21.659 1.00 66.69 428 GLU A CA 1
ATOM 3382 C C . GLU A 1 428 ? -24.753 2.497 22.240 1.00 66.69 428 GLU A C 1
ATOM 3384 O O . GLU A 1 428 ? -24.830 1.638 23.121 1.00 66.69 428 GLU A O 1
ATOM 3389 N N . PHE A 1 429 ? -23.583 2.816 21.691 1.00 75.69 429 PHE A N 1
ATOM 3390 C CA . PHE A 1 429 ? -22.344 2.171 22.110 1.00 75.69 429 PHE A CA 1
ATOM 3391 C C . PHE A 1 429 ? -22.076 2.420 23.602 1.00 75.69 429 PHE A C 1
ATOM 3393 O O . PHE A 1 429 ? -21.971 3.571 24.030 1.00 75.69 429 PHE A O 1
ATOM 3400 N N . VAL A 1 430 ? -21.942 1.332 24.368 1.00 79.50 430 VAL A N 1
ATOM 3401 C CA . VAL A 1 430 ? -21.694 1.354 25.825 1.00 79.50 430 VAL A CA 1
ATOM 3402 C C . VAL A 1 430 ? -20.314 0.817 26.171 1.00 79.50 430 VAL A C 1
ATOM 3404 O O . VAL A 1 430 ? -19.695 1.253 27.135 1.00 79.50 430 VAL A O 1
ATOM 3407 N N . ARG A 1 431 ? -19.833 -0.166 25.410 1.00 87.06 431 ARG A N 1
ATOM 3408 C CA . ARG A 1 431 ? -18.509 -0.756 25.606 1.00 87.06 431 ARG A CA 1
ATOM 3409 C C . ARG A 1 431 ? -18.027 -1.462 24.343 1.00 87.06 431 ARG A C 1
ATOM 3411 O O . ARG A 1 431 ? -18.831 -1.928 23.532 1.00 87.06 431 ARG A O 1
ATOM 3418 N N . ALA A 1 432 ? -16.717 -1.609 24.220 1.00 91.19 432 ALA A N 1
ATOM 3419 C CA . ALA A 1 432 ? -16.092 -2.537 23.291 1.00 91.19 432 ALA A CA 1
ATOM 3420 C C . ALA A 1 432 ? -15.793 -3.838 24.048 1.00 91.19 432 ALA A C 1
ATOM 3422 O O . ALA A 1 432 ? -15.021 -3.842 25.005 1.00 91.19 432 ALA A O 1
ATOM 3423 N N . THR A 1 433 ? -16.422 -4.944 23.650 1.00 91.31 433 THR A N 1
ATOM 3424 C CA . THR A 1 433 ? -16.138 -6.267 24.232 1.00 91.31 433 THR A CA 1
ATOM 3425 C C . THR A 1 433 ? -15.033 -6.937 23.445 1.00 91.31 433 THR A C 1
ATOM 3427 O O . THR A 1 433 ? -15.130 -7.031 22.221 1.00 91.31 433 THR A O 1
ATOM 3430 N N . SER A 1 434 ? -13.992 -7.379 24.136 1.00 92.75 434 SER A N 1
ATOM 3431 C CA . SER A 1 434 ? -12.843 -7.997 23.501 1.00 92.75 434 SER A CA 1
ATOM 3432 C C . SER A 1 434 ? -13.241 -9.288 22.786 1.00 92.75 434 SER A C 1
ATOM 3434 O O . SER A 1 434 ? -13.969 -10.126 23.321 1.00 92.75 434 SER A O 1
ATOM 3436 N N . GLY A 1 435 ? -12.779 -9.432 21.548 1.00 87.62 435 GLY A N 1
ATOM 3437 C CA . GLY A 1 435 ? -12.861 -10.663 20.770 1.00 87.62 435 GLY A CA 1
ATOM 3438 C C . GLY A 1 435 ? -11.623 -11.547 20.902 1.00 87.62 435 GLY A C 1
ATOM 3439 O O . GLY A 1 435 ? -11.650 -12.683 20.434 1.00 87.62 435 GLY A O 1
ATOM 3440 N N . VAL A 1 436 ? -10.566 -11.047 21.550 1.00 87.69 436 VAL A N 1
ATOM 3441 C CA . VAL A 1 436 ? -9.258 -11.702 21.665 1.00 87.69 436 VAL A CA 1
ATOM 3442 C C . VAL A 1 436 ? -8.783 -11.723 23.119 1.00 87.69 436 VAL A C 1
ATOM 3444 O O . VAL A 1 436 ? -9.147 -10.883 23.936 1.00 87.69 436 VAL A O 1
ATOM 3447 N N . TYR A 1 437 ? -7.978 -12.714 23.490 1.00 87.38 437 TYR A N 1
ATOM 3448 C CA . TYR A 1 437 ? -7.612 -12.912 24.899 1.00 87.38 437 TYR A CA 1
ATOM 3449 C C . TYR A 1 437 ? -6.579 -11.908 25.431 1.00 87.38 437 TYR A C 1
ATOM 3451 O O . TYR A 1 437 ? -6.391 -11.816 26.642 1.00 87.38 437 TYR A O 1
ATOM 3459 N N . ASP A 1 438 ? -5.891 -11.191 24.545 1.00 89.94 438 ASP A N 1
ATOM 3460 C CA . ASP A 1 438 ? -4.761 -10.314 24.850 1.00 89.94 438 ASP A CA 1
ATOM 3461 C C . ASP A 1 438 ? -5.141 -8.843 25.059 1.00 89.94 438 ASP A C 1
ATOM 3463 O O . ASP A 1 438 ? -4.269 -8.041 25.375 1.00 89.94 438 ASP A O 1
ATOM 3467 N N . VAL A 1 439 ? -6.422 -8.474 24.944 1.00 93.75 439 VAL A N 1
ATOM 3468 C CA . VAL A 1 439 ? -6.894 -7.112 25.252 1.00 93.75 439 VAL A CA 1
ATOM 3469 C C . VAL A 1 439 ? -8.124 -7.130 26.175 1.00 93.75 439 VAL A C 1
ATOM 3471 O O . VAL A 1 439 ? -8.947 -8.046 26.081 1.00 93.75 439 VAL A O 1
ATOM 3474 N N . PRO A 1 440 ? -8.277 -6.146 27.084 1.00 95.62 440 PRO A N 1
ATOM 3475 C CA . PRO A 1 440 ? -9.413 -6.072 28.004 1.00 95.62 440 PRO A CA 1
ATOM 3476 C C . PRO A 1 440 ? -10.683 -5.531 27.331 1.00 95.62 440 PRO A C 1
ATOM 3478 O O . PRO A 1 440 ? -10.612 -4.814 26.335 1.00 95.62 440 PRO A O 1
ATOM 3481 N N . ASP A 1 441 ? -11.849 -5.797 27.927 1.00 92.81 441 ASP A N 1
ATOM 3482 C CA . ASP A 1 441 ? -13.087 -5.060 27.626 1.00 92.81 441 ASP A CA 1
ATOM 3483 C C . ASP A 1 441 ? -12.911 -3.569 27.957 1.00 92.81 441 ASP A C 1
ATOM 3485 O O . ASP A 1 441 ? -12.379 -3.239 29.020 1.00 92.81 441 ASP A O 1
ATOM 3489 N N . LEU A 1 442 ? -13.400 -2.676 27.092 1.00 94.56 442 LEU A N 1
ATOM 3490 C CA . LEU A 1 442 ? -13.289 -1.224 27.262 1.00 94.56 442 LEU A CA 1
ATOM 3491 C C . LEU A 1 442 ? -14.663 -0.592 27.463 1.00 94.56 442 LEU A C 1
ATOM 3493 O O . LEU A 1 442 ? -15.497 -0.610 26.558 1.00 94.56 442 LEU A O 1
ATOM 3497 N N . ASP A 1 443 ? -14.874 -0.005 28.632 1.00 90.31 443 ASP A N 1
ATOM 3498 C CA . ASP A 1 443 ? -16.110 0.685 28.985 1.00 90.31 443 ASP A CA 1
ATOM 3499 C C . ASP A 1 443 ? -16.029 2.168 28.591 1.00 90.31 443 ASP A C 1
ATOM 3501 O O . ASP A 1 443 ? -14.942 2.751 28.528 1.00 90.31 443 ASP A O 1
ATOM 3505 N N . ILE A 1 444 ? -17.172 2.792 28.303 1.00 87.06 444 ILE A N 1
ATOM 3506 C CA . ILE A 1 444 ? -17.216 4.234 28.049 1.00 87.06 444 ILE A CA 1
ATOM 3507 C C . ILE A 1 444 ? -16.961 5.051 29.319 1.00 87.06 444 ILE A C 1
ATOM 3509 O O . ILE A 1 444 ? -17.420 4.715 30.410 1.00 87.06 444 ILE A O 1
ATOM 3513 N N . ASP A 1 445 ? -16.313 6.197 29.148 1.00 86.81 445 ASP A N 1
ATOM 3514 C CA . ASP A 1 445 ? -16.221 7.230 30.168 1.00 86.81 445 ASP A CA 1
ATOM 3515 C C . ASP A 1 445 ? -17.487 8.094 30.126 1.00 86.81 445 ASP A C 1
ATOM 3517 O O . ASP A 1 445 ? -17.646 9.004 29.302 1.00 86.81 445 ASP A O 1
ATOM 3521 N N . THR A 1 446 ? -18.432 7.777 31.011 1.00 80.38 446 THR A N 1
ATOM 3522 C CA . THR A 1 446 ? -19.730 8.460 31.048 1.00 80.38 446 THR A CA 1
ATOM 3523 C C . THR A 1 446 ? -19.620 9.942 31.406 1.00 80.38 446 THR A C 1
ATOM 3525 O O . THR A 1 446 ? -20.490 10.717 31.008 1.00 80.38 446 THR A O 1
ATOM 3528 N N . GLU A 1 447 ? -18.560 10.352 32.112 1.00 81.81 447 GLU A N 1
ATOM 3529 C CA . GLU A 1 447 ? -18.324 11.754 32.461 1.00 81.81 447 GLU A CA 1
ATOM 3530 C C . GLU A 1 447 ? -17.877 12.529 31.220 1.00 81.81 447 GLU A C 1
ATOM 3532 O O . GLU A 1 447 ? -18.543 13.493 30.846 1.00 81.81 447 GLU A O 1
ATOM 3537 N N . LYS A 1 448 ? -16.861 12.047 30.489 1.00 80.56 448 LYS A N 1
ATOM 3538 C CA . LYS A 1 448 ? -16.411 12.675 29.229 1.00 80.56 448 LYS A CA 1
ATOM 3539 C C . LYS A 1 448 ? -17.512 12.738 28.176 1.00 80.56 448 LYS A C 1
ATOM 3541 O O . LYS A 1 448 ? -17.633 13.734 27.451 1.00 80.56 448 LYS A O 1
ATOM 3546 N N . ILE A 1 449 ? -18.318 11.678 28.073 1.00 75.56 449 ILE A N 1
ATOM 3547 C CA . ILE A 1 449 ? -19.487 11.656 27.188 1.00 75.56 449 ILE A CA 1
ATOM 3548 C C . ILE A 1 449 ? -20.508 12.691 27.655 1.00 75.56 449 ILE A C 1
ATOM 3550 O O . ILE A 1 449 ? -20.980 13.482 26.841 1.00 75.56 449 ILE A O 1
ATOM 3554 N N . GLY A 1 450 ? -20.818 12.738 28.951 1.00 70.31 450 GLY A N 1
ATOM 3555 C CA . GLY A 1 450 ? -21.705 13.740 29.531 1.00 70.31 450 GLY A CA 1
ATOM 3556 C C . GLY A 1 450 ? -21.228 15.166 29.255 1.00 70.31 450 GLY A C 1
ATOM 3557 O O . GLY A 1 450 ? -21.997 15.989 28.772 1.00 70.31 450 GLY A O 1
ATOM 3558 N N . GLU A 1 451 ? -19.956 15.477 29.468 1.00 72.62 451 GLU A N 1
ATOM 3559 C CA . GLU A 1 451 ? -19.393 16.805 29.203 1.00 72.62 451 GLU A CA 1
ATOM 3560 C C . GLU A 1 451 ? -19.487 17.194 27.725 1.00 72.62 451 GLU A C 1
ATOM 3562 O O . GLU A 1 451 ? -19.943 18.291 27.390 1.00 72.62 451 GLU A O 1
ATOM 3567 N N . THR A 1 452 ? -19.105 16.278 26.836 1.00 71.25 452 THR A N 1
ATOM 3568 C CA . THR A 1 452 ? -19.061 16.524 25.389 1.00 71.25 452 THR A CA 1
ATOM 3569 C C . THR A 1 452 ? -20.463 16.625 24.796 1.00 71.25 452 THR A C 1
ATOM 3571 O O . THR A 1 452 ? -20.740 17.521 23.993 1.00 71.25 452 THR A O 1
ATOM 3574 N N . TYR A 1 453 ? -21.357 15.721 25.199 1.00 66.56 453 TYR A N 1
ATOM 3575 C CA . TYR A 1 453 ? -22.655 15.535 24.562 1.00 66.56 453 TYR A CA 1
ATOM 3576 C C . TYR A 1 453 ? -23.843 16.062 25.373 1.00 66.56 453 TYR A C 1
ATOM 3578 O O . TYR A 1 453 ? -24.946 16.115 24.834 1.00 66.56 453 TYR A O 1
ATOM 3586 N N . SER A 1 454 ? -23.665 16.533 26.615 1.00 60.12 454 SER A N 1
ATOM 3587 C CA . SER A 1 454 ? -24.751 17.101 27.446 1.00 60.12 454 SER A CA 1
ATOM 3588 C C . SER A 1 454 ? -25.600 18.115 26.683 1.00 60.12 454 SER A C 1
ATOM 3590 O O . SER A 1 454 ? -26.822 18.048 26.715 1.00 60.12 454 SER A O 1
ATOM 3592 N N . LYS A 1 455 ? -24.982 19.008 25.905 1.00 56.66 455 LYS A N 1
ATOM 3593 C CA . LYS A 1 455 ? -25.699 20.028 25.116 1.00 56.66 455 LYS A CA 1
ATOM 3594 C C . LYS A 1 455 ? -26.614 19.465 24.016 1.00 56.66 455 LYS A C 1
ATOM 3596 O O . LYS A 1 455 ? -27.422 20.222 23.490 1.00 56.66 455 LYS A O 1
ATOM 3601 N N . PHE A 1 456 ? -26.484 18.187 23.659 1.00 56.69 456 PHE A N 1
ATOM 3602 C CA . PHE A 1 456 ? -27.405 17.482 22.762 1.00 56.69 456 PHE A CA 1
ATOM 3603 C C . PHE A 1 456 ? -28.552 16.806 23.509 1.00 56.69 456 PHE A C 1
ATOM 3605 O O . PHE A 1 456 ? -29.644 16.674 22.961 1.00 56.69 456 PHE A O 1
ATOM 3612 N N . PHE A 1 457 ? -28.314 16.393 24.754 1.00 55.69 457 PHE A N 1
ATOM 3613 C CA . PHE A 1 457 ? -29.305 15.705 25.578 1.00 55.69 457 PHE A CA 1
ATOM 3614 C C . PHE A 1 457 ? -30.196 16.652 26.377 1.00 55.69 457 PHE A C 1
ATOM 3616 O O . PHE A 1 457 ? -31.214 16.201 26.890 1.00 55.69 457 PHE A O 1
ATOM 3623 N N . PHE A 1 458 ? -29.858 17.939 26.472 1.00 54.78 458 PHE A N 1
ATOM 3624 C CA . PHE A 1 458 ? -30.695 18.955 27.106 1.00 54.78 458 PHE A CA 1
ATOM 3625 C C . PHE A 1 458 ? -31.296 19.897 26.055 1.00 54.78 458 PHE A C 1
ATOM 3627 O O . PHE A 1 458 ? -30.607 20.343 25.137 1.00 54.78 458 PHE A O 1
ATOM 3634 N N . ASP A 1 459 ? -32.590 20.199 26.174 1.00 58.03 459 ASP A N 1
ATOM 3635 C CA . ASP A 1 459 ? -33.242 21.205 25.338 1.00 58.03 459 ASP A CA 1
ATOM 3636 C C . ASP A 1 459 ? -32.687 22.617 25.619 1.00 58.03 459 ASP A C 1
ATOM 3638 O O . ASP A 1 459 ? -31.860 22.838 26.508 1.00 58.03 459 ASP A O 1
ATOM 3642 N N . ARG A 1 460 ? -33.145 23.612 24.847 1.00 52.81 460 ARG A N 1
ATOM 3643 C CA . ARG A 1 460 ? -32.724 25.016 25.004 1.00 52.81 460 ARG A CA 1
ATOM 3644 C C . ARG A 1 460 ? -32.969 25.566 26.421 1.00 52.81 460 ARG A C 1
ATOM 3646 O O . ARG A 1 460 ? -32.310 26.533 26.803 1.00 52.81 460 ARG A O 1
ATOM 3653 N N . ASP A 1 461 ? -33.882 24.957 27.170 1.00 58.97 461 ASP A N 1
ATOM 3654 C CA . ASP A 1 461 ? -34.289 25.350 28.515 1.00 58.97 461 ASP A CA 1
ATOM 3655 C C . ASP A 1 461 ? -33.600 24.502 29.608 1.00 58.97 461 ASP A C 1
ATOM 3657 O O . ASP A 1 461 ? -33.859 24.696 30.796 1.00 58.97 461 ASP A O 1
ATOM 3661 N N . GLY A 1 462 ? -32.677 23.607 29.229 1.00 56.84 462 GLY A N 1
ATOM 3662 C CA . GLY A 1 462 ? -31.906 22.767 30.144 1.00 56.84 462 GLY A CA 1
ATOM 3663 C C . GLY A 1 462 ? -32.653 21.530 30.647 1.00 56.84 462 GLY A C 1
ATOM 3664 O O . GLY A 1 462 ? -32.169 20.874 31.570 1.00 56.84 462 GLY A O 1
ATOM 3665 N N . ASN A 1 463 ? -33.812 21.190 30.076 1.00 58.25 463 ASN A N 1
ATOM 3666 C CA . ASN A 1 463 ? -34.524 19.966 30.438 1.00 58.25 463 ASN A CA 1
ATOM 3667 C C . ASN A 1 463 ? -33.939 18.780 29.670 1.00 58.25 463 ASN A C 1
ATOM 3669 O O . ASN A 1 463 ? -33.658 18.922 28.478 1.00 58.25 463 ASN A O 1
ATOM 3673 N N . PRO A 1 464 ? -33.765 17.605 30.304 1.00 55.94 464 PRO A N 1
ATOM 3674 C CA . PRO A 1 464 ? -33.369 16.408 29.579 1.00 55.94 464 PRO A CA 1
ATOM 3675 C C . PRO A 1 464 ? -34.398 16.144 28.476 1.00 55.94 464 PRO A C 1
ATOM 3677 O O . PRO A 1 464 ? -35.608 16.180 28.712 1.00 55.94 464 PRO A O 1
ATOM 3680 N N . GLY A 1 465 ? -33.914 15.927 27.257 1.00 55.12 465 GLY A N 1
ATOM 3681 C CA . GLY A 1 465 ? -34.726 15.598 26.099 1.00 55.12 465 GLY A CA 1
ATOM 3682 C C . GLY A 1 465 ? -35.532 14.319 26.325 1.00 55.12 465 GLY A C 1
ATOM 3683 O O . GLY A 1 465 ? -35.365 13.602 27.312 1.00 55.12 465 GLY A O 1
ATOM 3684 N N . ARG A 1 466 ? -36.411 14.012 25.367 1.00 44.69 466 ARG A N 1
ATOM 3685 C CA . ARG A 1 466 ? -37.426 12.942 25.445 1.00 44.69 466 ARG A CA 1
ATOM 3686 C C . ARG A 1 466 ? -36.901 11.538 25.807 1.00 44.69 466 ARG A C 1
ATOM 3688 O O . ARG A 1 466 ? -37.721 10.687 26.128 1.00 44.69 466 ARG A O 1
ATOM 3695 N N . TYR A 1 467 ? -35.588 11.309 25.750 1.00 46.50 467 TYR A N 1
ATOM 3696 C CA . TYR A 1 467 ? -34.940 10.004 25.906 1.00 46.50 467 TYR A CA 1
ATOM 3697 C C . TYR A 1 467 ? -34.126 9.827 27.197 1.00 46.50 467 TYR A C 1
ATOM 3699 O O . TYR A 1 467 ? -33.572 8.755 27.408 1.00 46.50 467 TYR A O 1
ATOM 3707 N N . GLY A 1 468 ? -34.087 10.815 28.098 1.00 49.38 468 GLY A N 1
ATOM 3708 C CA . GLY A 1 468 ? -33.287 10.698 29.322 1.00 49.38 468 GLY A CA 1
ATOM 3709 C C . GLY A 1 468 ? -31.773 10.698 29.054 1.00 49.38 468 GLY A C 1
ATOM 3710 O O . GLY A 1 468 ? -31.306 10.594 27.924 1.00 49.38 468 GLY A O 1
ATOM 3711 N N . VAL A 1 469 ? -30.993 10.903 30.112 1.00 49.56 469 VAL A N 1
ATOM 3712 C CA . VAL A 1 469 ? -29.535 11.102 30.062 1.00 49.56 469 VAL A CA 1
ATOM 3713 C C . VAL A 1 469 ? -28.827 9.745 29.982 1.00 49.56 469 VAL A C 1
ATOM 3715 O O . VAL A 1 469 ? -28.188 9.324 30.942 1.00 49.56 469 VAL A O 1
ATOM 3718 N N . TYR A 1 470 ? -28.979 9.014 28.878 1.00 53.25 470 TYR A N 1
ATOM 3719 C CA . TYR A 1 470 ? -28.134 7.842 28.639 1.00 53.25 470 TYR A CA 1
ATOM 3720 C C . TYR A 1 470 ? -26.834 8.309 27.973 1.00 53.25 470 TYR A C 1
ATOM 3722 O O . TYR A 1 470 ? -26.896 8.911 26.898 1.00 53.25 470 TYR A O 1
ATOM 3730 N N . PRO A 1 471 ? -25.658 8.095 28.593 1.00 54.38 471 PRO A N 1
ATOM 3731 C CA . PRO A 1 471 ? -24.384 8.423 27.971 1.00 54.38 471 PRO A CA 1
ATOM 3732 C C . PRO A 1 471 ? -24.147 7.426 26.833 1.00 54.38 471 PRO A C 1
ATOM 3734 O O . PRO A 1 471 ? -23.713 6.304 27.061 1.00 54.38 471 PRO A O 1
ATOM 3737 N N . LEU A 1 472 ? -24.485 7.818 25.607 1.00 61.78 472 LEU A N 1
ATOM 3738 C CA . LEU A 1 472 ? -24.251 7.017 24.407 1.00 61.78 472 LEU A CA 1
ATOM 3739 C C . LEU A 1 472 ? -23.167 7.685 23.569 1.00 61.78 472 LEU A C 1
ATOM 3741 O O . LEU A 1 472 ? -23.177 8.907 23.403 1.00 61.78 472 LEU A O 1
ATOM 3745 N N . MET A 1 473 ? -22.245 6.887 23.027 1.00 66.25 473 MET A N 1
ATOM 3746 C CA . MET A 1 473 ? -21.237 7.387 22.097 1.00 66.25 473 MET A CA 1
ATOM 3747 C C . MET A 1 473 ? -21.710 7.229 20.641 1.00 66.25 473 MET A C 1
ATOM 3749 O O . MET A 1 473 ? -21.820 6.096 20.159 1.00 66.25 473 MET A O 1
ATOM 3753 N N . PRO A 1 474 ? -21.974 8.332 19.914 1.00 62.00 474 PRO A N 1
ATOM 3754 C CA . PRO A 1 474 ? -22.296 8.273 18.494 1.00 62.00 474 PRO A CA 1
ATOM 3755 C C . PRO A 1 474 ? -21.036 8.100 17.634 1.00 62.00 474 PRO A C 1
ATOM 3757 O O . PRO A 1 474 ? -19.928 8.428 18.054 1.00 62.00 474 PRO A O 1
ATOM 3760 N N . GLY A 1 475 ? -21.224 7.659 16.386 1.00 62.91 475 GLY A N 1
ATOM 3761 C CA . GLY A 1 475 ? -20.173 7.680 15.359 1.00 62.91 475 GLY A CA 1
ATOM 3762 C C . GLY A 1 475 ? -19.257 6.457 15.307 1.00 62.91 475 GLY A C 1
ATOM 3763 O O . GLY A 1 475 ? -18.311 6.476 14.528 1.00 62.91 475 GLY A O 1
ATOM 3764 N N . VAL A 1 476 ? -19.549 5.404 16.076 1.00 74.06 476 VAL A N 1
ATOM 3765 C CA . VAL A 1 476 ? -18.824 4.132 15.974 1.00 74.06 476 VAL A CA 1
ATOM 3766 C C . VAL A 1 476 ? -19.302 3.360 14.745 1.00 74.06 476 VAL A C 1
ATOM 3768 O O . VAL A 1 476 ? -20.453 2.922 14.691 1.00 74.06 476 VAL A O 1
ATOM 3771 N N . ASP A 1 477 ? -18.413 3.176 13.773 1.00 72.06 477 ASP A N 1
ATOM 3772 C CA . ASP A 1 477 ? -18.704 2.394 12.569 1.00 72.06 477 ASP A CA 1
ATOM 3773 C C . ASP A 1 477 ? -18.599 0.882 12.844 1.00 72.06 477 ASP A C 1
ATOM 3775 O O . ASP A 1 477 ? -17.832 0.426 13.691 1.00 72.06 477 ASP A O 1
ATOM 3779 N N . ILE A 1 478 ? -19.352 0.078 12.093 1.00 75.19 478 ILE A N 1
ATOM 3780 C CA . ILE A 1 478 ? -19.258 -1.386 12.127 1.00 75.19 478 ILE A CA 1
ATOM 3781 C C . ILE A 1 478 ? -18.426 -1.886 10.950 1.00 75.19 478 ILE A C 1
ATOM 3783 O O . ILE A 1 478 ? -18.604 -1.451 9.810 1.00 75.19 478 ILE A O 1
ATOM 3787 N N . ILE A 1 479 ? -17.540 -2.839 11.229 1.00 72.69 479 ILE A N 1
ATOM 3788 C CA . ILE A 1 479 ? -16.606 -3.425 10.273 1.00 72.69 479 ILE A CA 1
ATOM 3789 C C . ILE A 1 479 ? -17.071 -4.837 9.908 1.00 72.69 479 ILE A C 1
ATOM 3791 O O . ILE A 1 479 ? -17.492 -5.622 10.759 1.00 72.69 479 ILE A O 1
ATOM 3795 N N . MET A 1 480 ? -16.960 -5.192 8.631 1.00 67.69 480 MET A N 1
ATOM 3796 C CA . MET A 1 480 ? -17.026 -6.586 8.198 1.00 67.69 480 MET A CA 1
ATOM 3797 C C . MET A 1 480 ? -15.603 -7.128 8.081 1.00 67.69 480 MET A C 1
ATOM 3799 O O . MET A 1 480 ? -14.822 -6.631 7.273 1.00 67.69 480 MET A O 1
ATOM 3803 N N . ALA A 1 481 ? -15.262 -8.127 8.895 1.00 63.75 481 ALA A N 1
ATOM 3804 C CA . ALA A 1 481 ? -13.943 -8.749 8.851 1.00 63.75 481 ALA A CA 1
ATOM 3805 C C . ALA A 1 481 ? -13.746 -9.513 7.527 1.00 63.75 481 ALA A C 1
ATOM 3807 O O . ALA A 1 481 ? 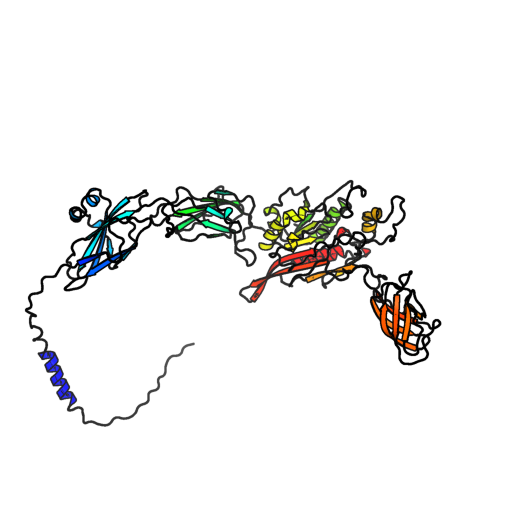-14.577 -10.345 7.153 1.00 63.75 481 ALA A O 1
ATOM 3808 N N . GLY A 1 482 ? -12.654 -9.221 6.816 1.00 63.97 482 GLY A N 1
ATOM 3809 C CA . GLY A 1 482 ? -12.219 -9.993 5.655 1.00 63.97 482 GLY A CA 1
ATOM 3810 C C . GLY A 1 482 ? -11.658 -11.368 6.030 1.00 63.97 482 GLY A C 1
ATOM 3811 O O . GLY A 1 482 ? -11.386 -11.663 7.193 1.00 63.97 482 GLY A O 1
ATOM 3812 N N . SER A 1 483 ? -11.452 -12.219 5.021 1.00 65.00 483 SER A N 1
ATOM 3813 C CA . SER A 1 483 ? -10.793 -13.516 5.206 1.00 65.00 483 SER A CA 1
ATOM 3814 C C . SER A 1 483 ? -9.366 -13.317 5.727 1.00 65.00 483 SER A C 1
ATOM 3816 O O . SER A 1 483 ? -8.531 -12.762 5.020 1.00 65.00 483 SER A O 1
ATOM 3818 N N . GLY A 1 484 ? -9.086 -13.799 6.940 1.00 71.56 484 GLY A N 1
ATOM 3819 C CA . GLY A 1 484 ? -7.776 -13.679 7.592 1.00 71.56 484 GLY A CA 1
ATOM 3820 C C . GLY A 1 484 ? -7.633 -12.485 8.541 1.00 71.56 484 GLY A C 1
ATOM 3821 O O . GLY A 1 484 ? -6.593 -12.360 9.176 1.00 71.56 484 GLY A O 1
ATOM 3822 N N . ALA A 1 485 ? -8.652 -11.628 8.670 1.00 79.62 485 ALA A N 1
ATOM 3823 C CA . ALA A 1 485 ? -8.694 -10.615 9.720 1.00 79.62 485 ALA A CA 1
ATOM 3824 C C . ALA A 1 485 ? -9.306 -11.194 11.006 1.00 79.62 485 ALA A C 1
ATOM 3826 O O . ALA A 1 485 ? -10.316 -11.900 10.968 1.00 79.62 485 ALA A O 1
ATOM 3827 N N . GLU A 1 486 ? -8.721 -10.858 12.150 1.00 86.44 486 GLU A N 1
ATOM 3828 C CA . GLU A 1 486 ? -9.224 -11.213 13.474 1.00 86.44 486 GLU A CA 1
ATOM 3829 C C . GLU A 1 486 ? -10.032 -10.044 14.053 1.00 86.44 486 GLU A C 1
ATOM 3831 O O . GLU A 1 486 ? -9.632 -8.881 13.956 1.00 86.44 486 GLU A O 1
ATOM 3836 N N . THR A 1 487 ? -11.187 -10.338 14.655 1.00 87.81 487 THR A N 1
ATOM 3837 C CA . THR A 1 487 ? -11.990 -9.314 15.338 1.00 87.81 487 THR A CA 1
ATOM 3838 C C . THR A 1 487 ? -11.424 -9.059 16.727 1.00 87.81 487 THR A C 1
ATOM 3840 O O . THR A 1 487 ? -11.522 -9.917 17.597 1.00 87.81 487 THR A O 1
ATOM 3843 N N . VAL A 1 488 ? -10.877 -7.862 16.938 1.00 92.31 488 VAL A N 1
ATOM 3844 C CA . VAL A 1 488 ? -10.312 -7.434 18.226 1.00 92.31 488 VAL A CA 1
ATOM 3845 C C . VAL A 1 488 ? -11.414 -6.983 19.175 1.00 92.31 488 VAL A C 1
ATOM 3847 O O . VAL A 1 488 ? -11.382 -7.328 20.349 1.00 92.31 488 VAL A O 1
ATOM 3850 N N . TYR A 1 489 ? -12.415 -6.253 18.672 1.00 93.56 489 TYR A N 1
ATOM 3851 C CA . TYR A 1 489 ? -13.527 -5.770 19.487 1.00 93.56 489 TYR A CA 1
ATOM 3852 C C . TYR A 1 489 ? -14.876 -5.911 18.796 1.00 93.56 489 TYR A C 1
ATOM 3854 O O . TYR A 1 489 ? -15.030 -5.637 17.603 1.00 93.56 489 TYR A O 1
ATOM 3862 N N . TYR A 1 490 ? -15.868 -6.267 19.604 1.00 88.44 490 TYR A N 1
ATOM 3863 C CA . TYR A 1 490 ? -17.278 -6.276 19.265 1.00 88.44 490 TYR A CA 1
ATOM 3864 C C . TYR A 1 490 ? -17.997 -5.073 19.877 1.00 88.44 490 TYR A C 1
ATOM 3866 O O . TYR A 1 490 ? -17.818 -4.741 21.053 1.00 88.44 490 TYR A O 1
ATOM 3874 N N . PHE A 1 491 ? -18.874 -4.468 19.084 1.00 87.12 491 PHE A N 1
ATOM 3875 C CA . PHE A 1 491 ? -19.756 -3.384 19.481 1.00 87.12 491 PHE A CA 1
ATOM 3876 C C . PHE A 1 491 ? -20.776 -3.887 20.503 1.00 87.12 491 PHE A C 1
ATOM 3878 O O . PHE A 1 491 ? -21.572 -4.782 20.203 1.00 87.12 491 PHE A O 1
ATOM 3885 N N . LYS A 1 492 ? -20.803 -3.307 21.704 1.00 85.31 492 LYS A N 1
ATOM 3886 C CA . LYS A 1 492 ? -21.839 -3.601 22.697 1.00 85.31 492 LYS A CA 1
ATOM 3887 C C . LYS A 1 492 ? -22.792 -2.417 22.824 1.00 85.31 492 LYS A C 1
ATOM 3889 O O . LYS A 1 492 ? -22.403 -1.336 23.265 1.00 85.31 492 LYS A O 1
ATOM 3894 N N . SER A 1 493 ? -24.050 -2.661 22.469 1.00 78.12 493 SER A N 1
ATOM 3895 C CA . SER A 1 493 ? -25.163 -1.740 22.710 1.00 78.12 493 SER A CA 1
ATOM 3896 C C . SER A 1 493 ? -25.809 -1.977 24.078 1.00 78.12 493 SER A C 1
ATOM 3898 O O . SER A 1 493 ? -25.620 -3.044 24.676 1.00 78.12 493 SER A O 1
ATOM 3900 N N . TYR A 1 494 ? -26.641 -1.032 24.526 1.00 69.12 494 TYR A N 1
ATOM 3901 C CA . TYR A 1 494 ? -27.522 -1.248 25.672 1.00 69.12 494 TYR A CA 1
ATOM 3902 C C . TYR A 1 494 ? -28.459 -2.441 25.447 1.00 69.12 494 TYR A C 1
ATOM 3904 O O . TYR A 1 494 ? -28.928 -2.719 24.340 1.00 69.12 494 TYR A O 1
ATOM 3912 N N . THR A 1 495 ? -28.747 -3.119 26.549 1.00 65.31 495 THR A N 1
ATOM 3913 C CA . THR A 1 495 ? -29.867 -4.037 26.759 1.00 65.31 495 THR A CA 1
ATOM 3914 C C . THR A 1 495 ? -30.678 -3.484 27.934 1.00 65.31 495 THR A C 1
ATOM 3916 O O . THR A 1 495 ? -30.118 -2.761 28.759 1.00 65.31 495 THR A O 1
ATOM 3919 N N . ASP A 1 496 ? -31.980 -3.777 28.027 1.00 57.62 496 ASP A N 1
ATOM 3920 C CA . ASP A 1 496 ? -32.880 -3.166 29.035 1.00 57.62 496 ASP A CA 1
ATOM 3921 C C . ASP A 1 496 ? -32.444 -3.427 30.497 1.00 57.62 496 ASP A C 1
ATOM 3923 O O . ASP A 1 496 ? -32.832 -2.719 31.426 1.00 57.62 496 ASP A O 1
ATOM 3927 N N . THR A 1 497 ? -31.534 -4.380 30.703 1.00 54.03 497 THR A N 1
ATOM 3928 C CA . THR A 1 497 ? -30.627 -4.415 31.851 1.00 54.03 497 THR A CA 1
ATOM 3929 C C . THR A 1 497 ? -29.178 -4.482 31.375 1.00 54.03 497 THR A C 1
ATOM 3931 O O . THR A 1 497 ? -28.829 -5.241 30.471 1.00 54.03 497 THR A O 1
ATOM 3934 N N . ALA A 1 498 ? -28.289 -3.728 32.020 1.00 44.94 498 ALA A N 1
ATOM 3935 C CA . ALA A 1 498 ? -26.844 -3.788 31.783 1.00 44.94 498 ALA A CA 1
ATOM 3936 C C . ALA A 1 498 ? -26.194 -5.136 32.200 1.00 44.94 498 ALA A C 1
ATOM 3938 O O . ALA A 1 498 ? -24.981 -5.287 32.100 1.00 44.94 498 ALA A O 1
ATOM 3939 N N . SER A 1 499 ? -26.974 -6.107 32.694 1.00 45.53 499 SER A N 1
ATOM 3940 C CA . SER A 1 499 ? -26.496 -7.262 33.467 1.00 45.53 499 SER A CA 1
ATOM 3941 C C . SER A 1 499 ? -26.476 -8.609 32.736 1.00 45.53 499 SER A C 1
ATOM 3943 O O . SER A 1 499 ? -26.024 -9.584 33.327 1.00 45.53 499 SER A O 1
ATOM 3945 N N . GLY A 1 500 ? -26.949 -8.706 31.491 1.00 58.34 500 GLY A N 1
ATOM 3946 C CA . GLY A 1 500 ? -27.222 -10.024 30.899 1.00 58.34 500 GLY A CA 1
ATOM 3947 C C . GLY A 1 500 ? -28.437 -10.700 31.546 1.00 58.34 500 GLY A C 1
ATOM 3948 O O . GLY A 1 500 ? -29.265 -9.999 32.136 1.00 58.34 500 GLY A O 1
ATOM 3949 N N . ASP A 1 501 ? -28.545 -12.023 31.369 1.00 62.56 501 ASP A N 1
ATOM 3950 C CA . ASP A 1 501 ? -29.653 -12.899 31.780 1.00 62.56 501 ASP A CA 1
ATOM 3951 C C . ASP A 1 501 ? -30.333 -12.424 33.077 1.00 62.56 501 ASP A C 1
ATOM 3953 O O . ASP A 1 501 ? -29.723 -12.352 34.146 1.00 62.56 501 ASP A O 1
ATOM 3957 N N . VAL A 1 502 ? -31.611 -12.069 32.975 1.00 78.00 502 VAL A N 1
ATOM 3958 C CA . VAL A 1 502 ? -32.479 -11.797 34.117 1.00 78.00 502 VAL A CA 1
ATOM 3959 C C . VAL A 1 502 ? -32.993 -13.134 34.622 1.00 78.00 502 VAL A C 1
ATOM 3961 O O . VAL A 1 502 ? -33.479 -13.935 33.830 1.00 78.00 502 VAL A O 1
ATOM 3964 N N . MET A 1 503 ? -32.891 -13.360 35.930 1.00 83.88 503 MET A N 1
ATOM 3965 C CA . MET A 1 503 ? -33.321 -14.599 36.575 1.00 83.88 503 MET A CA 1
ATOM 3966 C C . MET A 1 503 ? -34.404 -14.300 37.609 1.00 83.88 503 MET A C 1
ATOM 3968 O O . MET A 1 503 ? -34.279 -13.331 38.363 1.00 83.88 503 MET A O 1
ATOM 3972 N N . ASN A 1 504 ? -35.407 -15.171 37.690 1.00 88.62 504 ASN A N 1
ATOM 3973 C CA . ASN A 1 504 ? -36.520 -15.129 38.637 1.00 88.62 504 ASN A CA 1
ATOM 3974 C C . ASN A 1 504 ? -37.290 -13.799 38.616 1.00 88.62 504 ASN A C 1
ATOM 3976 O O . ASN A 1 504 ? -37.700 -13.299 39.666 1.00 88.62 504 ASN A O 1
ATOM 3980 N N . ASP A 1 505 ? -37.460 -13.185 37.443 1.00 90.88 505 ASP A N 1
ATOM 3981 C CA . ASP A 1 505 ? -38.269 -11.972 37.355 1.00 90.88 505 ASP A CA 1
ATOM 3982 C C . ASP A 1 505 ? -39.747 -12.323 37.482 1.00 90.88 505 ASP A C 1
ATOM 3984 O O . ASP A 1 505 ? -40.208 -13.338 36.957 1.00 90.88 505 ASP A O 1
ATOM 3988 N N . SER A 1 506 ? -40.496 -11.475 38.175 1.00 93.19 506 SER A N 1
ATOM 3989 C CA . SER A 1 506 ? -41.925 -11.702 38.363 1.00 93.19 506 SER A CA 1
ATOM 3990 C C . SER A 1 506 ? -42.692 -11.442 37.067 1.00 93.19 506 SER A C 1
ATOM 3992 O O . SER A 1 506 ? -42.379 -10.518 36.314 1.00 93.19 506 SER A O 1
ATOM 3994 N N . ALA A 1 507 ? -43.734 -12.230 36.828 1.00 93.88 507 ALA A N 1
ATOM 3995 C CA . ALA A 1 507 ? -44.637 -12.048 35.703 1.00 93.88 507 ALA A CA 1
ATOM 3996 C C . ALA A 1 507 ? -46.079 -12.415 36.063 1.00 93.88 507 ALA A C 1
ATOM 3998 O O . ALA A 1 507 ? -46.333 -13.120 37.038 1.00 93.88 507 ALA A O 1
ATOM 3999 N N . ASP A 1 508 ? -47.022 -11.956 35.239 1.00 95.31 508 ASP A N 1
ATOM 4000 C CA . ASP A 1 508 ? -48.453 -12.148 35.473 1.00 95.31 508 ASP A CA 1
ATOM 4001 C C . ASP A 1 508 ? -49.090 -12.994 34.376 1.00 95.31 508 ASP A C 1
ATOM 4003 O O . ASP A 1 508 ? -48.908 -12.732 33.186 1.00 95.31 508 ASP A O 1
ATOM 4007 N N . VAL A 1 509 ? -49.939 -13.951 34.749 1.00 93.81 509 VAL A N 1
ATOM 4008 C CA . VAL A 1 509 ? -50.846 -14.582 33.781 1.00 93.81 509 VAL A CA 1
ATOM 4009 C C . VAL A 1 509 ? -51.904 -13.564 33.362 1.00 93.81 509 VAL A C 1
ATOM 4011 O O . VAL A 1 509 ? -52.590 -12.979 34.203 1.00 93.81 509 VAL A O 1
ATOM 4014 N N . VAL A 1 510 ? -52.087 -13.372 32.057 1.00 91.88 510 VAL A N 1
ATOM 4015 C CA . VAL A 1 510 ? -53.045 -12.402 31.511 1.00 91.88 510 VAL A CA 1
ATOM 4016 C C . VAL A 1 510 ? -54.086 -13.063 30.616 1.00 91.88 510 VAL A C 1
ATOM 4018 O O . VAL A 1 510 ? -53.813 -14.014 29.892 1.00 91.88 510 VAL A O 1
ATOM 4021 N N . VAL A 1 511 ? -55.308 -12.527 30.662 1.00 88.19 511 VAL A N 1
ATOM 4022 C CA . VAL A 1 511 ? -56.441 -12.970 29.828 1.00 88.19 511 VAL A CA 1
ATOM 4023 C C . VAL A 1 511 ? -56.566 -12.102 28.572 1.00 88.19 511 VAL A C 1
ATOM 4025 O O . VAL A 1 511 ? -56.991 -12.569 27.512 1.00 88.19 511 VAL A O 1
ATOM 4028 N N . ASN A 1 512 ? -56.199 -10.824 28.684 1.00 85.19 512 ASN A N 1
ATOM 4029 C CA . ASN A 1 512 ? -56.141 -9.894 27.570 1.00 85.19 512 ASN A CA 1
ATOM 4030 C C . ASN A 1 512 ? -54.934 -8.963 27.690 1.00 85.19 512 ASN A C 1
ATOM 4032 O O . ASN A 1 512 ? -54.544 -8.574 28.789 1.00 85.19 512 ASN A O 1
ATOM 4036 N N . ILE A 1 513 ? -54.379 -8.572 26.547 1.00 79.19 513 ILE A N 1
ATOM 4037 C CA . ILE A 1 513 ? -53.339 -7.552 26.476 1.00 79.19 513 ILE A CA 1
ATOM 4038 C C . ILE A 1 513 ? -53.404 -6.834 25.126 1.00 79.19 513 ILE A C 1
ATOM 4040 O O . ILE A 1 513 ? -53.352 -7.447 24.057 1.00 79.19 513 ILE A O 1
ATOM 4044 N N . GLY A 1 514 ? -53.635 -5.521 25.165 1.00 78.56 514 GLY A N 1
ATOM 4045 C CA . GLY A 1 514 ? -53.961 -4.737 23.973 1.00 78.56 514 GLY A CA 1
ATOM 4046 C C . GLY A 1 514 ? -55.165 -5.304 23.205 1.00 78.56 514 GLY A C 1
ATOM 4047 O O . GLY A 1 514 ? -56.287 -5.335 23.711 1.00 78.56 514 GLY A O 1
ATOM 4048 N N . THR A 1 515 ? -54.929 -5.736 21.964 1.00 74.62 515 THR A N 1
ATOM 4049 C CA . THR A 1 515 ? -55.930 -6.353 21.072 1.00 74.62 515 THR A CA 1
ATOM 4050 C C . THR A 1 515 ? -55.952 -7.882 21.138 1.00 74.62 515 THR A C 1
ATOM 4052 O O . THR A 1 515 ? -56.790 -8.506 20.486 1.00 74.62 515 THR A O 1
ATOM 4055 N N . ILE A 1 516 ? -55.052 -8.497 21.907 1.00 76.50 516 ILE A N 1
ATOM 4056 C CA . ILE A 1 516 ? -54.945 -9.949 22.034 1.00 76.50 516 ILE A CA 1
ATOM 4057 C C . ILE A 1 516 ? -55.834 -10.396 23.195 1.00 76.50 516 ILE A C 1
ATOM 4059 O O . ILE A 1 516 ? -55.629 -9.995 24.339 1.00 76.50 516 ILE A O 1
ATOM 4063 N N . TYR A 1 517 ? -56.828 -11.231 22.896 1.00 87.44 517 TYR A N 1
ATOM 4064 C CA . TYR A 1 517 ? -57.651 -11.919 23.888 1.00 87.44 517 TYR A CA 1
ATOM 4065 C C . TYR A 1 517 ? -57.352 -13.416 23.816 1.00 87.44 517 TYR A C 1
ATOM 4067 O O . TYR A 1 517 ? -57.628 -14.047 22.794 1.00 87.44 517 TYR A O 1
ATOM 4075 N N . TYR A 1 518 ? -56.768 -13.966 24.878 1.00 86.75 518 TYR A N 1
ATOM 4076 C CA . TYR A 1 518 ? -56.334 -15.360 24.936 1.00 86.75 518 TYR A CA 1
ATOM 4077 C C . TYR A 1 518 ? -56.495 -15.885 26.371 1.00 86.75 518 TYR A C 1
ATOM 4079 O O . TYR A 1 518 ? -55.582 -15.760 27.188 1.00 86.75 518 TYR A O 1
ATOM 4087 N N . PRO A 1 519 ? -57.679 -16.405 26.730 1.00 88.25 519 PRO A N 1
ATOM 4088 C CA . PRO A 1 519 ? -57.904 -16.918 28.072 1.00 88.25 519 PRO A CA 1
ATOM 4089 C C . PRO A 1 519 ? -57.031 -18.157 28.336 1.00 88.25 519 PRO A C 1
ATOM 4091 O O . PRO A 1 519 ? -56.882 -18.977 27.428 1.00 88.25 519 PRO A O 1
ATOM 4094 N N . PRO A 1 520 ? -56.493 -18.326 29.560 1.00 90.19 520 PRO A N 1
ATOM 4095 C CA . PRO A 1 520 ? -55.758 -19.528 29.936 1.00 90.19 520 PRO A CA 1
ATOM 4096 C C . PRO A 1 520 ? -56.583 -20.795 29.703 1.00 90.19 520 PRO A C 1
ATOM 4098 O O . PRO A 1 520 ? -57.767 -20.858 30.050 1.00 90.19 520 PRO A O 1
ATOM 4101 N N . THR A 1 521 ? -55.953 -21.808 29.125 1.00 91.75 521 THR A N 1
ATOM 4102 C CA . THR A 1 521 ? -56.524 -23.130 28.879 1.00 91.75 521 THR A CA 1
ATOM 4103 C C . THR A 1 521 ? -55.806 -24.175 29.736 1.00 91.75 521 THR A C 1
ATOM 4105 O O . THR A 1 521 ? -54.768 -23.879 30.316 1.00 91.75 521 THR A O 1
ATOM 4108 N N . PRO A 1 522 ? -56.308 -25.419 29.813 1.00 91.38 522 PRO A N 1
ATOM 4109 C CA . PRO A 1 522 ? -55.607 -26.511 30.495 1.00 91.38 522 PRO A CA 1
ATOM 4110 C C . PRO A 1 522 ? -54.223 -26.873 29.930 1.00 91.38 522 PRO A C 1
ATOM 4112 O O . PRO A 1 522 ? -53.586 -27.777 30.459 1.00 91.38 522 PRO A O 1
ATOM 4115 N N . LEU A 1 523 ? -53.808 -26.266 28.813 1.00 90.75 523 LEU A N 1
ATOM 4116 C CA . LEU A 1 523 ? -52.586 -26.610 28.083 1.00 90.75 523 LEU A CA 1
ATOM 4117 C C . LEU A 1 523 ? -51.681 -25.405 27.816 1.00 90.75 523 LEU A C 1
ATOM 4119 O O . LEU A 1 523 ? -50.507 -25.594 27.507 1.00 90.75 523 LEU A O 1
ATOM 4123 N N . ASP A 1 524 ? -52.216 -24.184 27.854 1.00 93.81 524 ASP A N 1
ATOM 4124 C CA . ASP A 1 524 ? -51.453 -22.980 27.558 1.00 93.81 524 ASP A CA 1
ATOM 4125 C C . ASP A 1 524 ? -52.063 -21.706 28.152 1.00 93.81 524 ASP A C 1
ATOM 4127 O O . ASP A 1 524 ? -53.246 -21.628 28.480 1.00 93.81 524 ASP A O 1
ATOM 4131 N N . CYS A 1 525 ? -51.245 -20.668 28.292 1.00 94.56 525 CYS A N 1
ATOM 4132 C CA . CYS A 1 525 ? -51.692 -19.333 28.676 1.00 94.56 525 CYS A CA 1
ATOM 4133 C C . CYS A 1 525 ? -50.775 -18.241 28.108 1.00 94.56 525 CYS A C 1
ATOM 4135 O O . CYS A 1 525 ? -49.749 -18.520 27.482 1.00 94.56 525 CYS A O 1
ATOM 4137 N N . LEU A 1 526 ? -51.151 -16.983 28.346 1.00 94.69 526 LEU A N 1
ATOM 4138 C CA . LEU A 1 526 ? -50.272 -15.836 28.148 1.00 94.69 526 LEU A CA 1
ATOM 4139 C C . LEU A 1 526 ? -49.712 -15.375 29.490 1.00 94.69 526 LEU A C 1
ATOM 4141 O O . LEU A 1 526 ? -50.461 -15.188 30.448 1.00 94.69 526 LEU A O 1
ATOM 4145 N N . VAL A 1 527 ? -48.407 -15.148 29.520 1.00 95.12 527 VAL A N 1
ATOM 4146 C CA . VAL A 1 527 ? -47.676 -14.548 30.631 1.00 95.12 527 VAL A CA 1
ATOM 4147 C C . VAL A 1 527 ? -47.167 -13.186 30.169 1.00 95.12 527 VAL A C 1
ATOM 4149 O O . VAL A 1 527 ? -46.456 -13.083 29.170 1.00 95.12 527 VAL A O 1
ATOM 4152 N N . LYS A 1 528 ? -47.567 -12.124 30.862 1.00 93.62 528 LYS A N 1
ATOM 4153 C CA . LYS A 1 528 ? -47.089 -10.760 30.654 1.00 93.62 528 LYS A CA 1
ATOM 4154 C C . LYS A 1 528 ? -45.858 -10.529 31.519 1.00 93.62 528 LYS A C 1
ATOM 4156 O O . LYS A 1 528 ? -45.914 -10.722 32.731 1.00 93.62 528 LYS A O 1
ATOM 4161 N N . LEU A 1 529 ? -44.789 -10.039 30.903 1.00 91.19 529 LEU A N 1
ATOM 4162 C CA . LEU A 1 529 ? -43.588 -9.608 31.613 1.00 91.19 529 LEU A CA 1
ATOM 4163 C C . LEU A 1 529 ? -43.696 -8.126 31.980 1.00 91.19 529 LEU A C 1
ATOM 4165 O O . LEU A 1 529 ? -44.326 -7.341 31.266 1.00 91.19 529 LEU A O 1
ATOM 4169 N N . TYR A 1 530 ? -43.045 -7.724 33.072 1.00 85.94 530 TYR A N 1
ATOM 4170 C CA . TYR A 1 530 ? -42.932 -6.308 33.447 1.00 85.94 530 TYR A CA 1
ATOM 4171 C C . TYR A 1 530 ? -41.831 -5.562 32.687 1.00 85.94 530 TYR A C 1
ATOM 4173 O O . TYR A 1 530 ? -41.680 -4.353 32.867 1.00 85.94 530 TYR A O 1
ATOM 4181 N N . ARG A 1 531 ? -41.059 -6.272 31.858 1.00 81.12 531 ARG A N 1
ATOM 4182 C CA . ARG A 1 531 ? -39.979 -5.711 31.047 1.00 81.12 531 ARG A CA 1
ATOM 4183 C C . ARG A 1 531 ? -40.269 -5.833 29.558 1.00 81.12 531 ARG A C 1
ATOM 4185 O O . ARG A 1 531 ? -40.928 -6.772 29.102 1.00 81.12 531 ARG A O 1
ATOM 4192 N N . GLU A 1 532 ? -39.775 -4.863 28.804 1.00 77.62 532 GLU A N 1
ATOM 4193 C CA . GLU A 1 532 ? -39.957 -4.782 27.358 1.00 77.62 532 GLU A CA 1
ATOM 4194 C C . GLU A 1 532 ? -38.782 -5.457 26.632 1.00 77.62 532 GLU A C 1
ATOM 4196 O O . GLU A 1 532 ? -37.746 -5.738 27.228 1.00 77.62 532 GLU A O 1
ATOM 4201 N N . ARG A 1 533 ? -38.926 -5.724 25.328 1.00 74.00 533 ARG A N 1
ATOM 4202 C CA . ARG A 1 533 ? -37.820 -6.165 24.456 1.00 74.00 533 ARG A CA 1
ATOM 4203 C C . ARG A 1 533 ? -37.119 -7.451 24.911 1.00 74.00 533 ARG A C 1
ATOM 4205 O O . ARG A 1 533 ? -35.895 -7.515 24.914 1.00 74.00 533 ARG A O 1
ATOM 4212 N N . VAL A 1 534 ? -37.846 -8.503 25.252 1.00 80.75 534 VAL A N 1
ATOM 4213 C CA . VAL A 1 534 ? -37.237 -9.794 25.606 1.00 80.75 534 VAL A CA 1
ATOM 4214 C C . VAL A 1 534 ? -36.854 -10.581 24.347 1.00 80.75 534 VAL A C 1
ATOM 4216 O O . VAL A 1 534 ? -37.638 -10.686 23.404 1.00 80.75 534 VAL A O 1
ATOM 4219 N N . SER A 1 535 ? -35.627 -11.102 24.321 1.00 79.56 535 SER A N 1
ATOM 4220 C CA . SER A 1 535 ? -35.022 -11.869 23.223 1.00 79.56 535 SER A CA 1
ATOM 4221 C C . SER A 1 535 ? -35.253 -13.365 23.391 1.00 79.56 535 SER A C 1
ATOM 4223 O O . SER A 1 535 ? -35.948 -13.981 22.584 1.00 79.56 535 SER A O 1
ATOM 4225 N N . ASN A 1 536 ? -34.686 -13.946 24.450 1.00 83.38 536 ASN A N 1
ATOM 4226 C CA . ASN A 1 536 ? -34.723 -15.382 24.692 1.00 83.38 536 ASN A CA 1
ATOM 4227 C C . ASN A 1 536 ? -35.157 -15.658 26.123 1.00 83.38 536 ASN A C 1
ATOM 4229 O O . ASN A 1 536 ? -34.586 -15.079 27.041 1.00 83.38 536 ASN A O 1
ATOM 4233 N N . ILE A 1 537 ? -36.129 -16.546 26.295 1.00 88.75 537 ILE A N 1
ATOM 4234 C CA . ILE A 1 537 ? -36.663 -16.942 27.596 1.00 88.75 537 ILE A CA 1
ATOM 4235 C C . ILE A 1 537 ? -36.201 -18.364 27.864 1.00 88.75 537 ILE A C 1
ATOM 4237 O O . ILE A 1 537 ? -36.543 -19.281 27.121 1.00 88.75 537 ILE A O 1
ATOM 4241 N N . THR A 1 538 ? -35.392 -18.534 28.902 1.00 89.56 538 THR A N 1
ATOM 4242 C CA . THR A 1 538 ? -34.769 -19.812 29.258 1.00 89.56 538 THR A CA 1
ATOM 4243 C C . THR A 1 538 ? -35.596 -20.593 30.271 1.00 89.56 538 THR A C 1
ATOM 4245 O O . THR A 1 538 ? -35.495 -21.820 30.308 1.00 89.56 538 THR A O 1
ATOM 4248 N N . ARG A 1 539 ? -36.442 -19.911 31.056 1.00 93.75 539 ARG A N 1
ATOM 4249 C CA . ARG A 1 539 ? -37.346 -20.528 32.034 1.00 93.75 539 ARG A CA 1
ATOM 4250 C C . ARG A 1 539 ? -38.640 -19.733 32.156 1.00 93.75 539 ARG A C 1
ATOM 4252 O O . ARG A 1 539 ? -38.602 -18.510 32.233 1.00 93.75 539 ARG A O 1
ATOM 4259 N N . VAL A 1 540 ? -39.770 -20.433 32.230 1.00 95.69 540 VAL A N 1
ATOM 4260 C CA . VAL A 1 540 ? -41.027 -19.891 32.764 1.00 95.69 540 VAL A CA 1
ATOM 4261 C C . VAL A 1 540 ? -41.567 -20.890 33.766 1.00 95.69 540 VAL A C 1
ATOM 4263 O O . VAL A 1 540 ? -41.757 -22.056 33.429 1.00 95.69 540 VAL A O 1
ATOM 4266 N N . GLU A 1 541 ? -41.816 -20.455 34.990 1.00 96.56 541 GLU A N 1
ATOM 4267 C CA . GLU A 1 541 ? -42.211 -21.341 36.075 1.00 96.56 541 GLU A CA 1
ATOM 4268 C C . GLU A 1 541 ? -43.384 -20.752 36.848 1.00 96.56 541 GLU A C 1
ATOM 4270 O O . GLU A 1 541 ? -43.347 -19.608 37.301 1.00 96.56 541 GLU A O 1
ATOM 4275 N N . ASN A 1 542 ? -44.437 -21.546 37.013 1.00 95.75 542 ASN A N 1
ATOM 4276 C CA . ASN A 1 542 ? -45.533 -21.225 37.906 1.00 95.75 542 ASN A CA 1
ATOM 4277 C C . ASN A 1 542 ? -45.197 -21.745 39.304 1.00 95.75 542 ASN A C 1
ATOM 4279 O O . ASN A 1 542 ? -45.453 -22.902 39.638 1.00 95.75 542 ASN A O 1
ATOM 4283 N N . ILE A 1 543 ? -44.660 -20.862 40.142 1.00 96.50 543 ILE A N 1
ATOM 4284 C CA . ILE A 1 543 ? -44.236 -21.168 41.513 1.00 96.50 543 ILE A CA 1
ATOM 4285 C C . ILE A 1 543 ? -45.417 -21.616 42.380 1.00 96.50 543 ILE A C 1
ATOM 4287 O O . ILE A 1 543 ? -45.258 -22.423 43.290 1.00 96.50 543 ILE A O 1
ATOM 4291 N N . THR A 1 544 ? -46.627 -21.120 42.103 1.00 94.94 544 THR A N 1
ATOM 4292 C CA . THR A 1 544 ? -47.828 -21.507 42.869 1.00 94.94 544 THR A CA 1
ATOM 4293 C C . THR A 1 544 ? -48.234 -22.954 42.610 1.00 94.94 544 THR A C 1
ATOM 4295 O O . THR A 1 544 ? -48.859 -23.579 43.467 1.00 94.94 544 THR A O 1
ATOM 4298 N N . ARG A 1 545 ? -47.888 -23.479 41.433 1.00 92.19 545 ARG A N 1
ATOM 4299 C CA . ARG A 1 545 ? -48.289 -24.813 40.974 1.00 92.19 545 ARG A CA 1
ATOM 4300 C C . ARG A 1 545 ? -47.138 -25.803 40.866 1.00 92.19 545 ARG A C 1
ATOM 4302 O O . ARG A 1 545 ? -47.405 -26.969 40.615 1.00 92.19 545 ARG A O 1
ATOM 4309 N N . GLU A 1 546 ? -45.904 -25.353 41.086 1.00 93.56 546 GLU A N 1
ATOM 4310 C CA . GLU A 1 546 ? -44.686 -26.157 40.928 1.00 93.56 546 GLU A CA 1
ATOM 4311 C C . GLU A 1 546 ? -44.566 -26.756 39.507 1.00 93.56 546 GLU A C 1
ATOM 4313 O O . GLU A 1 546 ? -44.099 -27.878 39.321 1.00 93.56 546 GLU A O 1
ATOM 4318 N N . GLU A 1 547 ? -45.003 -25.999 38.492 1.00 94.19 547 GLU A N 1
ATOM 4319 C CA . GLU A 1 547 ? -45.002 -26.409 37.082 1.00 94.19 547 GLU A CA 1
ATOM 4320 C C . GLU A 1 547 ? -44.098 -25.508 36.236 1.00 94.19 547 GLU A C 1
ATOM 4322 O O . GLU A 1 547 ? -44.153 -24.280 36.327 1.00 94.19 547 GLU A O 1
ATOM 4327 N N . ILE A 1 548 ? -43.311 -26.122 35.351 1.00 93.25 548 ILE A N 1
ATOM 4328 C CA . ILE A 1 548 ? -42.487 -25.414 34.367 1.00 93.25 548 ILE A CA 1
ATOM 4329 C C . ILE A 1 548 ? -43.232 -25.387 33.035 1.00 93.25 548 ILE A C 1
ATOM 4331 O O . ILE A 1 548 ? -43.674 -26.419 32.530 1.00 93.25 548 ILE A O 1
ATOM 4335 N N . GLY A 1 549 ? -43.349 -24.194 32.467 1.00 93.75 549 GLY A N 1
ATOM 4336 C CA . GLY A 1 549 ? -43.929 -23.975 31.156 1.00 93.75 549 GLY A CA 1
ATOM 4337 C C . GLY A 1 549 ? -42.876 -23.946 30.049 1.00 93.75 549 GLY A C 1
ATOM 4338 O O . GLY A 1 549 ? -41.788 -23.394 30.201 1.00 93.75 549 GLY A O 1
ATOM 4339 N N . GLU A 1 550 ? -43.225 -24.512 28.902 1.00 94.31 550 GLU A N 1
ATOM 4340 C CA . GLU A 1 550 ? -42.492 -24.405 27.648 1.00 94.31 550 GLU A CA 1
ATOM 4341 C C . GLU A 1 550 ? -42.877 -23.112 26.915 1.00 94.31 550 GLU A C 1
ATOM 4343 O O . GLU A 1 550 ? -44.053 -22.785 26.738 1.00 94.31 550 GLU A O 1
ATOM 4348 N N . VAL A 1 551 ? -41.872 -22.362 26.468 1.00 94.56 551 VAL A N 1
ATOM 4349 C CA . VAL A 1 551 ? -42.068 -21.114 25.726 1.00 94.56 551 VAL A CA 1
ATOM 4350 C C . VAL A 1 551 ? -42.463 -21.435 24.287 1.00 94.56 551 VAL A C 1
ATOM 4352 O O . VAL A 1 551 ? -41.659 -21.937 23.508 1.00 94.56 551 VAL A O 1
ATOM 4355 N N . VAL A 1 552 ? -43.692 -21.089 23.905 1.00 92.62 552 VAL A N 1
ATOM 4356 C CA . VAL A 1 552 ? -44.203 -21.280 22.537 1.00 92.62 552 VAL A CA 1
ATOM 4357 C C . VAL A 1 552 ? -43.824 -20.103 21.641 1.00 92.62 552 VAL A C 1
ATOM 4359 O O . VAL A 1 552 ? -43.440 -20.282 20.487 1.00 92.62 552 VAL A O 1
ATOM 4362 N N . SER A 1 553 ? -43.977 -18.878 22.146 1.00 90.69 553 SER A N 1
ATOM 4363 C CA . SER A 1 553 ? -43.650 -17.662 21.398 1.00 90.69 553 SER A CA 1
ATOM 4364 C C . SER A 1 553 ? -43.476 -16.468 22.322 1.00 90.69 553 SER A C 1
ATOM 4366 O O . SER A 1 553 ? -44.243 -16.313 23.273 1.00 90.69 553 SER A O 1
ATOM 4368 N N . VAL A 1 554 ? -42.560 -15.572 21.968 1.00 90.31 554 VAL A N 1
ATOM 4369 C CA . VAL A 1 554 ? -42.377 -14.271 22.619 1.00 90.31 554 VAL A CA 1
ATOM 4370 C C . VAL A 1 554 ? -42.833 -13.182 21.653 1.00 90.31 554 VAL A C 1
ATOM 4372 O O . VAL A 1 554 ? -42.399 -13.150 20.503 1.00 90.31 554 VAL A O 1
ATOM 4375 N N . THR A 1 555 ? -43.721 -12.300 22.105 1.00 87.62 555 THR A N 1
ATOM 4376 C CA . THR A 1 555 ? -44.198 -11.144 21.336 1.00 87.62 555 THR A CA 1
ATOM 4377 C C . THR A 1 555 ? -43.877 -9.871 22.107 1.00 87.62 555 THR A C 1
ATOM 4379 O O . THR A 1 555 ? -44.385 -9.670 23.207 1.00 87.62 555 THR A O 1
ATOM 4382 N N . ASN A 1 556 ? -43.046 -9.011 21.523 1.00 84.31 556 ASN A N 1
ATOM 4383 C CA . ASN A 1 556 ? -42.701 -7.703 22.083 1.00 84.31 556 ASN A CA 1
ATOM 4384 C C . ASN A 1 556 ? -43.628 -6.602 21.543 1.00 84.31 556 ASN A C 1
ATOM 4386 O O . ASN A 1 556 ? -44.218 -6.760 20.472 1.00 84.31 556 ASN A O 1
ATOM 4390 N N . ASN A 1 557 ? -43.685 -5.463 22.241 1.00 78.56 557 ASN A N 1
ATOM 4391 C CA . ASN A 1 557 ? -44.387 -4.246 21.818 1.00 78.56 557 ASN A CA 1
ATOM 4392 C C . ASN A 1 557 ? -45.895 -4.444 21.574 1.00 78.56 557 ASN A C 1
ATOM 4394 O O . ASN A 1 557 ? -46.455 -3.958 20.587 1.00 78.56 557 ASN A O 1
ATOM 4398 N N . VAL A 1 558 ? -46.569 -5.183 22.457 1.00 77.81 558 VAL A N 1
ATOM 4399 C CA . VAL A 1 558 ? -48.011 -5.422 22.356 1.00 77.81 558 VAL A CA 1
ATOM 4400 C C . VAL A 1 558 ? -48.792 -4.299 23.039 1.00 77.81 558 VAL A C 1
ATOM 4402 O O . VAL A 1 558 ? -48.528 -3.921 24.178 1.00 77.81 558 VAL A O 1
ATOM 4405 N N . GLY A 1 559 ? -49.821 -3.794 22.354 1.00 76.31 559 GLY A N 1
ATOM 4406 C CA . GLY A 1 559 ? -50.722 -2.779 22.903 1.00 76.31 559 GLY A CA 1
ATOM 4407 C C . GLY A 1 559 ? -50.116 -1.372 22.953 1.00 76.31 559 GLY A C 1
ATOM 4408 O O . GLY A 1 559 ? -49.076 -1.095 22.372 1.00 76.31 559 GLY A O 1
ATOM 4409 N N . ILE A 1 560 ? -50.812 -0.448 23.621 1.00 72.94 560 ILE A N 1
ATOM 4410 C CA . ILE A 1 560 ? -50.415 0.973 23.702 1.00 72.94 560 ILE A CA 1
ATOM 4411 C C . ILE A 1 560 ? -49.297 1.245 24.720 1.00 72.94 560 ILE A C 1
ATOM 4413 O O . ILE A 1 560 ? -48.804 2.368 24.793 1.00 72.94 560 ILE A O 1
ATOM 4417 N N . TYR A 1 561 ? -48.941 0.236 25.516 1.00 74.56 561 TYR A N 1
ATOM 4418 C CA . TYR A 1 561 ? -47.931 0.307 26.571 1.00 74.56 561 TYR A CA 1
ATOM 4419 C C . TYR A 1 561 ? -46.693 -0.546 26.250 1.00 74.56 561 TYR A C 1
ATOM 4421 O O . TYR A 1 561 ? -45.943 -0.841 27.163 1.00 74.56 561 TYR A O 1
ATOM 4429 N N . ASN A 1 562 ? -46.512 -0.962 24.987 1.00 75.62 562 ASN A N 1
ATOM 4430 C CA . ASN A 1 562 ? -45.359 -1.736 24.503 1.00 75.62 562 ASN A CA 1
ATOM 4431 C C . ASN A 1 562 ? -45.011 -2.996 25.322 1.00 75.62 562 ASN A C 1
ATOM 4433 O O . ASN A 1 562 ? -43.853 -3.367 25.473 1.00 75.62 562 ASN A O 1
ATOM 4437 N N . GLU A 1 563 ? -46.020 -3.716 25.800 1.00 83.62 563 GLU A N 1
ATOM 4438 C CA . GLU A 1 563 ? -45.824 -4.822 26.736 1.00 83.62 563 GLU A CA 1
ATOM 4439 C C . GLU A 1 563 ? -45.215 -6.060 26.048 1.00 83.62 563 GLU A C 1
ATOM 4441 O O . GLU A 1 563 ? -45.500 -6.345 24.879 1.00 83.62 563 GLU A O 1
ATOM 4446 N N . THR A 1 564 ? -44.409 -6.831 26.786 1.00 88.25 564 THR A N 1
ATOM 4447 C CA . THR A 1 564 ? -43.915 -8.142 26.335 1.00 88.25 564 THR A CA 1
ATOM 4448 C C . THR A 1 564 ? -44.817 -9.259 26.830 1.00 88.25 564 THR A C 1
ATOM 4450 O O . THR A 1 564 ? -45.163 -9.332 28.012 1.00 88.25 564 THR A O 1
ATOM 4453 N N . VAL A 1 565 ? -45.156 -10.171 25.924 1.00 91.75 565 VAL A N 1
ATOM 4454 C CA . VAL A 1 565 ? -46.055 -11.289 26.191 1.00 91.75 565 VAL A CA 1
ATOM 4455 C C . VAL A 1 565 ? -45.430 -12.586 25.727 1.00 91.75 565 VAL A C 1
ATOM 4457 O O . VAL A 1 565 ? -44.963 -12.710 24.595 1.00 91.75 565 VAL A O 1
ATOM 4460 N N . VAL A 1 566 ? -45.496 -13.580 26.595 1.00 93.31 566 VAL A N 1
ATOM 4461 C CA . VAL A 1 566 ? -45.002 -14.927 26.364 1.00 93.31 566 VAL A CA 1
ATOM 4462 C C . VAL A 1 566 ? -46.197 -15.852 26.289 1.00 93.31 566 VAL A C 1
ATOM 4464 O O . VAL A 1 566 ? -47.007 -15.907 27.212 1.00 93.31 566 VAL A O 1
ATOM 4467 N N . ARG A 1 567 ? -46.321 -16.595 25.194 1.00 94.12 567 ARG A N 1
ATOM 4468 C CA . ARG A 1 567 ? -47.229 -17.736 25.156 1.00 94.12 567 ARG A CA 1
ATOM 4469 C C . ARG A 1 567 ? -46.493 -18.936 25.715 1.00 94.12 567 ARG A C 1
ATOM 4471 O O . ARG A 1 567 ? -45.431 -19.291 25.206 1.00 94.12 567 ARG A O 1
ATOM 4478 N N . VAL A 1 568 ? -47.075 -19.539 26.736 1.00 94.94 568 VAL A N 1
ATOM 4479 C CA . VAL A 1 568 ? -46.476 -20.631 27.496 1.00 94.94 568 VAL A CA 1
ATOM 4480 C C . VAL A 1 568 ? -47.404 -21.829 27.405 1.00 94.94 568 VAL A C 1
ATOM 4482 O O . VAL A 1 568 ? -48.606 -21.672 27.612 1.00 94.94 568 VAL A O 1
ATOM 4485 N N . SER A 1 569 ? -46.865 -22.997 27.077 1.00 94.56 569 SER A N 1
ATOM 4486 C CA . SER A 1 569 ? -47.569 -24.280 27.142 1.00 94.56 569 SER A CA 1
ATOM 4487 C C . SER A 1 569 ? -47.033 -25.129 28.284 1.00 94.56 569 SER A C 1
ATOM 4489 O O . SER A 1 569 ? -45.877 -24.994 28.657 1.00 94.56 569 SER A O 1
ATOM 4491 N N . TYR A 1 570 ? -47.844 -26.015 28.842 1.00 91.69 570 TYR A N 1
ATOM 4492 C CA . TYR A 1 570 ? -47.447 -26.884 29.954 1.00 91.69 570 TYR A CA 1
ATOM 4493 C C . TYR A 1 570 ? -48.136 -28.246 29.845 1.00 91.69 570 TYR A C 1
ATOM 4495 O O . TYR A 1 570 ? -49.038 -28.442 29.021 1.00 91.69 570 TYR A O 1
ATOM 4503 N N . GLU A 1 571 ? -47.676 -29.217 30.642 1.00 85.12 571 GLU A N 1
ATOM 4504 C CA . GLU A 1 571 ? -48.365 -30.504 30.755 1.00 85.12 571 GLU A CA 1
ATOM 4505 C C . GLU A 1 571 ? -49.809 -30.282 31.228 1.00 85.12 571 GLU A C 1
ATOM 4507 O O . GLU A 1 571 ? -50.097 -29.364 31.989 1.00 85.12 571 GLU A O 1
ATOM 4512 N N . SER A 1 572 ? -50.745 -31.089 30.724 1.00 85.69 572 SER A N 1
ATOM 4513 C CA . SER A 1 572 ? -52.176 -30.856 30.936 1.00 85.69 572 SER A CA 1
ATOM 4514 C C . SER A 1 572 ? -52.538 -30.721 32.417 1.00 85.69 572 SER A C 1
ATOM 4516 O O . SER A 1 572 ? -52.261 -31.637 33.193 1.00 85.69 572 SER A O 1
ATOM 4518 N N . GLY A 1 573 ? -53.249 -29.655 32.780 1.00 84.94 573 GLY A N 1
ATOM 4519 C CA . GLY A 1 573 ? -53.588 -29.365 34.171 1.00 84.94 573 GLY A CA 1
ATOM 4520 C C . GLY A 1 573 ? -54.723 -28.357 34.323 1.00 84.94 573 GLY A C 1
ATOM 4521 O O . GLY A 1 573 ? -55.416 -28.009 33.367 1.00 84.94 573 GLY A O 1
ATOM 4522 N N . GLU A 1 574 ? -54.946 -27.892 35.550 1.00 89.44 574 GLU A N 1
ATOM 4523 C CA . GLU A 1 574 ? -55.814 -26.733 35.769 1.00 89.44 574 GLU A CA 1
ATOM 4524 C C . GLU A 1 574 ? -55.183 -25.505 35.082 1.00 89.44 574 GLU A C 1
ATOM 4526 O O . GLU A 1 574 ? -53.981 -25.288 35.251 1.00 89.44 574 GLU A O 1
ATOM 4531 N N . PRO A 1 575 ? -55.946 -24.666 34.355 1.00 92.62 575 PRO A N 1
ATOM 4532 C CA . PRO A 1 575 ? -55.392 -23.485 33.697 1.00 92.62 575 PRO A CA 1
ATOM 4533 C C . PRO A 1 575 ? -54.677 -22.570 34.692 1.00 92.62 575 PRO A C 1
ATOM 4535 O O . PRO A 1 575 ? -55.215 -22.292 35.774 1.00 92.62 575 PRO A O 1
ATOM 4538 N N . TRP A 1 576 ? -53.493 -22.077 34.326 1.00 93.69 576 TRP A N 1
ATOM 4539 C CA . TRP A 1 576 ? -52.800 -21.039 35.093 1.00 93.69 576 TRP A CA 1
ATOM 4540 C C . TRP A 1 576 ? -53.699 -19.797 35.213 1.00 93.69 576 TRP A C 1
ATOM 4542 O O . TRP A 1 576 ? -54.405 -19.429 34.272 1.00 93.69 576 TRP A O 1
ATOM 4552 N N . ALA A 1 577 ? -53.726 -19.164 36.382 1.00 92.62 577 ALA A N 1
ATOM 4553 C CA . ALA A 1 577 ? -54.670 -18.097 36.715 1.00 92.62 577 ALA A CA 1
ATOM 4554 C C . ALA A 1 577 ? -53.956 -16.779 37.042 1.00 92.62 577 ALA A C 1
ATOM 4556 O O . ALA A 1 577 ? -52.806 -16.776 37.457 1.00 92.62 577 ALA A O 1
ATOM 4557 N N . MET A 1 578 ? -54.667 -15.648 36.939 1.00 91.19 578 MET A N 1
ATOM 4558 C CA . MET A 1 578 ? -54.108 -14.307 37.222 1.00 91.19 578 MET A CA 1
ATOM 4559 C C . MET A 1 578 ? -53.614 -14.117 38.670 1.00 91.19 578 MET A C 1
ATOM 4561 O O . MET A 1 578 ? -52.995 -13.106 38.970 1.00 91.19 578 MET A O 1
ATOM 4565 N N . GLY A 1 579 ? -53.952 -15.033 39.584 1.00 91.00 579 GLY A N 1
ATOM 4566 C CA . GLY A 1 579 ? -53.475 -15.015 40.970 1.00 91.00 579 GLY A CA 1
ATOM 4567 C C . GLY A 1 579 ? -52.253 -15.900 41.219 1.00 91.00 579 GLY A C 1
ATOM 4568 O O . GLY A 1 579 ? -51.794 -15.956 42.357 1.00 91.00 579 GLY A O 1
ATOM 4569 N N . ASP A 1 580 ? -51.768 -16.611 40.200 1.00 94.50 580 ASP A N 1
ATOM 4570 C CA . ASP A 1 580 ? -50.594 -17.468 40.314 1.00 94.50 580 ASP A CA 1
ATOM 4571 C C . ASP A 1 580 ? -49.312 -16.625 40.256 1.00 94.50 580 ASP A C 1
ATOM 4573 O O . ASP A 1 580 ? -49.206 -15.682 39.474 1.00 94.50 580 ASP A O 1
ATOM 4577 N N . SER A 1 581 ? -48.325 -16.989 41.072 1.00 94.81 581 SER A N 1
ATOM 4578 C CA . SER A 1 581 ? -46.985 -16.397 41.061 1.00 94.81 581 SER A CA 1
ATOM 4579 C C . SER A 1 581 ? -46.146 -17.025 39.953 1.00 94.81 581 SER A C 1
ATOM 4581 O O . SER A 1 581 ? -45.808 -18.208 40.050 1.00 94.81 581 SER A O 1
ATOM 4583 N N . ILE A 1 582 ? -45.793 -16.240 38.934 1.00 96.88 582 ILE A N 1
ATOM 4584 C CA . ILE A 1 582 ? -44.951 -16.685 37.820 1.00 96.88 582 ILE A CA 1
ATOM 4585 C C . ILE A 1 582 ? -43.560 -16.062 37.934 1.00 96.88 582 ILE A C 1
ATOM 4587 O O . ILE A 1 582 ? -43.431 -14.857 38.159 1.00 96.88 582 ILE A O 1
ATOM 4591 N N . GLU A 1 583 ? -42.534 -16.885 37.741 1.00 96.12 583 GLU A N 1
ATOM 4592 C CA . GLU A 1 583 ? -41.143 -16.461 37.601 1.00 96.12 583 GLU A CA 1
ATOM 4593 C C . GLU A 1 583 ? -40.615 -16.777 36.204 1.00 96.12 583 GLU A C 1
ATOM 4595 O O . GLU A 1 583 ? -40.969 -17.793 35.595 1.00 96.12 583 GLU A O 1
ATOM 4600 N N . VAL A 1 584 ? -39.775 -15.885 35.682 1.00 93.06 584 VAL A N 1
ATOM 4601 C CA . VAL A 1 584 ? -39.290 -15.948 34.305 1.00 93.06 584 VAL A CA 1
ATOM 4602 C C . VAL A 1 584 ? -37.806 -15.615 34.245 1.00 93.06 584 VAL A C 1
ATOM 4604 O O . VAL A 1 584 ? -37.370 -14.610 34.809 1.00 93.06 584 VAL A O 1
ATOM 4607 N N . ASP A 1 585 ? -37.052 -16.435 33.514 1.00 91.19 585 ASP A N 1
ATOM 4608 C CA . ASP A 1 585 ? -35.641 -16.200 33.215 1.00 91.19 585 ASP A CA 1
ATOM 4609 C C . ASP A 1 585 ? -35.502 -15.828 31.740 1.00 91.19 585 ASP A C 1
ATOM 4611 O O . ASP A 1 585 ? -35.999 -16.552 30.867 1.00 91.19 585 ASP A O 1
ATOM 4615 N N . TYR A 1 586 ? -34.847 -14.710 31.432 1.00 86.31 586 TYR A N 1
ATOM 4616 C CA . TYR A 1 586 ? -34.752 -14.240 30.056 1.00 86.31 586 TYR A CA 1
ATOM 4617 C C . TYR A 1 586 ? -33.598 -13.275 29.771 1.00 86.31 586 TYR A C 1
ATOM 4619 O O . TYR A 1 586 ? -33.001 -12.671 30.653 1.00 86.31 586 TYR A O 1
ATOM 4627 N N . THR A 1 587 ? -33.309 -13.091 28.487 1.00 80.44 587 THR A N 1
ATOM 4628 C CA . THR A 1 587 ? -32.344 -12.121 27.954 1.00 80.44 587 THR A CA 1
ATOM 4629 C C . THR A 1 587 ? -33.062 -11.038 27.167 1.00 80.44 587 THR A C 1
ATOM 4631 O O . THR A 1 587 ? -34.126 -11.283 26.604 1.00 80.44 587 THR A O 1
ATOM 4634 N N . PHE A 1 588 ? -32.489 -9.841 27.086 1.00 75.62 588 PHE A N 1
ATOM 4635 C CA . PHE A 1 588 ? -33.062 -8.737 26.315 1.00 75.62 588 PHE A CA 1
ATOM 4636 C C . PHE A 1 588 ? -32.603 -8.737 24.857 1.00 75.62 588 PHE A C 1
ATOM 4638 O O . PHE A 1 588 ? -31.478 -9.123 24.539 1.00 75.62 588 PHE A O 1
ATOM 4645 N N . LEU A 1 589 ? -33.471 -8.252 23.969 1.00 67.50 589 LEU A N 1
ATOM 4646 C CA . LEU A 1 589 ? -33.094 -7.810 22.638 1.00 67.50 589 LEU A CA 1
ATOM 4647 C C . LEU A 1 589 ? -32.188 -6.591 22.808 1.00 67.50 589 LEU A C 1
ATOM 4649 O O . LEU A 1 589 ? -32.564 -5.648 23.516 1.00 67.50 589 LEU A O 1
ATOM 4653 N N . PRO A 1 590 ? -31.013 -6.587 22.167 1.00 68.50 590 PRO A N 1
ATOM 4654 C CA . PRO A 1 590 ? -30.172 -5.409 22.162 1.00 68.50 590 PRO A CA 1
ATOM 4655 C C . PRO A 1 590 ? -30.931 -4.232 21.570 1.00 68.50 590 PRO A C 1
ATOM 4657 O O . PRO A 1 590 ? -31.805 -4.412 20.715 1.00 68.50 590 PRO A O 1
ATOM 4660 N N . TYR A 1 591 ? -30.613 -3.035 22.056 1.00 67.38 591 TYR A N 1
ATOM 4661 C CA . TYR A 1 591 ? -31.248 -1.830 21.563 1.00 67.38 591 TYR A CA 1
ATOM 4662 C C . TYR A 1 591 ? -30.969 -1.615 20.052 1.00 67.38 591 TYR A C 1
ATOM 4664 O O . TYR A 1 591 ? -31.914 -1.347 19.304 1.00 67.38 591 TYR A O 1
ATOM 4672 N N . SER A 1 592 ? -29.753 -1.968 19.612 1.00 71.38 592 SER A N 1
ATOM 4673 C CA . SER A 1 592 ? -29.232 -1.838 18.251 1.00 71.38 592 SER A CA 1
ATOM 4674 C C . SER A 1 592 ? -28.985 -3.187 17.563 1.00 71.38 592 SER A C 1
ATOM 4676 O O . SER A 1 592 ? -28.403 -4.108 18.145 1.00 71.38 592 SER A O 1
ATOM 4678 N N . ASP A 1 593 ? -29.297 -3.261 16.266 1.00 71.31 593 ASP A N 1
ATOM 4679 C CA . ASP A 1 593 ? -28.970 -4.398 15.385 1.00 71.31 593 ASP A CA 1
ATOM 4680 C C . ASP A 1 593 ? -27.452 -4.599 15.174 1.00 71.31 593 ASP A C 1
ATOM 4682 O O . ASP A 1 593 ? -27.006 -5.617 14.627 1.00 71.31 593 ASP A O 1
ATOM 4686 N N . PHE A 1 594 ? -26.638 -3.633 15.613 1.00 74.12 594 PHE A N 1
ATOM 4687 C CA . PHE A 1 594 ? -25.178 -3.692 15.565 1.00 74.12 594 PHE A CA 1
ATOM 4688 C C . PHE A 1 594 ? -24.547 -4.380 16.777 1.00 74.12 594 PHE A C 1
ATOM 4690 O O . PHE A 1 594 ? -23.329 -4.544 16.832 1.00 74.12 594 PHE A O 1
ATOM 4697 N N . HIS A 1 595 ? -25.350 -4.814 17.745 1.00 81.12 595 HIS A N 1
ATOM 4698 C CA . HIS A 1 595 ? -24.855 -5.536 18.907 1.00 81.12 595 HIS A CA 1
ATOM 4699 C C . HIS A 1 595 ? -24.077 -6.797 18.510 1.00 81.12 595 HIS A C 1
ATOM 4701 O O . HIS A 1 595 ? -24.527 -7.600 17.694 1.00 81.12 595 HIS A O 1
ATOM 4707 N N . PHE A 1 596 ? -22.894 -6.962 19.100 1.00 83.19 596 PHE A N 1
ATOM 4708 C CA . PHE A 1 596 ? -21.913 -7.993 18.765 1.00 83.19 596 PHE A CA 1
ATOM 4709 C C . PHE A 1 596 ? -21.459 -8.011 17.299 1.00 83.19 596 PHE A C 1
ATOM 4711 O O . PHE A 1 596 ? -20.986 -9.032 16.799 1.00 83.19 596 PHE A O 1
ATOM 4718 N N . ARG A 1 597 ? -21.542 -6.881 16.593 1.00 82.25 597 ARG A N 1
ATOM 4719 C CA . ARG A 1 597 ? -20.850 -6.720 15.310 1.00 82.25 597 ARG A CA 1
ATOM 4720 C C . ARG A 1 597 ? -19.421 -6.206 15.530 1.00 82.25 597 ARG A C 1
ATOM 4722 O O . ARG A 1 597 ? -19.200 -5.475 16.493 1.00 82.25 597 ARG A O 1
ATOM 4729 N N . PRO A 1 598 ? -18.445 -6.569 14.679 1.00 84.62 598 PRO A N 1
ATOM 4730 C CA . PRO A 1 598 ? -17.075 -6.084 14.826 1.00 84.62 598 PRO A CA 1
ATOM 4731 C C . PRO A 1 598 ? -16.986 -4.553 14.736 1.00 84.62 598 PRO A C 1
ATOM 4733 O O . PRO A 1 598 ? -17.550 -3.948 13.827 1.00 84.62 598 PRO A O 1
ATOM 4736 N N . CYS A 1 599 ? -16.246 -3.935 15.653 1.00 84.06 599 CYS A N 1
ATOM 4737 C CA . CYS A 1 599 ? -15.886 -2.508 15.639 1.00 84.06 599 CYS A CA 1
ATOM 4738 C C . CYS A 1 599 ? -14.376 -2.271 15.835 1.00 84.06 599 CYS A C 1
ATOM 4740 O O . CYS A 1 599 ? -13.902 -1.138 15.824 1.00 84.06 599 CYS A O 1
ATOM 4742 N N . ALA A 1 600 ? -13.588 -3.336 15.985 1.00 89.12 600 ALA A N 1
ATOM 4743 C CA . ALA A 1 600 ? -12.162 -3.287 15.707 1.00 89.12 600 ALA A CA 1
ATOM 4744 C C . ALA A 1 600 ? -11.679 -4.613 15.136 1.00 89.12 600 ALA A C 1
ATOM 4746 O O . ALA A 1 600 ? -12.114 -5.683 15.571 1.00 89.12 600 ALA A O 1
ATOM 4747 N N . ILE A 1 601 ? -10.754 -4.536 14.187 1.00 86.94 601 ILE A N 1
ATOM 4748 C CA . ILE A 1 601 ? -10.126 -5.695 13.556 1.00 86.94 601 ILE A CA 1
ATOM 4749 C C . ILE A 1 601 ? -8.613 -5.511 13.488 1.00 86.94 601 ILE A C 1
ATOM 4751 O O . ILE A 1 601 ? -8.114 -4.383 13.445 1.00 86.94 601 ILE A O 1
ATOM 4755 N N . ARG A 1 602 ? -7.891 -6.627 13.429 1.00 89.75 602 ARG A N 1
ATOM 4756 C CA . ARG A 1 602 ? -6.461 -6.669 13.128 1.00 89.75 602 ARG A CA 1
ATOM 4757 C C . ARG A 1 602 ? -6.171 -7.721 12.066 1.00 89.75 602 ARG A C 1
ATOM 4759 O O . ARG A 1 602 ? -6.913 -8.689 11.921 1.00 89.75 602 ARG A O 1
ATOM 4766 N N . TYR A 1 603 ? -5.119 -7.504 11.298 1.00 86.12 603 TYR A N 1
ATOM 4767 C CA . TYR A 1 603 ? -4.731 -8.339 10.172 1.00 86.12 603 TYR A CA 1
ATOM 4768 C C . TYR A 1 603 ? -3.216 -8.412 10.064 1.00 86.12 603 TYR A C 1
ATOM 4770 O O . TYR A 1 603 ? -2.513 -7.420 10.270 1.00 86.12 603 TYR A O 1
ATOM 4778 N N . GLU A 1 604 ? -2.736 -9.585 9.682 1.00 87.44 604 GLU A N 1
ATOM 4779 C CA . GLU A 1 604 ? -1.328 -9.868 9.485 1.00 87.44 604 GLU A CA 1
ATOM 4780 C C . GLU A 1 604 ? -1.105 -10.421 8.077 1.00 87.44 604 GLU A C 1
ATOM 4782 O O . GLU A 1 604 ? -1.687 -11.436 7.685 1.00 87.44 604 GLU A O 1
ATOM 4787 N N . ARG A 1 605 ? -0.256 -9.744 7.298 1.00 86.06 605 ARG A N 1
ATOM 4788 C CA . ARG A 1 605 ? 0.173 -10.240 5.993 1.00 86.06 605 ARG A CA 1
ATOM 4789 C C . ARG A 1 605 ? 1.377 -11.146 6.184 1.00 86.06 605 ARG A C 1
ATOM 4791 O O . ARG A 1 605 ? 2.443 -10.679 6.578 1.00 86.06 605 ARG A O 1
ATOM 4798 N N . LEU A 1 606 ? 1.211 -12.415 5.836 1.00 87.25 606 LEU A N 1
ATOM 4799 C CA . LEU A 1 606 ? 2.280 -13.406 5.854 1.00 87.25 606 LEU A CA 1
ATOM 4800 C C . LEU A 1 606 ? 2.807 -13.675 4.447 1.00 87.25 606 LEU A C 1
ATOM 4802 O O . LEU A 1 606 ? 2.044 -13.676 3.476 1.00 87.25 606 LEU A O 1
ATOM 4806 N N . SER A 1 607 ? 4.097 -13.975 4.363 1.00 85.31 607 SER A N 1
ATOM 4807 C CA . SER A 1 607 ? 4.727 -14.540 3.174 1.00 85.31 607 SER A CA 1
ATOM 4808 C C . SER A 1 607 ? 5.391 -15.852 3.508 1.00 85.31 607 SER A C 1
ATOM 4810 O O . SER A 1 607 ? 6.086 -15.965 4.513 1.00 85.31 607 SER A O 1
ATOM 4812 N N . GLU A 1 608 ? 5.191 -16.829 2.638 1.00 85.06 608 GLU A N 1
ATOM 4813 C CA . GLU A 1 608 ? 5.860 -18.117 2.733 1.00 85.06 608 GLU A CA 1
ATOM 4814 C C . GLU A 1 608 ? 7.345 -17.959 2.374 1.00 85.06 608 GLU A C 1
ATOM 4816 O O . GLU A 1 608 ? 7.707 -17.255 1.427 1.00 85.06 608 GLU A O 1
ATOM 4821 N N . LEU A 1 609 ? 8.200 -18.584 3.173 1.00 83.56 609 LEU A N 1
ATOM 4822 C CA . LEU A 1 609 ? 9.637 -18.683 2.964 1.00 83.56 609 LEU A CA 1
ATOM 4823 C C . LEU A 1 609 ? 9.960 -20.011 2.268 1.00 83.56 609 LEU A C 1
ATOM 4825 O O . LEU A 1 609 ? 9.224 -20.988 2.397 1.00 83.56 609 LEU A O 1
ATOM 4829 N N . ASP A 1 610 ? 11.099 -20.077 1.576 1.00 84.62 610 ASP A N 1
ATOM 4830 C CA . ASP A 1 610 ? 11.524 -21.279 0.836 1.00 84.62 610 ASP A CA 1
ATOM 4831 C C . ASP A 1 610 ? 11.690 -22.531 1.723 1.00 84.62 610 ASP A C 1
ATOM 4833 O O . ASP A 1 610 ? 11.669 -23.661 1.233 1.00 84.62 610 ASP A O 1
ATOM 4837 N N . ASP A 1 611 ? 11.874 -22.348 3.033 1.00 86.25 611 ASP A N 1
ATOM 4838 C CA . ASP A 1 611 ? 11.975 -23.422 4.024 1.00 86.25 611 ASP A CA 1
ATOM 4839 C C . ASP A 1 611 ? 10.615 -23.872 4.592 1.00 86.25 611 ASP A C 1
ATOM 4841 O O . ASP A 1 611 ? 10.569 -24.734 5.474 1.00 86.25 611 ASP A O 1
ATOM 4845 N N . GLY A 1 612 ? 9.511 -23.321 4.077 1.00 82.06 612 GLY A N 1
ATOM 4846 C CA . GLY A 1 612 ? 8.149 -23.557 4.554 1.00 82.06 612 GLY A CA 1
ATOM 4847 C C . GLY A 1 612 ? 7.786 -22.766 5.815 1.00 82.06 612 GLY A C 1
ATOM 4848 O O . GLY A 1 612 ? 6.737 -23.021 6.409 1.00 82.06 612 GLY A O 1
ATOM 4849 N N . GLY A 1 613 ? 8.646 -21.842 6.258 1.00 85.06 613 GLY A N 1
ATOM 4850 C CA . GLY A 1 613 ? 8.324 -20.864 7.293 1.00 85.06 613 GLY A CA 1
ATOM 4851 C C . GLY A 1 613 ? 7.429 -19.736 6.774 1.00 85.06 613 GLY A C 1
ATOM 4852 O O . GLY A 1 613 ? 7.197 -19.603 5.575 1.00 85.06 613 GLY A O 1
ATOM 4853 N N . PHE A 1 614 ? 6.953 -18.890 7.686 1.00 84.69 614 PHE A N 1
ATOM 4854 C CA . PHE A 1 614 ? 6.246 -17.659 7.339 1.00 84.69 614 PHE A CA 1
ATOM 4855 C C . PHE A 1 614 ? 6.977 -16.452 7.919 1.00 84.69 614 PHE A C 1
ATOM 4857 O O . PHE A 1 614 ? 7.413 -16.472 9.071 1.00 84.69 614 PHE A O 1
ATOM 4864 N N . GLU A 1 615 ? 7.082 -15.395 7.124 1.00 86.88 615 GLU A N 1
ATOM 4865 C CA . GLU A 1 615 ? 7.551 -14.081 7.547 1.00 86.88 615 GLU A CA 1
ATOM 4866 C C . GLU A 1 615 ? 6.373 -13.108 7.584 1.00 86.88 615 GLU A C 1
ATOM 4868 O O . GLU A 1 615 ? 5.534 -13.084 6.682 1.00 86.88 615 GLU A O 1
ATOM 4873 N N . VAL A 1 616 ? 6.330 -12.282 8.625 1.00 87.81 616 VAL A N 1
ATOM 4874 C CA . VAL A 1 616 ? 5.366 -11.190 8.739 1.00 87.81 616 VAL A CA 1
ATOM 4875 C C . VAL A 1 616 ? 5.828 -10.041 7.852 1.00 87.81 616 VAL A C 1
ATOM 4877 O O . VAL A 1 616 ? 6.883 -9.460 8.092 1.00 87.81 616 VAL A O 1
ATOM 4880 N N . ARG A 1 617 ? 5.044 -9.699 6.828 1.00 87.69 617 ARG A N 1
ATOM 4881 C CA . ARG A 1 617 ? 5.332 -8.561 5.944 1.00 87.69 617 ARG A CA 1
ATOM 4882 C C . ARG A 1 617 ? 4.925 -7.250 6.566 1.00 87.69 617 ARG A C 1
ATOM 4884 O O . ARG A 1 617 ? 5.725 -6.328 6.618 1.00 87.69 617 ARG A O 1
ATOM 4891 N N . TYR A 1 618 ? 3.677 -7.172 6.995 1.00 89.75 618 TYR A N 1
ATOM 4892 C CA . TYR A 1 618 ? 3.135 -6.009 7.669 1.00 89.75 618 TYR A CA 1
ATOM 4893 C C . TYR A 1 618 ? 1.915 -6.419 8.487 1.00 89.75 618 TYR A C 1
ATOM 4895 O O . TYR A 1 618 ? 1.260 -7.435 8.226 1.00 89.75 618 TYR A O 1
ATOM 4903 N N . ARG A 1 619 ? 1.586 -5.582 9.460 1.00 90.69 619 ARG A N 1
ATOM 4904 C CA . ARG A 1 619 ? 0.393 -5.674 10.291 1.00 90.69 619 ARG A CA 1
ATOM 4905 C C . ARG A 1 619 ? -0.442 -4.423 10.131 1.00 90.69 619 ARG A C 1
ATOM 4907 O O . ARG A 1 619 ? 0.089 -3.314 10.035 1.00 90.69 619 ARG A O 1
ATOM 4914 N N . VAL A 1 620 ? -1.756 -4.605 10.142 1.00 88.88 620 VAL A N 1
ATOM 4915 C CA . VAL A 1 620 ? -2.698 -3.489 10.169 1.00 88.88 620 VAL A CA 1
ATOM 4916 C C . VAL A 1 620 ? -3.778 -3.727 11.210 1.00 88.88 620 VAL A C 1
ATOM 4918 O O . VAL A 1 620 ? -4.305 -4.831 11.319 1.00 88.88 620 VAL A O 1
ATOM 4921 N N . ALA A 1 621 ? -4.141 -2.684 11.948 1.00 90.06 621 ALA A N 1
ATOM 4922 C CA . ALA A 1 621 ? -5.304 -2.686 12.823 1.00 90.06 621 ALA A CA 1
ATOM 4923 C C . ALA A 1 621 ? -6.193 -1.471 12.557 1.00 90.06 621 ALA A C 1
ATOM 4925 O O . ALA A 1 621 ? -5.712 -0.384 12.230 1.00 90.06 621 ALA A O 1
ATOM 4926 N N . VAL A 1 622 ? -7.500 -1.659 12.713 1.00 87.25 622 VAL A N 1
ATOM 4927 C CA . VAL A 1 622 ? -8.515 -0.623 12.514 1.00 87.25 622 VAL A CA 1
ATOM 4928 C C . VAL A 1 622 ? -9.488 -0.659 13.676 1.00 87.25 622 VAL A C 1
ATOM 4930 O O . VAL A 1 622 ? -10.098 -1.692 13.937 1.00 87.25 622 VAL A O 1
ATOM 4933 N N . PHE A 1 623 ? -9.631 0.471 14.357 1.00 90.00 623 PHE A N 1
ATOM 4934 C CA . PHE A 1 623 ? -10.545 0.684 15.471 1.00 90.00 623 PHE A CA 1
ATOM 4935 C C . PHE A 1 623 ? -11.490 1.810 15.063 1.00 90.00 623 PHE A C 1
ATOM 4937 O O . PHE A 1 623 ? -11.050 2.941 14.866 1.00 90.00 623 PHE A O 1
ATOM 4944 N N . THR A 1 624 ? -12.778 1.512 14.911 1.00 82.94 624 THR A N 1
ATOM 4945 C CA . THR A 1 624 ? -13.787 2.485 14.451 1.00 82.94 624 THR A CA 1
ATOM 4946 C C . THR A 1 624 ? -14.448 3.254 15.589 1.00 82.94 624 THR A C 1
ATOM 4948 O O . THR A 1 624 ? -15.481 3.888 15.399 1.00 82.94 624 THR A O 1
ATOM 4951 N N . PHE A 1 625 ? -13.868 3.188 16.785 1.00 83.50 625 PHE A N 1
ATOM 4952 C CA . PHE A 1 625 ? -14.301 3.936 17.953 1.00 83.50 625 PHE A CA 1
ATOM 4953 C C . PHE A 1 625 ? -13.131 4.745 18.531 1.00 83.50 625 PHE A C 1
ATOM 4955 O O . PHE A 1 625 ? -11.972 4.331 18.424 1.00 83.50 625 PHE A O 1
ATOM 4962 N N . PRO A 1 626 ? -13.424 5.894 19.151 1.00 84.06 626 PRO A N 1
ATOM 4963 C CA . PRO A 1 626 ? -12.434 6.802 19.707 1.00 84.06 626 PRO A CA 1
ATOM 4964 C C . PRO A 1 626 ? -11.955 6.294 21.070 1.00 84.06 626 PRO A C 1
ATOM 4966 O O . PRO A 1 626 ? -12.769 5.996 21.947 1.00 84.06 626 PRO A O 1
ATOM 4969 N N . LEU A 1 627 ? -10.642 6.247 21.305 1.00 91.06 627 LEU A N 1
ATOM 4970 C CA . LEU A 1 627 ? -10.120 5.820 22.613 1.00 91.06 627 LEU A CA 1
ATOM 4971 C C . LEU A 1 627 ? -10.286 6.892 23.692 1.00 91.06 627 LEU A C 1
ATOM 4973 O O . LEU A 1 627 ? -10.390 6.566 24.872 1.00 91.06 627 LEU A O 1
ATOM 4977 N N . TYR A 1 628 ? -10.347 8.169 23.302 1.00 88.81 628 TYR A N 1
ATOM 4978 C CA . TYR A 1 628 ? -10.479 9.290 24.237 1.00 88.81 628 TYR A CA 1
ATOM 4979 C C . TYR A 1 628 ? -11.716 9.173 25.148 1.00 88.81 628 TYR A C 1
ATOM 4981 O O . TYR A 1 628 ? -11.651 9.503 26.335 1.00 88.81 628 TYR A O 1
ATOM 4989 N N . TYR A 1 629 ? -12.829 8.681 24.595 1.00 86.69 629 TYR A N 1
ATOM 4990 C CA . TYR A 1 629 ? -14.120 8.550 25.279 1.00 86.69 629 TYR A CA 1
ATOM 4991 C C . TYR A 1 629 ? -14.268 7.258 26.088 1.00 86.69 629 TYR A C 1
ATOM 4993 O O . TYR A 1 629 ? -15.351 6.984 26.601 1.00 86.69 629 TYR A O 1
ATOM 5001 N N . LEU A 1 630 ? -13.211 6.458 26.197 1.00 91.81 630 LEU A N 1
ATOM 5002 C CA . LEU A 1 630 ? -13.205 5.243 27.001 1.00 91.81 630 LEU A CA 1
ATOM 5003 C C . LEU A 1 630 ? -12.631 5.528 28.391 1.00 91.81 630 LEU A C 1
ATOM 5005 O O . LEU A 1 630 ? -11.807 6.434 28.580 1.00 91.81 630 LEU A O 1
ATOM 5009 N N . ASP A 1 631 ? -13.095 4.760 29.371 1.00 92.25 631 ASP A N 1
ATOM 5010 C CA . ASP A 1 631 ? -12.648 4.862 30.754 1.00 92.25 631 ASP A CA 1
ATOM 5011 C C . ASP A 1 631 ? -11.217 4.324 30.873 1.00 92.25 631 ASP A C 1
ATOM 5013 O O . ASP A 1 631 ? -10.944 3.138 30.674 1.00 92.25 631 ASP A O 1
ATOM 5017 N N . ASN A 1 632 ? -10.297 5.227 31.212 1.00 93.94 632 ASN A N 1
ATOM 5018 C CA . ASN A 1 632 ? -8.900 4.914 31.501 1.00 93.94 632 ASN A CA 1
ATOM 5019 C C . ASN A 1 632 ? -8.487 5.343 32.918 1.00 93.94 632 ASN A C 1
ATOM 5021 O O . ASN A 1 632 ? -7.324 5.657 33.180 1.00 93.94 632 ASN A O 1
ATOM 5025 N N . SER A 1 633 ? -9.452 5.437 33.830 1.00 90.88 633 SER A N 1
ATOM 5026 C CA . SER A 1 633 ? -9.210 5.783 35.224 1.00 90.88 633 SER A CA 1
ATOM 5027 C C . SER A 1 633 ? -8.389 4.706 35.946 1.00 90.88 633 SER A C 1
ATOM 5029 O O . SER A 1 633 ? -8.318 3.540 35.553 1.00 90.88 633 SER A O 1
ATOM 5031 N N . ALA A 1 634 ? -7.751 5.088 37.054 1.00 85.06 634 ALA A N 1
ATOM 5032 C CA . ALA A 1 634 ? -7.072 4.118 37.913 1.00 85.06 634 ALA A CA 1
ATOM 5033 C C . ALA A 1 634 ? -8.060 3.123 38.552 1.00 85.06 634 ALA A C 1
ATOM 5035 O O . ALA A 1 634 ? -7.682 1.990 38.840 1.00 85.06 634 ALA A O 1
ATOM 5036 N N . GLU A 1 635 ? -9.313 3.538 38.758 1.00 81.88 635 GLU A N 1
ATOM 5037 C CA . GLU A 1 635 ? -10.375 2.709 39.335 1.00 81.88 635 GLU A CA 1
ATOM 5038 C C . GLU A 1 635 ? -10.824 1.608 38.371 1.00 81.88 635 GLU A C 1
ATOM 5040 O O . GLU A 1 635 ? -11.048 0.477 38.801 1.00 81.88 635 GLU A O 1
ATOM 5045 N N . SER A 1 636 ? -10.870 1.903 37.069 1.00 79.56 636 SER A N 1
ATOM 5046 C CA . SER A 1 636 ? -11.135 0.908 36.027 1.00 79.56 636 SER A CA 1
ATOM 5047 C C . SER A 1 636 ? -9.926 0.031 35.697 1.00 79.56 636 SER A C 1
ATOM 5049 O O . SER A 1 636 ? -10.070 -0.939 34.955 1.00 79.56 636 SER A O 1
ATOM 5051 N N . GLY A 1 637 ? -8.754 0.325 36.275 1.00 86.44 637 GLY A N 1
ATOM 5052 C CA . GLY A 1 637 ? -7.513 -0.420 36.067 1.00 86.44 637 GLY A CA 1
ATOM 5053 C C . GLY A 1 637 ? -6.685 0.052 34.871 1.00 86.44 637 GLY A C 1
ATOM 5054 O O . GLY A 1 637 ? -5.807 -0.679 34.437 1.00 86.44 637 GLY A O 1
ATOM 5055 N N . LYS A 1 638 ? -6.927 1.257 34.334 1.00 92.69 638 LYS A N 1
ATOM 5056 C CA . LYS A 1 638 ? -6.256 1.773 33.124 1.00 92.69 638 LYS A CA 1
ATOM 5057 C C . LYS A 1 638 ? -6.383 0.846 31.901 1.00 92.69 638 LYS A C 1
ATOM 5059 O O . LYS A 1 638 ? -5.427 0.636 31.151 1.00 92.69 638 LYS A O 1
ATOM 5064 N N . LYS A 1 639 ? -7.577 0.291 31.679 1.00 94.94 639 LYS A N 1
ATOM 5065 C CA . LYS A 1 639 ? -7.845 -0.687 30.608 1.00 94.94 639 LYS A CA 1
ATOM 5066 C C . LYS A 1 639 ? -7.471 -0.193 29.208 1.00 94.94 639 LYS A C 1
ATOM 5068 O O . LYS A 1 639 ? -7.009 -0.986 28.392 1.00 94.94 639 LYS A O 1
ATOM 5073 N N . VAL A 1 640 ? -7.642 1.100 28.912 1.00 96.00 640 VAL A N 1
ATOM 5074 C CA . VAL A 1 640 ? -7.250 1.664 27.606 1.00 96.00 640 VAL A CA 1
ATOM 5075 C C . VAL A 1 640 ? -5.732 1.647 27.454 1.00 96.00 640 VAL A C 1
ATOM 5077 O O . VAL A 1 640 ? -5.242 1.257 26.399 1.00 96.00 640 VAL A O 1
ATOM 5080 N N . SER A 1 641 ? -4.984 2.006 28.500 1.00 95.94 641 SER A N 1
ATOM 5081 C CA . SER A 1 641 ? -3.521 1.904 28.505 1.00 95.94 641 SER A CA 1
ATOM 5082 C C . SER A 1 641 ? -3.041 0.459 28.366 1.00 95.94 641 SER A C 1
ATOM 5084 O O . SER A 1 641 ? -2.103 0.197 27.615 1.00 95.94 641 SER A O 1
ATOM 5086 N N . GLU A 1 642 ? -3.689 -0.490 29.048 1.00 95.50 642 GLU A N 1
ATOM 5087 C CA . GLU A 1 642 ? -3.384 -1.924 28.935 1.00 95.50 642 GLU A CA 1
ATOM 5088 C C . GLU A 1 642 ? -3.655 -2.459 27.523 1.00 95.50 642 GLU A C 1
ATOM 5090 O O . GLU A 1 642 ? -2.810 -3.150 26.948 1.00 95.50 642 GLU A O 1
ATOM 5095 N N . MET A 1 643 ? -4.793 -2.094 26.925 1.00 96.50 643 MET A N 1
ATOM 5096 C CA . MET A 1 643 ? -5.102 -2.407 25.529 1.00 96.50 643 MET A CA 1
ATOM 5097 C C . MET A 1 643 ? -4.063 -1.796 24.588 1.00 96.50 643 MET A C 1
ATOM 5099 O O . MET A 1 643 ? -3.540 -2.493 23.721 1.00 96.50 643 MET A O 1
ATOM 5103 N N . PHE A 1 644 ? -3.725 -0.516 24.776 1.00 97.00 644 PHE A N 1
ATOM 5104 C CA . PHE A 1 644 ? -2.781 0.192 23.917 1.00 97.00 644 PHE A CA 1
ATOM 5105 C C . PHE A 1 644 ? -1.398 -0.463 23.955 1.00 97.00 644 PHE A C 1
ATOM 5107 O O . PHE A 1 644 ? -0.809 -0.743 22.914 1.00 97.00 644 PHE A O 1
ATOM 5114 N N . ALA A 1 645 ? -0.920 -0.797 25.153 1.00 95.69 645 ALA A N 1
ATOM 5115 C CA . ALA A 1 645 ? 0.294 -1.573 25.365 1.00 95.69 645 ALA A CA 1
ATOM 5116 C C . ALA A 1 645 ? 0.261 -2.936 24.655 1.00 95.69 645 ALA A C 1
ATOM 5118 O O . ALA A 1 645 ? 1.228 -3.284 23.981 1.00 95.69 645 ALA A O 1
ATOM 5119 N N . SER A 1 646 ? -0.836 -3.681 24.790 1.00 95.00 646 SER A N 1
ATOM 5120 C CA . SER A 1 646 ? -0.967 -5.034 24.233 1.00 95.00 646 SER A CA 1
ATOM 5121 C C . SER A 1 646 ? -1.039 -5.024 22.705 1.00 95.00 646 SER A C 1
ATOM 5123 O O . SER A 1 646 ? -0.412 -5.848 22.045 1.00 95.00 646 SER A O 1
ATOM 5125 N N . MET A 1 647 ? -1.719 -4.034 22.120 1.00 96.62 647 MET A N 1
ATOM 5126 C CA . MET A 1 647 ? -1.727 -3.824 20.671 1.00 96.62 647 MET A CA 1
ATOM 5127 C C . MET A 1 647 ? -0.337 -3.476 20.137 1.00 96.62 647 MET A C 1
ATOM 5129 O O . MET A 1 647 ? 0.057 -3.993 19.094 1.00 96.62 647 MET A O 1
ATOM 5133 N N . LEU A 1 648 ? 0.428 -2.637 20.844 1.00 96.31 648 LEU A N 1
ATOM 5134 C CA . LEU A 1 648 ? 1.819 -2.372 20.473 1.00 96.31 648 LEU A CA 1
ATOM 5135 C C . LEU A 1 648 ? 2.667 -3.638 20.557 1.00 96.31 648 LEU A C 1
ATOM 5137 O O . LEU A 1 648 ? 3.424 -3.909 19.630 1.00 96.31 648 LEU A O 1
ATOM 5141 N N . ASP A 1 649 ? 2.515 -4.435 21.615 1.00 93.56 649 ASP A N 1
ATOM 5142 C CA . ASP A 1 649 ? 3.211 -5.716 21.709 1.00 93.56 649 ASP A CA 1
ATOM 5143 C C . ASP A 1 649 ? 2.864 -6.590 20.493 1.00 93.56 649 ASP A C 1
ATOM 5145 O O . ASP A 1 649 ? 3.780 -7.025 19.801 1.00 93.56 649 ASP A O 1
ATOM 5149 N N . TRP A 1 650 ? 1.585 -6.720 20.120 1.00 94.38 650 TRP A N 1
ATOM 5150 C CA . TRP A 1 650 ? 1.178 -7.417 18.893 1.00 94.38 650 TRP A CA 1
ATOM 5151 C C . TRP A 1 650 ? 1.849 -6.866 17.629 1.00 94.38 650 TRP A C 1
ATOM 5153 O O . TRP A 1 650 ? 2.345 -7.647 16.824 1.00 94.38 650 TRP A O 1
ATOM 5163 N N . PHE A 1 651 ? 1.938 -5.545 17.448 1.00 95.12 651 PHE A N 1
ATOM 5164 C CA . PHE A 1 651 ? 2.610 -4.956 16.283 1.00 95.12 651 PHE A CA 1
ATOM 5165 C C . PHE A 1 651 ? 4.105 -5.276 16.221 1.00 95.12 651 PHE A C 1
ATOM 5167 O O . PHE A 1 651 ? 4.625 -5.519 15.131 1.00 95.12 651 PHE A O 1
ATOM 5174 N N . PHE A 1 652 ? 4.790 -5.314 17.364 1.00 93.50 652 PHE A N 1
ATOM 5175 C CA . PHE A 1 652 ? 6.239 -5.512 17.448 1.00 93.50 652 PHE A CA 1
ATOM 5176 C C . PHE A 1 652 ? 6.663 -6.961 17.733 1.00 93.50 652 PHE A C 1
ATOM 5178 O O . PHE A 1 652 ? 7.861 -7.234 17.855 1.00 93.50 652 PHE A O 1
ATOM 5185 N N . LEU A 1 653 ? 5.721 -7.907 17.800 1.00 86.19 653 LEU A N 1
ATOM 5186 C CA . LEU A 1 653 ? 6.038 -9.321 17.981 1.00 86.19 653 LEU A CA 1
ATOM 5187 C C . LEU A 1 653 ? 6.855 -9.860 16.798 1.00 86.19 653 LEU A C 1
ATOM 5189 O O . LEU A 1 653 ? 6.475 -9.659 15.645 1.00 86.19 653 LEU A O 1
ATOM 5193 N N . PRO A 1 654 ? 7.954 -10.588 17.048 1.00 74.50 654 PRO A N 1
ATOM 5194 C CA . PRO A 1 654 ? 8.847 -11.042 15.983 1.00 74.50 654 PRO A CA 1
ATOM 5195 C C . PRO A 1 654 ? 8.301 -12.226 15.169 1.00 74.50 654 PRO A C 1
ATOM 5197 O O . PRO A 1 654 ? 8.931 -12.619 14.191 1.00 74.50 654 PRO A O 1
ATOM 5200 N N . PHE A 1 655 ? 7.169 -12.815 15.568 1.00 75.19 655 PHE A N 1
ATOM 5201 C CA . PHE A 1 655 ? 6.599 -14.016 14.952 1.00 75.19 655 PHE A CA 1
ATOM 5202 C C . PHE A 1 655 ? 5.124 -13.818 14.601 1.00 75.19 655 PHE A C 1
ATOM 5204 O O . PHE A 1 655 ? 4.447 -13.022 15.253 1.00 75.19 655 PHE A O 1
ATOM 5211 N N . ALA A 1 656 ? 4.663 -14.558 13.589 1.00 67.50 656 ALA A N 1
ATOM 5212 C CA . ALA A 1 656 ? 3.260 -14.638 13.191 1.00 67.50 656 ALA A CA 1
ATOM 5213 C C . ALA A 1 656 ? 2.392 -15.255 14.300 1.00 67.50 656 ALA A C 1
ATOM 5215 O O . ALA A 1 656 ? 2.881 -16.115 15.044 1.00 67.50 656 ALA A O 1
ATOM 5216 N N . HIS A 1 657 ? 1.135 -14.815 14.393 1.00 61.28 657 HIS A N 1
ATOM 5217 C CA . HIS A 1 657 ? 0.185 -15.232 15.432 1.00 61.28 657 HIS A CA 1
ATOM 5218 C C . HIS A 1 657 ? -0.779 -16.344 15.013 1.00 61.28 657 HIS A C 1
ATOM 5220 O O . HIS A 1 657 ? -1.249 -16.335 13.853 1.00 61.28 657 HIS A O 1
#

pLDDT: mean 78.76, std 17.77, range [28.73, 97.12]

Radius of gyration: 45.93 Å; chains: 1; bounding box: 105×108×114 Å